Protein AF-A0A953TG50-F1 (afdb_monomer)

Radius of gyration: 25.0 Å; Cα contacts (8 Å, |Δi|>4): 725; chains: 1; bounding box: 52×76×69 Å

Nearest PDB structures (foldseek):
  3hjh-assembly1_A  TM=7.495E-01  e=1.869E-23  Escherichia coli K-12
  6ac6-assembly2_A  TM=8.043E-01  e=1.937E-22  Mycolicibacterium smegmatis MC2 155
  2b2n-assembly1_A  TM=8.318E-01  e=7.703E-21  Escherichia coli K-12
  6x50-assembly1_A  TM=7.441E-01  e=1.589E-21  Escherichia coli
  7egt-assembly2_C  TM=7.322E-01  e=2.664E-18  Thermus thermophilus HB8

Foldseek 3Di:
DFDVVLLVVLLCVCVDPLNVVQLVCCVPPQFEAEEEQDDPLRLLLSQLSSLQPNVFAEEEEDLAQVSLVVSLVSNLVNNCSNPVDHSPLEAEQEAFPDFLQPQAAGDLQNQQSNLVRLLCLLVVSHSYYYYYLNRQQWQAAASVLSVVLKDKDFAFDFAAQVRVVLSLVQLQADEDCAEQDASHWYDDPQWIWHHAPPDPFIWIFGDDHRGGNFIFGDHSVVRDTDGTDGMDMRTGSHNGTDDQPDDDVDPPDPRDDGGSVNVVVLLVDDRPDTSVSSTDQYEYEYEPVVSSVVSVVVSVVVNQVSQVPRPDPPDDDCCSTGPDPVRVVVNNRSGRYYYYYSHFDDDPPDGHSYDNDDDDDDCVPVLVVVLVVLVVCVVVVHDDDDDDPDPVVQVVVVVSCVVSVHDDDDTDDPNDPPPVVVVVVVVPDDDD

Structure (mmCIF, N/CA/C/O backbone):
data_AF-A0A953TG50-F1
#
_entry.id   AF-A0A953TG50-F1
#
loop_
_atom_site.group_PDB
_atom_site.id
_atom_site.type_symbol
_atom_site.label_atom_id
_atom_site.label_alt_id
_atom_site.label_comp_id
_atom_site.label_asym_id
_atom_site.label_entity_id
_atom_site.label_seq_id
_atom_site.pdbx_PDB_ins_code
_atom_site.Cartn_x
_atom_site.Cartn_y
_atom_site.Cartn_z
_atom_site.occupancy
_atom_site.B_iso_or_equiv
_atom_site.auth_seq_id
_atom_site.auth_comp_id
_atom_site.auth_asym_id
_atom_site.auth_atom_id
_atom_site.pdbx_PDB_model_num
ATOM 1 N N . MET A 1 1 ? -4.303 -20.772 9.562 1.00 53.53 1 MET A N 1
ATOM 2 C CA . MET A 1 1 ? -5.679 -20.225 9.466 1.00 53.53 1 MET A CA 1
ATOM 3 C C . MET A 1 1 ? -6.066 -19.476 10.751 1.00 53.53 1 MET A C 1
ATOM 5 O O . MET A 1 1 ? -6.081 -20.095 11.807 1.00 53.53 1 MET A O 1
ATOM 9 N N . ILE A 1 2 ? -6.406 -18.176 10.698 1.00 63.62 2 ILE A N 1
ATOM 10 C CA . ILE A 1 2 ? -6.874 -17.423 11.890 1.00 63.62 2 ILE A CA 1
ATOM 11 C C . ILE A 1 2 ? -8.080 -18.130 12.503 1.00 63.62 2 ILE A C 1
ATOM 13 O O . ILE A 1 2 ? -8.972 -18.560 11.771 1.00 63.62 2 ILE A O 1
ATOM 17 N N . LEU A 1 3 ? -8.115 -18.251 13.835 1.00 66.38 3 LEU A N 1
ATOM 18 C CA . LEU A 1 3 ? -9.255 -18.861 14.517 1.00 66.38 3 LEU A CA 1
ATOM 19 C C . LEU A 1 3 ? -10.549 -18.146 14.112 1.00 66.38 3 LEU A C 1
ATOM 21 O O . LEU A 1 3 ? -10.630 -16.929 14.302 1.00 66.38 3 LEU A O 1
ATOM 25 N N . PRO A 1 4 ? -11.593 -18.880 13.685 1.00 76.12 4 PRO A N 1
ATOM 26 C CA . PRO A 1 4 ? -12.888 -18.291 13.347 1.00 76.12 4 PRO A CA 1
ATOM 27 C C . PRO A 1 4 ? -13.447 -17.390 14.455 1.00 76.12 4 PRO A C 1
ATOM 29 O O . PRO A 1 4 ? -14.051 -16.362 14.175 1.00 76.12 4 PRO A O 1
ATOM 32 N N . LEU A 1 5 ? -13.170 -17.731 15.720 1.00 79.44 5 LEU A N 1
ATOM 33 C CA . LEU A 1 5 ? -13.549 -16.924 16.879 1.00 79.44 5 LEU A CA 1
ATOM 34 C C . LEU A 1 5 ? -12.890 -15.534 16.883 1.00 79.44 5 LEU A C 1
ATOM 36 O O . LEU A 1 5 ? -13.543 -14.560 17.237 1.00 79.44 5 LEU A O 1
ATOM 40 N N . VAL A 1 6 ? -11.614 -15.419 16.501 1.00 82.25 6 VAL A N 1
ATOM 41 C CA . VAL A 1 6 ? -10.913 -14.123 16.446 1.00 82.25 6 VAL A CA 1
ATOM 42 C C . VAL A 1 6 ? -11.518 -13.257 15.347 1.00 82.25 6 VAL A C 1
ATOM 44 O O . VAL A 1 6 ? -11.835 -12.095 15.594 1.00 82.25 6 VAL A O 1
ATOM 47 N N . SER A 1 7 ? -11.750 -13.837 14.168 1.00 84.31 7 SER A N 1
ATOM 48 C CA . SER A 1 7 ? -12.437 -13.161 13.065 1.00 84.31 7 SER A CA 1
ATOM 49 C C . SER A 1 7 ? -13.834 -12.690 13.469 1.00 84.31 7 SER A C 1
ATOM 51 O O . SER A 1 7 ? -14.191 -11.543 13.216 1.00 84.31 7 SER A O 1
ATOM 53 N N . GLU A 1 8 ? -14.602 -13.532 14.165 1.00 85.38 8 GLU A N 1
ATOM 54 C CA . GLU A 1 8 ? -15.930 -13.178 14.669 1.00 85.38 8 GLU A CA 1
ATOM 55 C C . GLU A 1 8 ? -15.865 -12.023 15.680 1.00 85.38 8 GLU A C 1
ATOM 57 O O . GLU A 1 8 ? -16.621 -11.058 15.570 1.00 85.38 8 GLU A O 1
ATOM 62 N N . LEU A 1 9 ? -14.947 -12.084 16.652 1.00 87.56 9 LEU A N 1
ATOM 63 C CA . LEU A 1 9 ? -14.789 -11.045 17.673 1.00 87.56 9 LEU A CA 1
ATOM 64 C C . LEU A 1 9 ? -14.396 -9.696 17.070 1.00 87.56 9 LEU A C 1
ATOM 66 O O . LEU A 1 9 ? -14.971 -8.674 17.449 1.00 87.56 9 LEU A O 1
ATOM 70 N N . LEU A 1 10 ? -13.457 -9.687 16.124 1.00 89.38 10 LEU A N 1
ATOM 71 C CA . LEU A 1 10 ? -13.060 -8.470 15.416 1.00 89.38 10 LEU A CA 1
ATOM 72 C C . LEU A 1 10 ? -14.192 -7.962 14.512 1.00 89.38 10 LEU A C 1
ATOM 74 O O . LEU A 1 10 ? -14.469 -6.765 14.494 1.00 89.38 10 LEU A O 1
ATOM 78 N N . GLY A 1 11 ? -14.923 -8.863 13.850 1.00 85.25 11 GLY A N 1
ATOM 79 C CA . GLY A 1 11 ? -16.095 -8.529 13.036 1.00 85.25 11 GLY A CA 1
ATOM 80 C C . GLY A 1 11 ? -17.234 -7.881 13.831 1.00 85.25 11 GLY A C 1
ATOM 81 O O . GLY A 1 11 ? -17.943 -7.022 13.310 1.00 85.25 11 GLY A O 1
ATOM 82 N N . ARG A 1 12 ? -17.380 -8.184 15.131 1.00 89.50 12 ARG A N 1
ATOM 83 C CA . ARG A 1 12 ? -18.365 -7.509 16.005 1.00 89.50 12 ARG A CA 1
ATOM 84 C C . ARG A 1 12 ? -18.127 -6.003 16.133 1.00 89.50 12 ARG A C 1
ATOM 86 O O . ARG A 1 12 ? -19.058 -5.292 16.511 1.00 89.50 12 ARG A O 1
ATOM 93 N N . VAL A 1 13 ? -16.933 -5.495 15.812 1.00 91.38 13 VAL A N 1
ATOM 94 C CA . VAL A 1 13 ? -16.673 -4.045 15.775 1.00 91.38 13 VAL A CA 1
ATOM 95 C C . VAL A 1 13 ? -17.571 -3.346 14.755 1.00 91.38 13 VAL A C 1
ATOM 97 O O . VAL A 1 13 ? -18.081 -2.270 15.061 1.00 91.38 13 VAL A O 1
ATOM 100 N N . ALA A 1 14 ? -17.873 -3.987 13.620 1.00 90.44 14 ALA A N 1
ATOM 101 C CA . ALA A 1 14 ? -18.810 -3.462 12.623 1.00 90.44 14 ALA A CA 1
ATOM 102 C C . ALA A 1 14 ? -20.235 -3.266 13.169 1.00 90.44 14 ALA A C 1
ATOM 104 O O . ALA A 1 14 ? -20.977 -2.425 12.677 1.00 90.44 14 ALA A O 1
ATOM 105 N N . ARG A 1 15 ? -20.614 -4.034 14.200 1.00 92.50 15 ARG A N 1
ATOM 106 C CA . ARG A 1 15 ? -21.942 -4.009 14.839 1.00 92.50 15 ARG A CA 1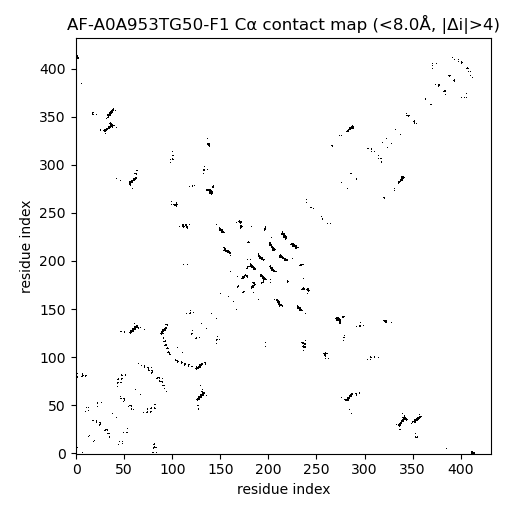
ATOM 107 C C . ARG A 1 15 ? -22.022 -3.046 16.022 1.00 92.50 15 ARG A C 1
ATOM 109 O O . ARG A 1 15 ? -23.007 -3.037 16.758 1.00 92.50 15 ARG A O 1
ATOM 116 N N . ARG A 1 16 ? -20.969 -2.265 16.284 1.00 95.00 16 ARG A N 1
ATOM 117 C CA . ARG A 1 16 ? -21.048 -1.190 17.277 1.00 95.00 16 ARG A CA 1
ATOM 118 C C . ARG A 1 16 ? -21.941 -0.082 16.712 1.00 95.00 16 ARG A C 1
ATOM 120 O O . ARG A 1 16 ? -21.689 0.316 15.581 1.00 95.00 16 ARG A O 1
ATOM 127 N N . PRO A 1 17 ? -22.893 0.476 17.488 1.00 94.81 17 PRO A N 1
ATOM 128 C CA . PRO A 1 17 ? -23.863 1.444 16.966 1.00 94.81 17 PRO A CA 1
ATOM 129 C C . PRO A 1 17 ? -23.235 2.603 16.181 1.00 94.81 17 PRO A C 1
ATOM 131 O O . PRO A 1 17 ? -23.679 2.905 15.084 1.00 94.81 17 PRO A O 1
ATOM 134 N N . ALA A 1 18 ? -22.141 3.183 16.691 1.00 94.19 18 ALA A N 1
ATOM 135 C CA . ALA A 1 18 ? -21.419 4.260 16.011 1.00 94.19 18 ALA A CA 1
ATOM 136 C C . ALA A 1 18 ? -20.814 3.829 14.659 1.00 94.19 18 ALA A C 1
ATOM 138 O O . ALA A 1 18 ? -20.818 4.603 13.709 1.00 94.19 18 ALA A O 1
ATOM 139 N N . VAL A 1 19 ? -20.296 2.601 14.559 1.00 95.50 19 VAL A N 1
ATOM 140 C CA . VAL A 1 19 ? -19.677 2.077 13.328 1.00 95.50 19 VAL A CA 1
ATOM 141 C C . VAL A 1 19 ? -20.750 1.698 12.310 1.00 95.50 19 VAL A C 1
ATOM 143 O O . VAL A 1 19 ? -20.623 2.021 11.133 1.00 95.50 19 VAL A O 1
ATOM 146 N N . GLU A 1 20 ? -21.827 1.064 12.769 1.00 94.88 20 GLU A N 1
ATOM 147 C CA . GLU A 1 20 ? -22.966 0.693 11.932 1.00 94.88 20 GLU A CA 1
ATOM 148 C C . GLU A 1 20 ? -23.635 1.937 11.335 1.00 94.88 20 GLU A C 1
ATOM 150 O O . GLU A 1 20 ? -23.788 2.024 10.115 1.00 94.88 20 GLU A O 1
ATOM 155 N N . GLU A 1 21 ? -23.909 2.952 12.162 1.00 94.06 21 GLU A N 1
ATOM 156 C CA . GLU A 1 21 ? -24.438 4.244 11.716 1.00 94.06 21 GLU A CA 1
ATOM 157 C C . GLU A 1 21 ? -23.493 4.932 10.718 1.00 94.06 21 GLU A C 1
ATOM 159 O O . GLU A 1 21 ? -23.939 5.451 9.687 1.00 94.06 21 GLU A O 1
ATOM 164 N N . ALA A 1 22 ? -22.180 4.886 10.973 1.00 94.12 22 ALA A N 1
ATOM 165 C CA . ALA A 1 22 ? -21.193 5.453 10.063 1.00 94.12 22 ALA A CA 1
ATOM 166 C C . ALA A 1 22 ? -21.224 4.774 8.688 1.00 94.12 22 ALA A C 1
ATOM 168 O O . ALA A 1 22 ? -21.290 5.448 7.656 1.00 94.12 22 ALA A O 1
ATOM 169 N N . PHE A 1 23 ? -21.224 3.442 8.658 1.00 94.44 23 PHE A N 1
ATOM 170 C CA . PHE A 1 23 ? -21.234 2.669 7.418 1.00 94.44 23 PHE A CA 1
ATOM 171 C C . PHE A 1 23 ? -22.556 2.811 6.661 1.00 94.44 23 PHE A C 1
ATOM 173 O O . PHE A 1 23 ? -22.554 2.920 5.435 1.00 94.44 23 PHE A O 1
ATOM 180 N N . GLU A 1 24 ? -23.690 2.869 7.356 1.00 92.81 24 GLU A N 1
ATOM 181 C CA . GLU A 1 24 ? -24.984 3.164 6.736 1.00 92.81 24 GLU A CA 1
ATOM 182 C C . GLU A 1 24 ? -25.048 4.562 6.123 1.00 92.81 24 GLU A C 1
ATOM 184 O O . GLU A 1 24 ? -25.660 4.739 5.067 1.00 92.81 24 GLU A O 1
ATOM 189 N N . SER A 1 25 ? -24.445 5.561 6.769 1.00 91.94 25 SER A N 1
ATOM 190 C CA . SER A 1 25 ? -24.351 6.912 6.215 1.00 91.94 25 SER A CA 1
ATOM 191 C C . SER A 1 25 ? -23.495 6.920 4.946 1.00 91.94 25 SER A C 1
ATOM 193 O O . SER A 1 25 ? -23.958 7.382 3.902 1.00 91.94 25 SER A O 1
ATOM 195 N N . LEU A 1 26 ? -22.313 6.290 4.980 1.00 92.69 26 LEU A N 1
ATOM 196 C CA . LEU A 1 26 ? -21.421 6.176 3.818 1.00 92.69 26 LEU A CA 1
ATOM 197 C C . LEU A 1 26 ? -22.084 5.471 2.624 1.00 92.69 26 LEU A C 1
ATOM 199 O O . LEU A 1 26 ? -21.891 5.897 1.486 1.00 92.69 26 LEU A O 1
ATOM 203 N N . ARG A 1 27 ? -22.912 4.443 2.865 1.00 90.06 27 ARG A N 1
ATOM 204 C CA . ARG A 1 27 ? -23.692 3.767 1.808 1.00 90.06 27 ARG A CA 1
ATOM 205 C C . ARG A 1 27 ? -24.765 4.662 1.178 1.00 90.06 27 ARG A C 1
ATOM 207 O O . ARG A 1 27 ? -25.106 4.455 0.019 1.00 90.06 27 ARG A O 1
ATOM 214 N N . ARG A 1 28 ? -25.332 5.612 1.933 1.00 85.62 28 ARG A N 1
ATOM 215 C CA . ARG A 1 28 ? -26.474 6.438 1.498 1.00 85.62 28 ARG A CA 1
ATOM 216 C C . ARG A 1 28 ? -26.072 7.747 0.833 1.00 85.62 28 ARG A C 1
ATOM 218 O O . ARG A 1 28 ? -26.691 8.125 -0.155 1.00 85.62 28 ARG A O 1
ATOM 225 N N . SER A 1 29 ? -25.127 8.475 1.423 1.00 70.88 29 SER A N 1
ATOM 226 C CA . SER A 1 29 ? -24.901 9.891 1.104 1.00 70.88 29 SER A CA 1
ATOM 227 C C . SER A 1 29 ? -23.567 10.175 0.422 1.00 70.88 29 SER A C 1
ATOM 229 O O . SER A 1 29 ? -23.390 11.285 -0.069 1.00 70.88 29 SER A O 1
ATOM 231 N N . GLY A 1 30 ? -22.631 9.215 0.388 1.00 69.25 30 GLY A N 1
ATOM 232 C CA . GLY A 1 30 ? -21.317 9.397 -0.245 1.00 69.25 30 GLY A CA 1
ATOM 233 C C . GLY A 1 30 ? -20.478 10.551 0.333 1.00 69.25 30 GLY A C 1
ATOM 234 O O . GLY A 1 30 ? -19.472 10.919 -0.258 1.00 69.25 30 GLY A O 1
ATOM 235 N N . GLY A 1 31 ? -20.904 11.150 1.451 1.00 86.06 31 GLY A N 1
ATOM 236 C CA . GLY A 1 31 ? -20.269 12.312 2.067 1.00 86.06 31 GLY A CA 1
ATOM 237 C C . GLY A 1 31 ? -19.169 11.935 3.056 1.00 86.06 31 GLY A C 1
ATOM 238 O O . GLY A 1 31 ? -18.575 10.858 2.984 1.00 86.06 31 GLY A O 1
ATOM 239 N N . GLN A 1 32 ? -18.915 12.832 4.010 1.00 91.25 32 GLN A N 1
ATOM 240 C CA . GLN A 1 32 ? -17.960 12.601 5.089 1.00 91.25 32 GLN A CA 1
ATOM 241 C C . GLN A 1 32 ? -18.659 12.201 6.388 1.00 91.25 32 GLN A C 1
ATOM 243 O O . GLN A 1 32 ? -19.621 12.842 6.812 1.00 91.25 32 GLN A O 1
ATOM 248 N N . VAL A 1 33 ? -18.127 11.173 7.042 1.00 93.56 33 VAL A N 1
ATOM 249 C CA . VAL A 1 33 ? -18.510 10.737 8.388 1.00 93.56 33 VAL A CA 1
ATOM 250 C C . VAL A 1 33 ? -17.269 10.736 9.270 1.00 93.56 33 VAL A C 1
ATOM 252 O O . VAL A 1 33 ? -16.199 10.348 8.812 1.00 93.56 33 VAL A O 1
ATOM 255 N N . CYS A 1 34 ? -17.402 11.153 10.528 1.00 94.06 34 CYS A N 1
ATOM 256 C CA . CYS A 1 34 ? -16.310 11.131 11.498 1.00 94.06 34 CYS A CA 1
ATOM 257 C C . CYS A 1 34 ? -16.596 10.134 12.626 1.00 94.06 34 CYS A C 1
ATOM 259 O O . CYS A 1 34 ? -17.673 10.175 13.226 1.00 94.06 34 CYS A O 1
ATOM 261 N N . LEU A 1 35 ? -15.626 9.262 12.912 1.00 95.00 35 LEU A N 1
ATOM 262 C CA . LEU A 1 35 ? -15.565 8.434 14.113 1.00 95.00 35 LEU A CA 1
ATOM 263 C C . LEU A 1 35 ? -14.473 8.970 15.039 1.00 95.00 35 LEU A C 1
ATOM 265 O O . LEU A 1 35 ? -13.311 9.050 14.646 1.00 95.00 35 LEU A O 1
ATOM 269 N N . ALA A 1 36 ? -14.839 9.267 16.283 1.00 94.38 36 ALA A N 1
ATOM 270 C CA . ALA A 1 36 ? -13.926 9.837 17.269 1.00 94.38 36 ALA A CA 1
ATOM 271 C C . ALA A 1 36 ? -13.839 9.003 18.553 1.00 94.38 36 ALA A C 1
ATOM 273 O O . ALA A 1 36 ? -14.749 8.232 18.871 1.00 94.38 36 ALA A O 1
ATOM 274 N N . GLY A 1 37 ? -12.771 9.200 19.329 1.00 93.69 37 GLY A N 1
ATOM 275 C CA . GLY A 1 37 ? -12.489 8.426 20.546 1.00 93.69 37 GLY A CA 1
ATOM 276 C C . GLY A 1 37 ? -11.613 7.196 20.293 1.00 93.69 37 GLY A C 1
ATOM 277 O O . GLY A 1 37 ? -11.631 6.253 21.092 1.00 93.69 37 GLY A O 1
ATOM 278 N N . LEU A 1 38 ? -10.885 7.181 19.171 1.00 94.38 38 LEU A N 1
ATOM 279 C CA . LEU A 1 38 ? -10.176 6.017 18.645 1.00 94.38 38 LEU A CA 1
ATOM 280 C C . LEU A 1 38 ? -8.700 5.989 19.058 1.00 94.38 38 LEU A C 1
ATOM 282 O O . LEU A 1 38 ? -7.954 6.940 18.856 1.00 94.38 38 LEU A O 1
ATOM 286 N N . THR A 1 39 ? -8.231 4.866 19.585 1.00 93.31 39 THR A N 1
ATOM 287 C CA . THR A 1 39 ? -6.804 4.570 19.717 1.00 93.31 39 THR A CA 1
ATOM 288 C C . THR A 1 39 ? -6.226 4.094 18.391 1.00 93.31 39 THR A C 1
ATOM 290 O O . THR A 1 39 ? -6.955 3.616 17.524 1.00 93.31 39 THR A O 1
ATOM 293 N N . ASP A 1 40 ? -4.903 4.143 18.249 1.00 89.31 40 ASP A N 1
ATOM 294 C CA . ASP A 1 40 ? -4.210 3.673 17.043 1.00 89.31 40 ASP A CA 1
ATOM 295 C C . ASP A 1 40 ? -4.598 2.252 16.624 1.00 89.31 40 ASP A C 1
ATOM 297 O O . ASP A 1 40 ? -4.892 2.006 15.456 1.00 89.31 40 ASP A O 1
ATOM 301 N N . SER A 1 41 ? -4.690 1.321 17.576 1.00 90.56 41 SER A N 1
ATOM 302 C CA . SER A 1 41 ? -5.119 -0.051 17.283 1.00 90.56 41 SER A CA 1
ATOM 303 C C . SER A 1 41 ? -6.559 -0.114 16.772 1.00 90.56 41 SER A C 1
ATOM 305 O O . SER A 1 41 ? -6.865 -0.926 15.903 1.00 90.56 41 SER A O 1
ATOM 307 N N . ALA A 1 42 ? -7.447 0.744 17.284 1.00 93.19 42 ALA A N 1
ATOM 308 C CA . ALA A 1 42 ? -8.824 0.807 16.810 1.00 93.19 42 ALA A CA 1
ATOM 309 C C . ALA A 1 42 ? -8.898 1.351 15.379 1.00 93.19 42 ALA A C 1
ATOM 311 O O . ALA A 1 42 ? -9.640 0.807 14.563 1.00 93.19 42 ALA A O 1
ATOM 312 N N . LYS A 1 43 ? -8.094 2.366 15.046 1.00 94.00 43 LYS A N 1
ATOM 313 C CA . LYS A 1 43 ? -8.011 2.899 13.679 1.00 94.00 43 LYS A CA 1
ATOM 314 C C . LYS A 1 43 ? -7.469 1.861 12.693 1.00 94.00 43 LYS A C 1
ATOM 316 O O . LYS A 1 43 ? -8.071 1.648 11.642 1.00 94.00 43 LYS A O 1
ATOM 321 N N . ALA A 1 44 ? -6.402 1.153 13.075 1.00 93.69 44 ALA A N 1
ATOM 322 C CA . ALA A 1 44 ? -5.819 0.067 12.285 1.00 93.69 44 ALA A CA 1
ATOM 323 C C . ALA A 1 44 ? -6.796 -1.102 12.056 1.00 93.69 44 ALA A C 1
ATOM 325 O O . ALA A 1 44 ? -6.722 -1.774 11.032 1.00 93.69 44 ALA A O 1
ATOM 326 N N . LEU A 1 45 ? -7.734 -1.343 12.977 1.00 95.06 45 LEU A N 1
ATOM 327 C CA . LEU A 1 45 ? -8.795 -2.337 12.802 1.00 95.06 45 LEU A CA 1
ATOM 328 C C . LEU A 1 45 ? -9.958 -1.818 11.940 1.00 95.06 45 LEU A C 1
ATOM 330 O O . LEU A 1 45 ? -10.510 -2.566 11.132 1.00 95.06 45 LEU A O 1
ATOM 334 N N . LEU A 1 46 ? -10.347 -0.551 12.096 1.00 96.19 46 LEU A N 1
ATOM 335 C CA . LEU A 1 46 ? -11.516 0.011 11.416 1.00 96.19 46 LEU A CA 1
ATOM 336 C C . LEU A 1 46 ? -11.349 0.082 9.897 1.00 96.19 46 LEU A C 1
ATOM 338 O O . LEU A 1 46 ? -12.325 -0.160 9.191 1.00 96.19 46 LEU A O 1
ATOM 342 N N . ALA A 1 47 ? -10.151 0.366 9.381 1.00 95.38 47 ALA A N 1
ATOM 343 C CA . ALA A 1 47 ? -9.945 0.453 7.934 1.00 95.38 47 ALA A CA 1
ATOM 344 C C . ALA A 1 47 ? -10.171 -0.902 7.212 1.00 95.38 47 ALA A C 1
ATOM 346 O O . ALA A 1 47 ? -10.962 -0.940 6.265 1.00 95.38 47 ALA A O 1
ATOM 347 N N . PRO A 1 48 ? -9.611 -2.041 7.671 1.00 94.81 48 PRO A N 1
ATOM 348 C CA . PRO A 1 48 ? -9.958 -3.354 7.126 1.00 94.81 48 PRO A CA 1
ATOM 349 C C . PRO A 1 48 ? -11.420 -3.763 7.332 1.00 94.81 48 PRO A C 1
ATOM 351 O O . PRO A 1 48 ? -12.011 -4.378 6.444 1.00 94.81 48 PRO A O 1
ATOM 354 N N . VAL A 1 49 ? -12.023 -3.415 8.476 1.00 95.56 49 VAL A N 1
ATOM 355 C CA . VAL A 1 49 ? -13.455 -3.658 8.727 1.00 95.56 49 VAL A CA 1
ATOM 356 C C . VAL A 1 49 ? -14.323 -2.882 7.734 1.00 95.56 49 VAL A C 1
ATOM 358 O O . VAL A 1 49 ? -15.269 -3.443 7.187 1.00 95.56 49 VAL A O 1
ATOM 361 N N . ALA A 1 50 ? -13.976 -1.628 7.436 1.00 94.50 50 ALA A N 1
ATOM 362 C CA . ALA A 1 50 ? -14.665 -0.829 6.430 1.00 94.50 50 ALA A CA 1
ATOM 363 C C . ALA A 1 50 ? -14.536 -1.446 5.028 1.00 94.50 50 ALA A C 1
ATOM 365 O O . ALA A 1 50 ? -15.543 -1.566 4.331 1.00 94.50 50 ALA A O 1
ATOM 366 N N . ALA A 1 51 ? -13.338 -1.905 4.641 1.00 92.50 51 ALA A N 1
ATOM 367 C CA . ALA A 1 51 ? -13.126 -2.600 3.367 1.00 92.50 51 ALA A CA 1
ATOM 368 C C . ALA A 1 51 ? -14.010 -3.857 3.246 1.00 92.50 51 ALA A C 1
ATOM 370 O O . ALA A 1 51 ? -14.623 -4.097 2.205 1.00 92.50 51 ALA A O 1
ATOM 371 N N . ALA A 1 52 ? -14.119 -4.635 4.328 1.00 91.94 52 ALA A N 1
ATOM 372 C CA . ALA A 1 52 ? -14.921 -5.855 4.374 1.00 91.94 52 ALA A CA 1
ATOM 373 C C . ALA A 1 52 ? -16.435 -5.586 4.297 1.00 91.94 52 ALA A C 1
ATOM 375 O O . ALA A 1 52 ? -17.136 -6.220 3.513 1.00 91.94 52 ALA A O 1
ATOM 376 N N . GLU A 1 53 ? -16.941 -4.640 5.092 1.00 93.56 53 GLU A N 1
ATOM 377 C CA . GLU A 1 53 ? -18.382 -4.384 5.252 1.00 93.56 53 GLU A CA 1
ATOM 378 C C . GLU A 1 53 ? -18.984 -3.523 4.135 1.00 93.56 53 GLU A C 1
ATOM 380 O O . GLU A 1 53 ? -20.188 -3.596 3.862 1.00 93.56 53 GLU A O 1
ATOM 385 N N . LEU A 1 54 ? -18.178 -2.668 3.503 1.00 92.31 54 LEU A N 1
ATOM 386 C CA . LEU A 1 54 ? -18.633 -1.789 2.421 1.00 92.31 54 LEU A CA 1
ATOM 387 C C . LEU A 1 54 ? -18.355 -2.364 1.031 1.00 92.31 54 LEU A C 1
ATOM 389 O O . LEU A 1 54 ? -18.892 -1.838 0.056 1.00 92.31 54 LEU A O 1
ATOM 393 N N . GLY A 1 55 ? -17.547 -3.426 0.935 1.00 90.88 55 GLY A N 1
ATOM 394 C CA . GLY A 1 55 ? -17.278 -4.134 -0.318 1.00 90.88 55 GLY A CA 1
ATOM 395 C C . GLY A 1 55 ? -16.587 -3.281 -1.383 1.00 90.88 55 GLY A C 1
ATOM 396 O O . GLY A 1 55 ? -16.765 -3.539 -2.570 1.00 90.88 55 GLY A O 1
ATOM 397 N N . ARG A 1 56 ? -15.830 -2.259 -0.970 1.00 92.56 56 ARG A N 1
ATOM 398 C CA . ARG A 1 56 ? -15.113 -1.328 -1.851 1.00 92.56 56 ARG A CA 1
ATOM 399 C C . ARG A 1 56 ? -13.654 -1.170 -1.416 1.00 92.56 56 ARG A C 1
ATOM 401 O O . ARG A 1 56 ? -13.383 -1.328 -0.221 1.00 92.56 56 ARG A O 1
ATOM 408 N N . PRO A 1 57 ? -12.732 -0.843 -2.339 1.00 96.31 57 PRO A N 1
ATOM 409 C CA . PRO A 1 57 ? -11.349 -0.547 -1.988 1.00 96.31 57 PRO A CA 1
ATOM 410 C C . PRO A 1 57 ? -11.263 0.604 -0.982 1.00 96.31 57 PRO A C 1
ATOM 412 O O . PRO A 1 57 ? -12.014 1.577 -1.067 1.00 96.31 57 PRO A O 1
ATOM 415 N N . VAL A 1 58 ? -10.341 0.499 -0.032 1.00 98.06 58 VAL A N 1
ATOM 416 C CA . VAL A 1 58 ? -10.070 1.542 0.962 1.00 98.06 58 VAL A CA 1
ATOM 417 C C . VAL A 1 58 ? -8.746 2.222 0.646 1.00 98.06 58 VAL A C 1
ATOM 419 O O . VAL A 1 58 ? -7.746 1.552 0.412 1.00 98.06 58 VAL A O 1
ATOM 422 N N . MET A 1 59 ? -8.723 3.549 0.693 1.00 98.38 59 MET A N 1
ATOM 423 C CA . MET A 1 59 ? -7.504 4.353 0.620 1.00 98.38 59 MET A CA 1
ATOM 424 C C . MET A 1 59 ? -7.331 5.106 1.934 1.00 98.38 59 MET A C 1
ATOM 426 O O . MET A 1 59 ? -7.999 6.107 2.184 1.00 98.38 59 MET A O 1
ATOM 430 N N . LEU A 1 60 ? -6.465 4.578 2.793 1.00 98.62 60 LEU A N 1
ATOM 431 C CA . LEU A 1 60 ? -6.112 5.148 4.082 1.00 98.62 60 LEU A CA 1
ATOM 432 C C . LEU A 1 60 ? -4.990 6.174 3.909 1.00 98.62 60 LEU A C 1
ATOM 434 O O . LEU A 1 60 ? -3.864 5.820 3.559 1.00 98.62 60 LEU A O 1
ATOM 438 N N . LEU A 1 61 ? -5.309 7.434 4.184 1.00 98.75 61 LEU A N 1
ATOM 439 C CA . LEU A 1 61 ? -4.371 8.545 4.169 1.00 98.75 61 LEU A CA 1
ATOM 440 C C . LEU A 1 61 ? -3.863 8.845 5.576 1.00 98.75 61 LEU A C 1
ATOM 442 O O . LEU A 1 61 ? -4.657 8.975 6.509 1.00 98.75 61 LEU A O 1
ATOM 446 N N . VAL A 1 62 ? -2.544 8.979 5.692 1.00 98.69 62 VAL A N 1
ATOM 447 C CA . VAL A 1 62 ? -1.829 9.312 6.934 1.00 98.69 62 VAL A CA 1
ATOM 448 C C . VAL A 1 62 ? -0.896 10.506 6.723 1.00 98.69 62 VAL A C 1
ATOM 450 O O . VAL A 1 62 ? -0.604 10.894 5.591 1.00 98.69 62 VAL A O 1
ATOM 453 N N . GLU A 1 63 ? -0.414 11.119 7.798 1.00 98.38 63 GLU A N 1
ATOM 454 C CA . GLU A 1 63 ? 0.330 12.381 7.731 1.00 98.38 63 GLU A CA 1
ATOM 455 C C . GLU A 1 63 ? 1.799 12.215 7.299 1.00 98.38 63 GLU A C 1
ATOM 457 O O . GLU A 1 63 ? 2.442 13.183 6.879 1.00 98.38 63 GLU A O 1
ATOM 462 N N . SER A 1 64 ? 2.357 11.000 7.390 1.00 98.19 64 SER A N 1
ATOM 463 C CA . SER A 1 64 ? 3.784 10.755 7.152 1.00 98.19 64 SER A CA 1
ATOM 464 C C . SER A 1 64 ? 4.117 9.335 6.669 1.00 98.19 64 SER A C 1
ATOM 466 O O . SER A 1 64 ? 3.390 8.385 6.959 1.00 98.19 64 SER A O 1
ATOM 468 N N . ASN A 1 65 ? 5.265 9.173 5.982 1.00 97.06 65 ASN A N 1
ATOM 469 C CA . ASN A 1 65 ? 5.836 7.854 5.641 1.00 97.06 65 ASN A CA 1
ATOM 470 C C . ASN A 1 65 ? 6.000 6.981 6.895 1.00 97.06 65 ASN A C 1
ATOM 472 O O . ASN A 1 65 ? 5.596 5.826 6.907 1.00 97.06 65 ASN A O 1
ATOM 476 N N . GLN A 1 66 ? 6.526 7.560 7.981 1.00 97.56 66 GLN A N 1
ATOM 477 C CA . GLN A 1 66 ? 6.761 6.838 9.231 1.00 97.56 66 GLN A CA 1
ATOM 478 C C . GLN A 1 66 ? 5.467 6.250 9.806 1.00 97.56 66 GLN A C 1
ATOM 480 O O . GLN A 1 66 ? 5.456 5.118 10.291 1.00 97.56 66 GLN A O 1
ATOM 485 N N . ARG A 1 67 ? 4.363 7.003 9.749 1.00 97.44 67 ARG A N 1
ATOM 486 C CA . ARG A 1 67 ? 3.053 6.508 10.176 1.00 97.44 67 ARG A CA 1
ATOM 487 C C . ARG A 1 67 ? 2.531 5.414 9.253 1.00 97.44 67 ARG A C 1
ATOM 489 O O . ARG A 1 67 ? 1.987 4.430 9.752 1.00 97.44 67 ARG A O 1
ATOM 496 N N . ALA A 1 68 ? 2.713 5.568 7.942 1.00 97.69 68 ALA A N 1
ATOM 497 C CA . ALA A 1 68 ? 2.307 4.572 6.956 1.00 97.69 68 ALA A CA 1
ATOM 498 C C . ALA A 1 68 ? 3.015 3.227 7.192 1.00 97.69 68 ALA A C 1
ATOM 500 O O . ALA A 1 68 ? 2.355 2.195 7.324 1.00 97.69 68 ALA A O 1
ATOM 501 N N . GLU A 1 69 ? 4.336 3.262 7.365 1.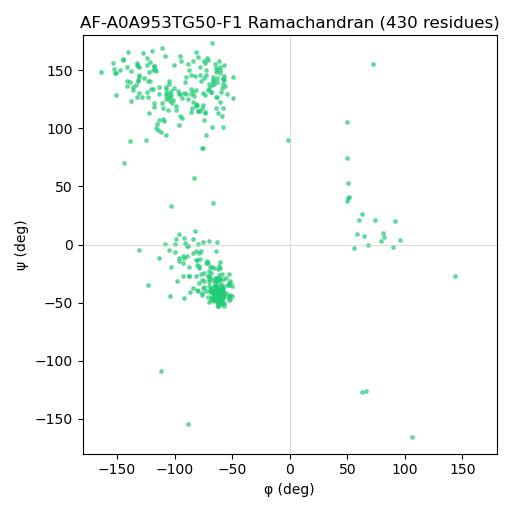00 96.12 69 GLU A N 1
ATOM 502 C CA . GLU A 1 69 ? 5.169 2.103 7.703 1.00 96.12 69 GLU A CA 1
ATOM 503 C C . GLU A 1 69 ? 4.751 1.469 9.037 1.00 96.12 69 GLU A C 1
ATOM 505 O O . GLU A 1 69 ? 4.553 0.255 9.118 1.00 96.12 69 GLU A O 1
ATOM 510 N N . ALA A 1 70 ? 4.542 2.283 10.080 1.00 96.12 70 ALA A N 1
ATOM 511 C CA . ALA A 1 70 ? 4.147 1.796 11.403 1.00 96.12 70 ALA A CA 1
ATOM 512 C C . ALA A 1 70 ? 2.779 1.090 11.411 1.00 96.12 70 ALA A C 1
ATOM 514 O O . ALA A 1 70 ? 2.544 0.207 12.240 1.00 96.12 70 ALA A O 1
ATOM 515 N N . LEU A 1 71 ? 1.869 1.472 10.510 1.00 96.25 71 LEU A N 1
ATOM 516 C CA . LEU A 1 71 ? 0.536 0.880 10.400 1.00 96.25 71 LEU A CA 1
ATOM 517 C C . LEU A 1 71 ? 0.451 -0.278 9.397 1.00 96.25 71 LEU A C 1
ATOM 519 O O . LEU A 1 71 ? -0.509 -1.046 9.474 1.00 96.25 71 LEU A O 1
ATOM 523 N N . ALA A 1 72 ? 1.422 -0.449 8.495 1.00 94.88 72 ALA A N 1
ATOM 524 C CA . ALA A 1 72 ? 1.358 -1.439 7.418 1.00 94.88 72 ALA A CA 1
ATOM 525 C C . ALA A 1 72 ? 1.163 -2.879 7.931 1.00 94.88 72 ALA A C 1
ATOM 527 O O . ALA A 1 72 ? 0.215 -3.556 7.527 1.00 94.88 72 ALA A O 1
ATOM 528 N N . GLU A 1 73 ? 2.006 -3.343 8.858 1.00 93.31 73 GLU A N 1
ATOM 529 C CA . GLU A 1 73 ? 1.885 -4.694 9.429 1.00 93.31 73 GLU A CA 1
ATOM 530 C C . GLU A 1 73 ? 0.626 -4.887 10.293 1.00 93.31 73 GLU A C 1
ATOM 532 O O . GLU A 1 73 ? -0.100 -5.863 10.069 1.00 93.31 73 GLU A O 1
ATOM 537 N N . PRO A 1 74 ? 0.273 -3.966 11.216 1.00 94.06 74 PRO A N 1
ATOM 538 C CA . PRO A 1 74 ? -1.010 -4.024 11.913 1.00 94.06 74 PRO A CA 1
ATOM 539 C C . PRO A 1 74 ? -2.213 -4.120 10.966 1.00 94.06 74 PRO A C 1
ATOM 541 O O . PRO A 1 74 ? -3.095 -4.955 11.176 1.00 94.06 74 PRO A O 1
ATOM 544 N N . LEU A 1 75 ? -2.242 -3.320 9.895 1.00 96.00 75 LEU A N 1
ATOM 545 C CA . LEU A 1 75 ? -3.311 -3.352 8.894 1.00 96.00 75 LEU A CA 1
ATOM 546 C C . LEU A 1 75 ? -3.360 -4.691 8.163 1.00 96.00 75 LEU A C 1
ATOM 548 O O . LEU A 1 75 ? -4.442 -5.257 8.023 1.00 96.00 75 LEU A O 1
ATOM 552 N N . ARG A 1 76 ? -2.210 -5.230 7.737 1.00 95.12 76 ARG A N 1
ATOM 553 C CA . ARG A 1 76 ? -2.111 -6.563 7.118 1.00 95.12 76 ARG A CA 1
ATOM 554 C C . ARG A 1 76 ? -2.654 -7.641 8.048 1.00 95.12 76 ARG A C 1
ATOM 556 O O . ARG A 1 76 ? -3.433 -8.488 7.609 1.00 95.12 76 ARG A O 1
ATOM 563 N N . TRP A 1 77 ? -2.286 -7.598 9.327 1.00 92.50 77 TRP A N 1
ATOM 564 C CA . TRP A 1 77 ? -2.763 -8.545 10.332 1.00 92.50 77 TRP A CA 1
ATOM 565 C C . TRP A 1 77 ? -4.280 -8.461 10.523 1.00 92.50 77 TRP A C 1
ATOM 567 O O . TRP A 1 77 ? -4.969 -9.474 10.373 1.00 92.50 77 TRP A O 1
ATOM 577 N N . PHE A 1 78 ? -4.818 -7.264 10.780 1.00 93.56 78 PHE A N 1
ATOM 578 C CA . PHE A 1 78 ? -6.258 -7.062 10.967 1.00 93.56 78 PHE A CA 1
ATOM 579 C C . PHE A 1 78 ? -7.049 -7.400 9.706 1.00 93.56 78 PHE A C 1
ATOM 581 O O . PHE A 1 78 ? -8.104 -8.021 9.793 1.00 93.56 78 PHE A O 1
ATOM 588 N N . TYR A 1 79 ? -6.529 -7.060 8.530 1.00 93.88 79 TYR A N 1
ATOM 589 C CA . TYR A 1 79 ? -7.149 -7.407 7.261 1.00 93.88 79 TYR A CA 1
ATOM 590 C C . TYR A 1 79 ? -7.245 -8.916 7.064 1.00 93.88 79 TYR A C 1
ATOM 592 O O . TYR A 1 79 ? -8.332 -9.411 6.752 1.00 93.88 79 TYR A O 1
ATOM 600 N N . ARG A 1 80 ? -6.167 -9.670 7.322 1.00 92.12 80 ARG A N 1
ATOM 601 C CA . ARG A 1 80 ? -6.234 -11.140 7.318 1.00 92.12 80 ARG A CA 1
ATOM 602 C C . ARG A 1 80 ? -7.276 -11.633 8.320 1.00 92.12 80 ARG A C 1
ATOM 604 O O . ARG A 1 80 ? -8.089 -12.488 7.980 1.00 92.12 80 ARG A O 1
ATOM 611 N N . ALA A 1 81 ? -7.277 -11.075 9.531 1.00 89.94 81 ALA A N 1
ATOM 612 C CA . ALA A 1 81 ? -8.157 -11.491 10.622 1.00 89.94 81 ALA A CA 1
ATOM 613 C C . ALA A 1 81 ? -9.636 -11.261 10.331 1.00 89.94 81 ALA A C 1
ATOM 615 O O . ALA A 1 81 ? -10.450 -12.132 10.622 1.00 89.94 81 ALA A O 1
ATOM 616 N N . VAL A 1 82 ? -9.982 -10.133 9.725 1.00 91.62 82 VAL A N 1
ATOM 617 C CA . VAL A 1 82 ? -11.372 -9.766 9.441 1.00 91.62 82 VAL A CA 1
ATOM 618 C C . VAL A 1 82 ? -11.873 -10.403 8.146 1.00 91.62 82 VAL A C 1
ATOM 620 O O . VAL A 1 82 ? -13.025 -10.820 8.081 1.00 91.62 82 VAL A O 1
ATOM 623 N N . THR A 1 83 ? -11.029 -10.502 7.114 1.00 89.31 83 THR A N 1
ATOM 624 C CA . THR A 1 83 ? -11.474 -10.905 5.766 1.00 89.31 83 THR A CA 1
ATOM 625 C C . THR A 1 83 ? -11.140 -12.347 5.392 1.00 89.31 83 THR A C 1
ATOM 627 O O . THR A 1 83 ? -11.700 -12.871 4.432 1.00 89.31 83 THR A O 1
ATOM 630 N N . GLY A 1 84 ? -10.182 -12.976 6.080 1.00 88.75 84 GLY A N 1
ATOM 631 C CA . GLY A 1 84 ? -9.604 -14.264 5.687 1.00 88.75 84 GLY A CA 1
ATOM 632 C C . GLY A 1 84 ? -8.767 -14.220 4.400 1.00 88.75 84 GLY A C 1
ATOM 633 O O . GLY A 1 84 ? -8.230 -15.248 3.986 1.00 88.75 84 GLY A O 1
ATOM 634 N N . LYS A 1 85 ? -8.634 -13.054 3.752 1.00 91.25 85 LYS A N 1
ATOM 635 C CA . LYS A 1 85 ? -7.846 -12.881 2.528 1.00 91.25 85 LYS A CA 1
ATOM 636 C C . LYS A 1 85 ? -6.362 -12.650 2.853 1.00 91.25 85 LYS A C 1
ATOM 638 O O . LYS A 1 85 ? -6.036 -12.184 3.945 1.00 91.25 85 LYS A O 1
ATOM 643 N N . PRO A 1 86 ? -5.442 -12.923 1.908 1.00 92.00 86 PRO A N 1
ATOM 644 C CA . PRO A 1 86 ? -4.010 -12.712 2.110 1.00 92.00 86 PRO A CA 1
ATOM 645 C C . PRO A 1 86 ? -3.659 -11.259 2.446 1.00 92.00 86 PRO A C 1
ATOM 647 O O . PRO A 1 86 ? -4.082 -10.341 1.745 1.00 92.00 86 PRO A O 1
ATOM 650 N N . GLY A 1 87 ? -2.798 -11.065 3.450 1.00 92.50 87 GLY A N 1
ATOM 651 C CA . GLY A 1 87 ? -2.381 -9.736 3.918 1.00 92.50 87 GLY A CA 1
ATOM 652 C C . GLY A 1 87 ? -1.721 -8.887 2.836 1.00 92.50 87 GLY A C 1
ATOM 653 O O . GLY A 1 87 ? -1.841 -7.672 2.878 1.00 92.50 87 GLY A O 1
ATOM 654 N N . ARG A 1 88 ? -1.128 -9.514 1.807 1.00 93.88 88 ARG A N 1
ATOM 655 C CA . ARG A 1 88 ? -0.585 -8.798 0.648 1.00 93.88 88 ARG A CA 1
ATOM 656 C C . ARG A 1 88 ? -1.599 -7.843 0.016 1.00 93.88 88 ARG A C 1
ATOM 658 O O . ARG A 1 88 ? -1.170 -6.799 -0.440 1.00 93.88 88 ARG A O 1
ATOM 665 N N . ARG A 1 89 ? -2.915 -8.110 0.039 1.00 95.94 89 ARG A N 1
ATOM 666 C CA . ARG A 1 89 ? -3.940 -7.182 -0.501 1.00 95.94 89 ARG A CA 1
ATOM 667 C C . ARG A 1 89 ? -4.026 -5.834 0.242 1.00 95.94 89 ARG A C 1
ATOM 669 O O . ARG A 1 89 ? -4.773 -4.964 -0.201 1.00 95.94 89 ARG A O 1
ATOM 676 N N . VAL A 1 90 ? -3.275 -5.666 1.333 1.00 97.81 90 VAL A N 1
ATOM 677 C CA . VAL A 1 90 ? -2.952 -4.378 1.952 1.00 97.81 90 VAL A CA 1
ATOM 678 C C . VAL A 1 90 ? -1.617 -3.874 1.398 1.00 97.81 90 VAL A C 1
ATOM 680 O O . VAL A 1 90 ? -0.550 -4.415 1.709 1.00 97.81 90 VAL A O 1
ATOM 683 N N . VAL A 1 91 ? -1.692 -2.835 0.573 1.00 98.06 91 VAL A N 1
ATOM 684 C CA . VAL A 1 91 ? -0.569 -2.256 -0.168 1.00 98.06 91 VAL A CA 1
ATOM 685 C C . VAL A 1 91 ? -0.144 -0.940 0.477 1.00 98.06 91 VAL A C 1
ATOM 687 O O . VAL A 1 91 ? -0.987 -0.141 0.876 1.00 98.06 91 VAL A O 1
ATOM 690 N N . HIS A 1 92 ? 1.163 -0.718 0.576 1.00 98.12 92 HIS A N 1
ATOM 691 C CA . HIS A 1 92 ? 1.747 0.542 1.021 1.00 98.12 92 HIS A CA 1
ATOM 692 C C . HIS A 1 92 ? 2.271 1.303 -0.197 1.00 98.12 92 HIS A C 1
ATOM 694 O O . HIS A 1 92 ? 2.932 0.713 -1.046 1.00 98.12 92 HIS A O 1
ATOM 700 N N . LEU A 1 93 ? 1.945 2.591 -0.295 1.00 98.56 93 LEU A N 1
ATOM 701 C CA . LEU A 1 93 ? 2.498 3.496 -1.299 1.00 98.56 93 LEU A CA 1
ATOM 702 C C . LEU A 1 93 ? 3.317 4.572 -0.576 1.00 98.56 93 LEU A C 1
ATOM 704 O O . LEU A 1 93 ? 2.705 5.488 -0.024 1.00 98.56 93 LEU A O 1
ATOM 708 N N . PRO A 1 94 ? 4.660 4.518 -0.575 1.00 98.12 94 PRO A N 1
ATOM 709 C CA . PRO A 1 94 ? 5.472 5.534 0.090 1.00 98.12 94 PRO A CA 1
ATOM 710 C C . PRO A 1 94 ? 5.486 6.839 -0.713 1.00 98.12 94 PRO A C 1
ATOM 712 O O . PRO A 1 94 ? 5.269 6.847 -1.927 1.00 98.12 94 PRO A O 1
ATOM 715 N N . ALA A 1 95 ? 5.777 7.965 -0.066 1.00 97.50 95 ALA A N 1
ATOM 716 C CA . ALA A 1 95 ? 6.100 9.206 -0.771 1.00 97.50 95 ALA A CA 1
ATOM 717 C C . ALA A 1 95 ? 7.506 9.147 -1.388 1.00 97.50 95 ALA A C 1
ATOM 719 O O . ALA A 1 95 ? 8.376 8.438 -0.886 1.00 97.50 95 ALA A O 1
ATOM 720 N N . HIS A 1 96 ? 7.752 9.947 -2.430 1.00 95.69 96 HIS A N 1
ATOM 721 C CA . HIS A 1 96 ? 9.112 10.156 -2.931 1.00 95.69 96 HIS A CA 1
ATOM 722 C C . HIS A 1 96 ? 10.027 10.716 -1.827 1.00 95.69 96 HIS A C 1
ATOM 724 O O . HIS A 1 96 ? 9.640 11.615 -1.072 1.00 95.69 96 HIS A O 1
ATOM 730 N N . ASP A 1 97 ? 11.254 10.200 -1.761 1.00 93.94 97 ASP A N 1
ATOM 731 C CA . ASP A 1 97 ? 12.318 10.616 -0.839 1.00 93.94 97 ASP A CA 1
ATOM 732 C C . ASP A 1 97 ? 13.064 11.877 -1.285 1.00 93.94 97 ASP A C 1
ATOM 734 O O . ASP A 1 97 ? 13.777 12.486 -0.488 1.00 93.94 97 ASP A O 1
ATOM 738 N N . VAL A 1 98 ? 12.869 12.282 -2.537 1.00 94.81 98 VAL A N 1
ATOM 739 C CA . VAL A 1 98 ? 13.449 13.483 -3.140 1.00 94.81 98 VAL A CA 1
ATOM 740 C C . VAL A 1 98 ? 12.375 14.285 -3.875 1.00 94.81 98 VAL A C 1
ATOM 742 O O . VAL A 1 98 ? 11.356 13.749 -4.319 1.00 94.81 98 VAL A O 1
ATOM 745 N N . LEU A 1 99 ? 12.590 15.590 -3.987 1.00 94.69 99 LEU A N 1
ATOM 746 C CA . LEU A 1 99 ? 11.748 16.518 -4.733 1.00 94.69 99 LEU A CA 1
ATOM 747 C C . LEU A 1 99 ? 12.277 16.722 -6.165 1.00 94.69 99 LEU A C 1
ATOM 749 O O . LEU A 1 99 ? 13.480 16.579 -6.401 1.00 94.69 99 LEU A O 1
ATOM 753 N N . PRO A 1 100 ? 11.418 17.158 -7.112 1.00 91.44 100 PRO A N 1
ATOM 754 C CA . PRO A 1 100 ? 11.809 17.422 -8.502 1.00 91.44 100 PRO A CA 1
ATOM 755 C C . PRO A 1 100 ? 13.012 18.352 -8.698 1.00 91.44 100 PRO A C 1
ATOM 757 O O . PRO A 1 100 ? 13.684 18.288 -9.724 1.00 91.44 100 PRO A O 1
ATOM 760 N N . TYR A 1 101 ? 13.280 19.223 -7.726 1.00 93.25 101 TYR A N 1
ATOM 761 C CA . TYR A 1 101 ? 14.244 20.318 -7.837 1.00 93.25 101 TYR A CA 1
ATOM 762 C C . TYR A 1 101 ? 15.602 20.022 -7.189 1.00 93.25 101 TYR A C 1
ATOM 764 O O . TYR A 1 101 ? 16.488 20.871 -7.213 1.00 93.25 101 TYR A O 1
ATOM 772 N N . GLU A 1 102 ? 15.786 18.830 -6.615 1.00 89.56 102 GLU A N 1
ATOM 773 C CA . GLU A 1 102 ? 16.997 18.474 -5.859 1.00 89.56 102 GLU A CA 1
ATOM 774 C C . GLU A 1 102 ? 18.094 17.822 -6.720 1.00 89.56 102 GLU A C 1
ATOM 776 O O . GLU A 1 102 ? 19.145 17.463 -6.195 1.00 89.56 102 GLU A O 1
ATOM 781 N N . ASN A 1 103 ? 17.872 17.665 -8.035 1.00 85.50 103 ASN A N 1
ATOM 782 C CA . ASN A 1 103 ? 18.798 17.013 -8.978 1.00 85.50 103 ASN A CA 1
ATOM 783 C C . ASN A 1 103 ? 19.273 15.629 -8.487 1.00 85.50 103 ASN A C 1
ATOM 785 O O . ASN A 1 103 ? 20.448 15.265 -8.572 1.00 85.50 103 ASN A O 1
ATOM 789 N N . ARG A 1 104 ? 18.344 14.868 -7.903 1.00 89.00 104 ARG A N 1
ATOM 790 C CA . ARG A 1 104 ? 18.557 13.518 -7.386 1.00 89.00 104 ARG A CA 1
ATOM 791 C C . ARG A 1 104 ? 17.452 12.612 -7.898 1.00 89.00 104 ARG A C 1
ATOM 793 O O . ARG A 1 104 ? 16.298 13.020 -7.966 1.00 89.00 104 ARG A O 1
ATOM 800 N N . SER A 1 105 ? 17.821 11.386 -8.245 1.00 88.69 105 SER A N 1
ATOM 801 C CA . SER A 1 105 ? 16.845 10.330 -8.500 1.00 88.69 105 SER A CA 1
ATOM 802 C C . SER A 1 105 ? 16.332 9.778 -7.169 1.00 88.69 105 SER A C 1
ATOM 804 O O . SER A 1 105 ? 17.118 9.719 -6.213 1.00 88.69 105 SER A O 1
ATOM 806 N N . PRO A 1 106 ? 15.053 9.372 -7.095 1.00 91.44 106 PRO A N 1
ATOM 807 C CA . PRO A 1 106 ? 14.540 8.639 -5.947 1.00 91.44 106 PRO A CA 1
ATOM 808 C C . PRO A 1 106 ? 15.337 7.359 -5.692 1.00 91.44 106 PRO A C 1
ATOM 810 O O . PRO A 1 106 ? 15.922 6.786 -6.619 1.00 91.44 106 PRO A O 1
ATOM 813 N N . HIS A 1 107 ? 15.347 6.886 -4.447 1.00 92.81 107 HIS A N 1
ATOM 814 C CA . HIS A 1 107 ? 15.951 5.591 -4.142 1.00 92.81 107 HIS A CA 1
ATOM 815 C C . HIS A 1 107 ? 15.285 4.468 -4.958 1.00 92.81 107 HIS A C 1
ATOM 817 O O . HIS A 1 107 ? 14.071 4.484 -5.188 1.00 92.81 107 HIS A O 1
ATOM 823 N N . ALA A 1 108 ? 16.073 3.478 -5.390 1.00 90.19 108 ALA A N 1
ATOM 824 C CA . ALA A 1 108 ? 15.583 2.390 -6.238 1.00 90.19 108 ALA A CA 1
ATOM 825 C C . ALA A 1 108 ? 14.477 1.581 -5.542 1.00 90.19 108 ALA A C 1
ATOM 827 O O . ALA A 1 108 ? 13.438 1.345 -6.143 1.00 90.19 108 ALA A O 1
ATOM 828 N N . GLU A 1 109 ? 14.654 1.261 -4.256 1.00 92.12 109 GLU A N 1
ATOM 829 C CA . GLU A 1 109 ? 13.648 0.539 -3.458 1.00 92.12 109 GLU A CA 1
ATOM 830 C C . GLU A 1 109 ? 12.327 1.316 -3.349 1.00 92.12 109 GLU A C 1
ATOM 832 O O . GLU A 1 109 ? 11.257 0.734 -3.476 1.00 92.12 109 GLU A O 1
ATOM 837 N N . ILE A 1 110 ? 12.386 2.645 -3.192 1.00 94.88 110 ILE A N 1
ATOM 838 C CA . ILE A 1 110 ? 11.184 3.494 -3.137 1.00 94.88 110 ILE A CA 1
ATOM 839 C C . ILE A 1 110 ? 10.508 3.542 -4.509 1.00 94.88 110 ILE A C 1
ATOM 841 O O . ILE A 1 110 ? 9.284 3.500 -4.596 1.00 94.88 110 ILE A O 1
ATOM 845 N N . SER A 1 111 ? 11.288 3.611 -5.588 1.00 94.25 111 SER A N 1
ATOM 846 C CA . SER A 1 111 ? 10.756 3.586 -6.956 1.00 94.25 111 SER A CA 1
ATOM 847 C C . SER A 1 111 ? 10.064 2.258 -7.268 1.00 94.25 111 SER A C 1
ATOM 849 O O . SER A 1 111 ? 8.963 2.265 -7.818 1.00 94.25 111 SER A O 1
ATOM 851 N N . GLU A 1 112 ? 10.676 1.141 -6.866 1.00 95.38 112 GLU A N 1
ATOM 852 C CA . GLU A 1 112 ? 10.123 -0.205 -7.008 1.00 95.38 112 GLU A CA 1
ATOM 853 C C . GLU A 1 112 ? 8.828 -0.352 -6.210 1.00 95.38 112 GLU A C 1
ATOM 855 O O . GLU A 1 112 ? 7.804 -0.744 -6.774 1.00 95.38 112 GLU A O 1
ATOM 860 N N . GLU A 1 113 ? 8.852 -0.004 -4.919 1.00 96.44 113 GLU A N 1
ATOM 861 C CA . GLU A 1 113 ? 7.691 -0.135 -4.039 1.00 96.44 113 GLU A CA 1
ATOM 862 C C . GLU A 1 113 ? 6.516 0.695 -4.565 1.00 96.44 113 GLU A C 1
ATOM 864 O O . GLU A 1 113 ? 5.387 0.206 -4.627 1.00 96.44 113 GLU A O 1
ATOM 869 N N . ARG A 1 114 ? 6.775 1.923 -5.035 1.00 97.50 114 ARG A N 1
ATOM 870 C CA . ARG A 1 114 ? 5.744 2.776 -5.643 1.00 97.50 114 ARG A CA 1
ATOM 871 C C . ARG A 1 114 ? 5.211 2.202 -6.949 1.00 97.50 114 ARG A C 1
ATOM 873 O O . ARG A 1 114 ? 3.994 2.150 -7.127 1.00 97.50 114 ARG A O 1
ATOM 880 N N . ALA A 1 115 ? 6.085 1.754 -7.849 1.00 96.69 115 ALA A N 1
ATOM 881 C CA . ALA A 1 115 ? 5.682 1.181 -9.130 1.00 96.69 115 ALA A CA 1
ATOM 882 C C . ALA A 1 115 ? 4.819 -0.076 -8.940 1.00 96.69 115 ALA A C 1
ATOM 884 O O . ALA A 1 115 ? 3.748 -0.190 -9.546 1.00 96.69 115 ALA A O 1
ATOM 885 N N . CYS A 1 116 ? 5.239 -0.972 -8.042 1.00 97.19 116 CYS A N 1
ATOM 886 C CA . CYS A 1 116 ? 4.472 -2.153 -7.664 1.00 97.19 116 CYS A CA 1
ATOM 887 C C . CYS A 1 116 ? 3.141 -1.751 -7.024 1.00 97.19 116 CYS A C 1
ATOM 889 O O . CYS A 1 116 ? 2.092 -2.216 -7.463 1.00 97.19 116 CYS A O 1
ATOM 891 N N . ALA A 1 117 ? 3.140 -0.838 -6.050 1.00 98.06 117 ALA A N 1
ATOM 892 C CA . ALA A 1 117 ? 1.919 -0.403 -5.381 1.00 98.06 117 ALA A CA 1
ATOM 893 C C . ALA A 1 117 ? 0.878 0.151 -6.365 1.00 98.06 117 ALA A C 1
ATOM 895 O O . ALA A 1 117 ? -0.268 -0.304 -6.367 1.00 98.06 117 ALA A O 1
ATOM 896 N N . LEU A 1 118 ? 1.275 1.076 -7.243 1.00 97.81 118 LEU A N 1
ATOM 897 C CA . LEU A 1 118 ? 0.382 1.693 -8.229 1.00 97.81 118 LEU A CA 1
ATOM 898 C C . LEU A 1 118 ? -0.129 0.677 -9.258 1.00 97.81 118 LEU A C 1
ATOM 900 O O . LEU A 1 118 ? -1.320 0.688 -9.580 1.00 97.81 118 LEU A O 1
ATOM 904 N N . TRP A 1 119 ? 0.727 -0.243 -9.723 1.00 97.38 119 TRP A N 1
ATOM 905 C CA . TRP A 1 119 ? 0.302 -1.351 -10.585 1.00 97.38 119 TRP A CA 1
ATOM 906 C C . TRP A 1 119 ? -0.758 -2.217 -9.892 1.00 97.38 119 TRP A C 1
ATOM 908 O O . TRP A 1 119 ? -1.813 -2.484 -10.469 1.00 97.38 119 TRP A O 1
ATOM 918 N N . ARG A 1 120 ? -0.536 -2.589 -8.626 1.00 97.12 120 ARG A N 1
ATOM 919 C CA . ARG A 1 120 ? -1.454 -3.439 -7.850 1.00 97.12 120 ARG A CA 1
ATOM 920 C C . ARG A 1 120 ? -2.796 -2.768 -7.596 1.00 97.12 120 ARG A C 1
ATOM 922 O O . ARG A 1 120 ? -3.828 -3.427 -7.725 1.00 97.12 120 ARG A O 1
ATOM 929 N N . VAL A 1 121 ? -2.808 -1.471 -7.280 1.00 97.56 121 VAL A N 1
ATOM 930 C CA . VAL A 1 121 ? -4.063 -0.711 -7.161 1.00 97.56 121 VAL A CA 1
ATOM 931 C C . VAL A 1 121 ? -4.800 -0.696 -8.500 1.00 97.56 121 VAL A C 1
ATOM 933 O O . VAL A 1 121 ? -5.965 -1.090 -8.552 1.00 97.56 121 VAL A O 1
ATOM 936 N N . ALA A 1 122 ? -4.117 -0.350 -9.595 1.00 97.00 122 ALA A N 1
ATOM 937 C CA . ALA A 1 122 ? -4.731 -0.273 -10.920 1.00 97.00 122 ALA A CA 1
ATOM 938 C C . ALA A 1 122 ? -5.266 -1.629 -11.424 1.00 97.00 122 ALA A C 1
ATOM 940 O O . ALA A 1 122 ? -6.274 -1.671 -12.141 1.00 97.00 122 ALA A O 1
ATOM 941 N N . MET A 1 123 ? -4.622 -2.737 -11.046 1.00 96.25 123 MET A N 1
ATOM 942 C CA . MET A 1 123 ? -5.053 -4.109 -11.345 1.00 96.25 123 MET A CA 1
ATOM 943 C C . MET A 1 123 ? -6.176 -4.628 -10.431 1.00 96.25 123 MET A C 1
ATOM 945 O O . MET A 1 123 ? -6.711 -5.706 -10.684 1.00 96.25 123 MET A O 1
ATOM 949 N N . GLY A 1 124 ? -6.560 -3.887 -9.384 1.00 95.38 124 GLY A N 1
ATOM 950 C CA . GLY A 1 124 ? -7.552 -4.341 -8.402 1.00 95.38 124 GLY A CA 1
ATOM 951 C C . GLY A 1 124 ? -7.025 -5.416 -7.440 1.00 95.38 124 GLY A C 1
ATOM 952 O O . GLY A 1 124 ? -7.805 -6.164 -6.845 1.00 95.38 124 GLY A O 1
ATOM 953 N N . GLU A 1 125 ? -5.702 -5.506 -7.279 1.00 95.25 125 GLU A N 1
ATOM 954 C CA . GLU A 1 125 ? -5.025 -6.419 -6.347 1.00 95.25 125 GLU A CA 1
ATOM 955 C C . GLU A 1 125 ? -4.817 -5.816 -4.946 1.00 95.25 125 GLU A C 1
ATOM 957 O O . GLU A 1 125 ? -4.303 -6.487 -4.043 1.00 95.25 125 GLU A O 1
ATOM 962 N N . ALA A 1 126 ? -5.243 -4.567 -4.749 1.00 96.50 126 ALA A N 1
ATOM 963 C CA . ALA A 1 126 ? -5.268 -3.882 -3.464 1.00 96.50 126 ALA A CA 1
ATOM 964 C C . ALA A 1 126 ? -6.717 -3.696 -2.984 1.00 96.50 126 ALA A C 1
ATOM 966 O O . ALA A 1 126 ? -7.504 -3.001 -3.624 1.00 96.50 126 ALA A O 1
ATOM 967 N N . ASP A 1 127 ? -7.060 -4.297 -1.842 1.00 97.12 127 ASP A N 1
ATOM 968 C CA . ASP A 1 127 ? -8.327 -4.009 -1.144 1.00 97.12 127 ASP A CA 1
ATOM 969 C C . ASP A 1 127 ? -8.172 -2.817 -0.197 1.00 97.12 127 ASP A C 1
ATOM 971 O O . ASP A 1 127 ? -9.142 -2.118 0.092 1.00 97.12 127 ASP A O 1
ATOM 975 N N . LEU A 1 128 ? -6.950 -2.593 0.292 1.00 98.38 128 LEU A N 1
ATOM 976 C CA . LEU A 1 128 ? -6.596 -1.467 1.139 1.00 98.38 128 LEU A CA 1
ATOM 977 C C . LEU A 1 128 ? -5.248 -0.915 0.679 1.00 98.38 128 LEU A C 1
ATOM 979 O O . LEU A 1 128 ? -4.262 -1.646 0.644 1.00 98.38 128 LEU A O 1
ATOM 983 N N . LEU A 1 129 ? -5.205 0.369 0.349 1.00 98.62 129 LEU A N 1
ATOM 984 C CA . LEU A 1 129 ? -3.980 1.132 0.155 1.00 98.62 129 LEU A CA 1
ATOM 985 C C . LEU A 1 129 ? -3.759 2.006 1.389 1.00 98.62 129 LEU A C 1
ATOM 987 O O . LEU A 1 129 ? -4.664 2.744 1.768 1.00 98.62 129 LEU A O 1
ATOM 991 N N . ILE A 1 130 ? -2.574 1.956 1.989 1.00 98.69 130 ILE A N 1
ATOM 992 C CA . ILE A 1 130 ? -2.115 2.981 2.927 1.00 98.69 130 ILE A CA 1
ATOM 993 C C . ILE A 1 130 ? -1.086 3.867 2.232 1.00 98.69 130 ILE A C 1
ATOM 995 O O . ILE A 1 130 ? -0.118 3.371 1.654 1.00 98.69 130 ILE A O 1
ATOM 999 N N . ALA A 1 131 ? -1.314 5.175 2.274 1.00 98.75 131 ALA A N 1
ATOM 1000 C CA . ALA A 1 131 ? -0.435 6.155 1.663 1.00 98.75 131 ALA A CA 1
ATOM 1001 C C . ALA A 1 131 ? -0.315 7.397 2.556 1.00 98.75 131 ALA A C 1
ATOM 1003 O O . ALA A 1 131 ? -1.308 7.863 3.118 1.00 98.75 131 ALA A O 1
ATOM 1004 N N . PRO A 1 132 ? 0.876 7.985 2.673 1.00 98.75 132 PRO A N 1
ATOM 1005 C CA . PRO A 1 132 ? 1.041 9.288 3.278 1.00 98.75 132 PRO A CA 1
ATOM 1006 C C . PRO A 1 132 ? 0.498 10.366 2.324 1.00 98.75 132 PRO A C 1
ATOM 1008 O O . PRO A 1 132 ? 0.547 10.219 1.096 1.00 98.75 132 PRO A O 1
ATOM 1011 N N . VAL A 1 133 ? -0.001 11.480 2.857 1.00 98.50 133 VAL A N 1
ATOM 1012 C CA . VAL A 1 133 ? -0.590 12.558 2.035 1.00 98.50 133 VAL A CA 1
ATOM 1013 C C . VAL A 1 133 ? 0.377 13.116 0.994 1.00 98.50 133 VAL A C 1
ATOM 1015 O O . VAL A 1 133 ? -0.040 13.489 -0.098 1.00 98.50 133 VAL A O 1
ATOM 1018 N N . GLN A 1 134 ? 1.679 13.096 1.273 1.00 98.25 134 GLN A N 1
ATOM 1019 C CA . GLN A 1 134 ? 2.718 13.529 0.340 1.00 98.25 134 GLN A CA 1
ATOM 1020 C C . GLN A 1 134 ? 2.760 12.668 -0.926 1.00 98.25 134 GLN A C 1
ATOM 1022 O O . GLN A 1 134 ? 3.142 13.187 -1.965 1.00 98.25 134 GLN A O 1
ATOM 1027 N N . ALA A 1 135 ? 2.367 11.390 -0.865 1.00 98.19 135 ALA A N 1
ATOM 1028 C CA . ALA A 1 135 ? 2.222 10.536 -2.044 1.00 98.19 135 ALA A CA 1
ATOM 1029 C C . ALA A 1 135 ? 0.899 10.808 -2.778 1.00 98.19 135 ALA A C 1
ATOM 1031 O O . ALA A 1 135 ? 0.873 10.860 -4.006 1.00 98.19 135 ALA A O 1
ATOM 1032 N N . ALA A 1 136 ? -0.190 11.017 -2.030 1.00 98.06 136 ALA A N 1
ATOM 1033 C CA . ALA A 1 136 ? -1.528 11.245 -2.580 1.00 98.06 136 ALA A CA 1
ATOM 1034 C C . ALA A 1 136 ? -1.692 12.606 -3.283 1.00 98.06 136 ALA A C 1
ATOM 1036 O O . ALA A 1 136 ? -2.559 12.747 -4.141 1.00 98.06 136 ALA A O 1
ATOM 1037 N N . LEU A 1 137 ? -0.857 13.594 -2.942 1.00 97.69 137 LEU A N 1
ATOM 1038 C CA . LEU A 1 137 ? -0.858 14.925 -3.560 1.00 97.69 137 LEU A CA 1
ATOM 1039 C C . LEU A 1 137 ? -0.334 14.951 -5.001 1.00 97.69 137 LEU A C 1
ATOM 1041 O O . LEU A 1 137 ? -0.519 15.958 -5.685 1.00 97.69 137 LEU A O 1
ATOM 1045 N N . TRP A 1 138 ? 0.358 13.908 -5.458 1.00 96.75 138 TRP A N 1
ATOM 1046 C CA . TRP A 1 138 ? 0.934 13.886 -6.801 1.00 96.75 138 TRP A CA 1
ATOM 1047 C C . TRP A 1 138 ? -0.137 13.683 -7.868 1.00 96.75 138 TRP A C 1
ATOM 1049 O O . TRP A 1 138 ? -1.078 12.909 -7.694 1.00 96.75 138 TRP A O 1
ATOM 1059 N N . ARG A 1 139 ? 0.044 14.354 -9.007 1.00 96.12 139 ARG A N 1
ATOM 1060 C CA . ARG A 1 139 ? -0.733 14.077 -10.217 1.00 96.12 139 ARG A CA 1
ATOM 1061 C C . ARG A 1 139 ? -0.360 12.706 -10.763 1.00 96.12 139 ARG A C 1
ATOM 1063 O O . ARG A 1 139 ? 0.829 12.430 -10.964 1.00 96.12 139 ARG A O 1
ATOM 1070 N N . MET A 1 140 ? -1.372 11.901 -11.060 1.00 95.50 140 MET A N 1
ATOM 1071 C CA . MET A 1 140 ? -1.236 10.521 -11.512 1.00 95.50 140 MET A CA 1
ATOM 1072 C C . MET A 1 140 ? -1.593 10.379 -12.994 1.00 95.50 140 MET A C 1
ATOM 1074 O O . MET A 1 140 ? -2.248 11.237 -13.594 1.00 95.50 140 MET A O 1
ATOM 1078 N N . HIS A 1 141 ? -1.152 9.274 -13.589 1.00 94.75 141 HIS A N 1
ATOM 1079 C CA . HIS A 1 141 ? -1.665 8.834 -14.885 1.00 94.75 141 HIS A CA 1
ATOM 1080 C C . HIS A 1 141 ? -2.992 8.087 -14.702 1.00 94.75 141 HIS A C 1
ATOM 1082 O O . HIS A 1 141 ? -3.332 7.648 -13.605 1.00 94.75 141 HIS A O 1
ATOM 1088 N N . GLU A 1 142 ? -3.721 7.890 -15.796 1.00 94.56 142 GLU A N 1
ATOM 1089 C CA . GLU A 1 142 ? -4.912 7.042 -15.798 1.00 94.56 142 GLU A CA 1
ATOM 1090 C C . GLU A 1 142 ? -4.577 5.590 -15.407 1.00 94.56 142 GLU A C 1
ATOM 1092 O O . GLU A 1 142 ? -3.481 5.105 -15.712 1.00 94.56 142 GLU A O 1
ATOM 1097 N N . PRO A 1 143 ? -5.524 4.822 -14.834 1.00 95.06 143 PRO A N 1
ATOM 1098 C CA . PRO A 1 143 ? -5.269 3.450 -14.384 1.00 95.06 143 PRO A CA 1
ATOM 1099 C C . PRO A 1 143 ? -4.664 2.553 -15.473 1.00 95.06 143 PRO A C 1
ATOM 1101 O O . PRO A 1 143 ? -3.828 1.694 -15.197 1.00 95.06 143 PRO A O 1
ATOM 1104 N N . GLN A 1 144 ? -5.059 2.766 -16.733 1.00 94.44 144 GLN A N 1
ATOM 1105 C CA . GLN A 1 144 ? -4.580 1.979 -17.867 1.00 94.44 144 GLN A CA 1
ATOM 1106 C C . GLN A 1 144 ? -3.074 2.127 -18.119 1.00 94.44 144 GLN A C 1
ATOM 1108 O O . GLN A 1 144 ? -2.448 1.171 -18.577 1.00 94.44 144 GLN A O 1
ATOM 1113 N N . PHE A 1 145 ? -2.497 3.288 -17.803 1.00 94.31 145 PHE A N 1
ATOM 1114 C CA . PHE A 1 145 ? -1.057 3.504 -17.894 1.00 94.31 145 PHE A CA 1
ATOM 1115 C C . PHE A 1 145 ? -0.321 2.558 -16.944 1.00 94.31 145 PHE A C 1
ATOM 1117 O O . PHE A 1 145 ? 0.509 1.770 -17.391 1.00 94.31 145 PHE A O 1
ATOM 1124 N N . TYR A 1 146 ? -0.703 2.554 -15.662 1.00 95.50 146 TYR A N 1
ATOM 1125 C CA . TYR A 1 146 ? -0.068 1.708 -14.652 1.00 95.50 146 TYR A CA 1
ATOM 1126 C C . TYR A 1 146 ? -0.237 0.222 -14.966 1.00 95.50 146 TYR A C 1
ATOM 1128 O O . TYR A 1 146 ? 0.740 -0.517 -14.888 1.00 95.50 146 TYR A O 1
ATOM 1136 N N . ARG A 1 147 ? -1.419 -0.220 -15.427 1.00 95.00 147 ARG A N 1
ATOM 1137 C CA . ARG A 1 147 ? -1.627 -1.615 -15.879 1.00 95.00 147 ARG A CA 1
ATOM 1138 C C . ARG A 1 147 ? -0.659 -2.025 -16.991 1.00 95.00 147 ARG A C 1
ATOM 1140 O O . ARG A 1 147 ? -0.225 -3.173 -17.024 1.00 95.00 147 ARG A O 1
ATOM 1147 N N . GLY A 1 148 ? -0.325 -1.094 -17.885 1.00 93.75 148 GLY A N 1
ATOM 1148 C CA . GLY A 1 148 ? 0.586 -1.309 -19.008 1.00 93.75 148 GLY A CA 1
ATOM 1149 C C . GLY A 1 148 ? 2.075 -1.332 -18.647 1.00 93.75 148 GLY A C 1
ATOM 1150 O O . GLY A 1 148 ? 2.889 -1.612 -19.528 1.00 93.75 148 GLY A O 1
ATOM 1151 N N . LEU A 1 149 ? 2.447 -1.043 -17.393 1.00 93.19 149 LEU A N 1
ATOM 1152 C CA . LEU A 1 149 ? 3.848 -1.033 -16.958 1.00 93.19 149 LEU A CA 1
ATOM 1153 C C . LEU A 1 149 ? 4.422 -2.436 -16.724 1.00 93.19 149 LEU A C 1
ATOM 1155 O O . LEU A 1 149 ? 5.631 -2.617 -16.846 1.00 93.19 149 LEU A O 1
ATOM 1159 N N . ALA A 1 150 ? 3.584 -3.427 -16.414 1.00 94.94 150 ALA A N 1
ATOM 1160 C CA . ALA A 1 150 ? 4.021 -4.815 -16.287 1.00 94.94 150 ALA A CA 1
ATOM 1161 C C . ALA A 1 150 ? 3.959 -5.553 -17.630 1.00 94.94 150 ALA A C 1
ATOM 1163 O O . ALA A 1 150 ? 3.157 -5.231 -18.512 1.00 94.94 150 ALA A O 1
ATOM 1164 N N . ARG A 1 151 ? 4.770 -6.604 -17.765 1.00 95.12 151 ARG A N 1
ATOM 1165 C CA . ARG A 1 151 ? 4.737 -7.514 -18.915 1.00 95.12 151 ARG A CA 1
ATOM 1166 C C . ARG A 1 151 ? 4.392 -8.917 -18.455 1.00 95.12 151 ARG A C 1
ATOM 1168 O O . ARG A 1 151 ? 5.120 -9.503 -17.665 1.00 95.12 151 ARG A O 1
ATOM 1175 N N . VAL A 1 152 ? 3.315 -9.478 -18.990 1.00 95.62 152 VAL A N 1
ATOM 1176 C CA . VAL A 1 152 ? 3.052 -10.914 -18.872 1.00 95.62 152 VAL A CA 1
ATOM 1177 C C . VAL A 1 152 ? 3.792 -11.626 -19.999 1.00 95.62 152 VAL A C 1
ATOM 1179 O O . VAL A 1 152 ? 3.756 -11.168 -21.141 1.00 95.62 152 VAL A O 1
ATOM 1182 N N . VAL A 1 153 ? 4.480 -12.709 -19.659 1.00 96.25 153 VAL A N 1
ATOM 1183 C CA . VAL A 1 153 ? 5.100 -13.647 -20.597 1.00 96.25 153 VAL A CA 1
ATOM 1184 C C . VAL A 1 153 ? 4.504 -15.026 -20.350 1.00 96.25 153 VAL A C 1
ATOM 1186 O O . VAL A 1 153 ? 4.384 -15.447 -19.196 1.00 96.25 153 VAL A O 1
ATOM 1189 N N . ALA A 1 154 ? 4.113 -15.729 -21.405 1.00 97.38 154 ALA A N 1
ATOM 1190 C CA . ALA A 1 154 ? 3.590 -17.084 -21.300 1.00 97.38 154 ALA A CA 1
ATOM 1191 C C . ALA A 1 154 ? 4.243 -18.010 -22.322 1.00 97.38 154 ALA A C 1
ATOM 1193 O O . ALA A 1 154 ? 4.746 -17.576 -23.358 1.00 97.38 154 ALA A O 1
ATOM 1194 N N . ARG A 1 155 ? 4.260 -19.299 -21.998 1.00 96.62 155 ARG A N 1
ATOM 1195 C CA . ARG A 1 155 ? 4.743 -20.332 -22.909 1.00 96.62 155 ARG A CA 1
ATOM 1196 C C . ARG A 1 155 ? 3.957 -20.300 -24.225 1.00 96.62 155 ARG A C 1
ATOM 1198 O O . ARG A 1 155 ? 2.760 -20.027 -24.225 1.00 96.62 155 ARG A O 1
ATOM 1205 N N . ASP A 1 156 ? 4.646 -20.585 -25.327 1.00 95.88 156 ASP A N 1
ATOM 1206 C CA . ASP A 1 156 ? 4.117 -20.620 -26.694 1.00 95.88 156 ASP A CA 1
ATOM 1207 C C . ASP A 1 156 ? 3.614 -19.257 -27.225 1.00 95.88 156 ASP A C 1
ATOM 1209 O O . ASP A 1 156 ? 3.071 -19.183 -28.330 1.00 95.88 156 ASP A O 1
ATOM 1213 N N . GLU A 1 157 ? 3.825 -18.156 -26.490 1.00 96.38 157 GLU A N 1
ATOM 1214 C CA . GLU A 1 157 ? 3.528 -16.805 -26.973 1.00 96.38 157 GLU A CA 1
ATOM 1215 C C . GLU A 1 157 ? 4.696 -16.206 -27.775 1.00 96.38 157 GLU A C 1
ATOM 1217 O O . GLU A 1 157 ? 5.872 -16.444 -27.460 1.00 96.38 157 GLU A O 1
ATOM 1222 N N . PRO A 1 158 ? 4.395 -15.396 -28.810 1.00 96.06 158 PRO A N 1
ATOM 1223 C CA . PRO A 1 158 ? 5.417 -14.703 -29.569 1.00 96.06 158 PRO A CA 1
ATOM 1224 C C . PRO A 1 158 ? 5.977 -13.517 -28.777 1.00 96.06 158 PRO A C 1
ATOM 1226 O O . PRO A 1 158 ? 5.233 -12.655 -28.303 1.00 96.06 158 PRO A O 1
ATOM 1229 N N . ILE A 1 159 ? 7.300 -13.433 -28.687 1.00 94.88 159 ILE A N 1
ATOM 1230 C CA . ILE A 1 159 ? 7.999 -12.260 -28.169 1.00 94.88 159 ILE A CA 1
ATOM 1231 C C . ILE A 1 159 ? 9.375 -12.153 -28.822 1.00 94.88 159 ILE A C 1
ATOM 1233 O O . ILE A 1 159 ? 10.159 -13.101 -28.827 1.00 94.88 159 ILE A O 1
ATOM 1237 N N . GLU A 1 160 ? 9.681 -10.979 -29.366 1.00 94.44 160 GLU A N 1
ATOM 1238 C CA . GLU A 1 160 ? 11.013 -10.708 -29.900 1.00 94.44 160 GLU A CA 1
ATOM 1239 C C . GLU A 1 160 ? 12.013 -10.577 -28.743 1.00 94.44 160 GLU A C 1
ATOM 1241 O O . GLU A 1 160 ? 11.780 -9.843 -27.774 1.00 94.44 160 GLU A O 1
ATOM 1246 N N . HIS A 1 161 ? 13.158 -11.249 -28.865 1.00 94.00 161 HIS A N 1
ATOM 1247 C CA . HIS A 1 161 ? 14.217 -11.247 -27.848 1.00 94.00 161 HIS A CA 1
ATOM 1248 C C . HIS A 1 161 ? 14.642 -9.823 -27.439 1.00 94.00 161 HIS A C 1
ATOM 1250 O O . HIS A 1 161 ? 14.680 -9.477 -26.255 1.00 94.00 161 HIS A O 1
ATOM 1256 N N . GLU A 1 162 ? 14.894 -8.957 -28.425 1.00 93.25 162 GLU A N 1
ATOM 1257 C CA . GLU A 1 162 ? 15.296 -7.567 -28.184 1.00 93.25 162 GLU A CA 1
ATOM 1258 C C . GLU A 1 162 ? 14.163 -6.712 -27.603 1.00 93.25 162 GLU A C 1
ATOM 1260 O O . GLU A 1 162 ? 14.427 -5.784 -26.835 1.00 93.25 162 GLU A O 1
ATOM 1265 N N . ALA A 1 163 ? 12.901 -7.033 -27.904 1.00 92.50 163 ALA A N 1
ATOM 1266 C CA . ALA A 1 163 ? 11.758 -6.343 -27.317 1.00 92.50 163 ALA A CA 1
ATOM 1267 C C . ALA A 1 163 ? 11.626 -6.657 -25.820 1.00 92.50 163 ALA A C 1
ATOM 1269 O O . ALA A 1 163 ? 11.384 -5.742 -25.028 1.00 92.50 163 ALA A O 1
ATOM 1270 N N . LEU A 1 164 ? 11.847 -7.913 -25.410 1.00 95.06 164 LEU A N 1
ATOM 1271 C CA . LEU A 1 164 ? 11.841 -8.297 -23.995 1.00 95.06 164 LEU A CA 1
ATOM 1272 C C . LEU A 1 164 ? 12.997 -7.639 -23.226 1.00 95.06 164 LEU A C 1
ATOM 1274 O O . LEU A 1 164 ? 12.776 -7.060 -22.163 1.00 95.06 164 LEU A O 1
ATOM 1278 N N . ILE A 1 165 ? 14.211 -7.628 -23.783 1.00 94.50 165 ILE A N 1
ATOM 1279 C CA . ILE A 1 165 ? 15.354 -6.911 -23.185 1.00 94.50 165 ILE A CA 1
ATOM 1280 C C . ILE A 1 165 ? 15.083 -5.405 -23.109 1.00 94.50 165 ILE A C 1
ATOM 1282 O O . ILE A 1 165 ? 15.374 -4.758 -22.097 1.00 94.50 165 ILE A O 1
ATOM 1286 N N . GLY A 1 166 ? 14.513 -4.837 -24.174 1.00 92.12 166 GLY A N 1
ATOM 1287 C CA . GLY A 1 166 ? 14.102 -3.441 -24.231 1.00 92.12 166 GLY A CA 1
ATOM 1288 C C . GLY A 1 166 ? 13.106 -3.092 -23.130 1.00 92.12 166 GLY A C 1
ATOM 1289 O O . GLY A 1 166 ? 13.297 -2.081 -22.455 1.00 92.12 166 GLY A O 1
ATOM 1290 N N . PHE A 1 167 ? 12.109 -3.953 -22.909 1.00 93.56 167 PHE A N 1
ATOM 1291 C CA . PHE A 1 167 ? 11.157 -3.832 -21.809 1.00 93.56 167 PHE A CA 1
ATOM 1292 C C . PHE A 1 167 ? 11.847 -3.896 -20.445 1.00 93.56 167 PHE A C 1
ATOM 1294 O O . PHE A 1 167 ? 11.640 -2.988 -19.652 1.00 93.56 167 PHE A O 1
ATOM 1301 N N . LEU A 1 168 ? 12.689 -4.902 -20.179 1.00 94.75 168 LEU A N 1
ATOM 1302 C CA . LEU A 1 168 ? 13.359 -5.072 -18.881 1.00 94.75 168 LEU A CA 1
ATOM 1303 C C . LEU A 1 168 ? 14.207 -3.848 -18.522 1.00 94.75 168 LEU A C 1
ATOM 1305 O O . LEU A 1 168 ? 14.024 -3.240 -17.470 1.00 94.75 168 LEU A O 1
ATOM 1309 N N . ARG A 1 169 ? 15.066 -3.408 -19.446 1.00 91.50 169 ARG A N 1
ATOM 1310 C CA . ARG A 1 169 ? 15.839 -2.165 -19.289 1.00 91.50 169 ARG A CA 1
ATOM 1311 C C . ARG A 1 169 ? 14.926 -0.947 -19.110 1.00 91.50 169 ARG A C 1
ATOM 1313 O O . ARG A 1 169 ? 15.241 -0.044 -18.338 1.00 91.50 169 ARG A O 1
ATOM 1320 N N . GLY A 1 170 ? 13.815 -0.925 -19.845 1.00 88.62 170 GLY A N 1
ATOM 1321 C CA . GLY A 1 170 ? 12.765 0.083 -19.768 1.00 88.62 170 GLY A CA 1
ATOM 1322 C C . GLY A 1 170 ? 12.156 0.194 -18.372 1.00 88.62 170 GLY A C 1
ATOM 1323 O O . GLY A 1 170 ? 12.075 1.271 -17.795 1.00 88.62 170 GLY A O 1
ATOM 1324 N N . ALA A 1 171 ? 11.774 -0.941 -17.810 1.00 91.50 171 ALA A N 1
ATOM 1325 C CA . ALA A 1 171 ? 11.133 -1.070 -16.512 1.00 91.50 171 ALA A CA 1
ATOM 1326 C C . ALA A 1 171 ? 12.094 -0.897 -15.325 1.00 91.50 171 ALA A C 1
ATOM 1328 O O . ALA A 1 171 ? 11.659 -1.031 -14.188 1.00 91.50 171 ALA A O 1
ATOM 1329 N N . GLY A 1 172 ? 13.377 -0.608 -15.581 1.00 90.50 172 GLY A N 1
ATOM 1330 C CA . GLY A 1 172 ? 14.387 -0.343 -14.559 1.00 90.50 172 GLY A CA 1
ATOM 1331 C C . GLY A 1 172 ? 15.233 -1.551 -14.159 1.00 90.50 172 GLY A C 1
ATOM 1332 O O . GLY A 1 172 ? 16.063 -1.408 -13.267 1.00 90.50 172 GLY A O 1
ATOM 1333 N N . TYR A 1 173 ? 15.057 -2.716 -14.798 1.00 94.44 173 TYR A N 1
ATOM 1334 C CA . TYR A 1 173 ? 15.819 -3.909 -14.432 1.00 94.44 173 TYR A CA 1
ATOM 1335 C C . TYR A 1 173 ? 17.301 -3.733 -14.746 1.00 94.44 173 TYR A C 1
ATOM 1337 O O . TYR A 1 173 ? 17.682 -3.212 -15.804 1.00 94.44 173 TYR A O 1
ATOM 1345 N N . ASP A 1 174 ? 18.134 -4.239 -13.846 1.00 92.50 174 ASP A N 1
ATOM 1346 C CA . ASP A 1 174 ? 19.578 -4.164 -13.969 1.00 92.50 174 ASP A CA 1
ATOM 1347 C C . ASP A 1 174 ? 20.150 -5.401 -14.668 1.00 92.50 174 ASP A C 1
ATOM 1349 O O . ASP A 1 174 ? 19.831 -6.548 -14.333 1.00 92.50 174 ASP A O 1
ATOM 1353 N N . LYS A 1 175 ? 21.000 -5.167 -15.671 1.00 95.25 175 LYS A N 1
ATOM 1354 C CA . LYS A 1 175 ? 21.589 -6.245 -16.468 1.00 95.25 175 LYS A CA 1
ATOM 1355 C C . LYS A 1 175 ? 22.819 -6.786 -15.760 1.00 95.25 175 LYS A C 1
ATOM 1357 O O . LYS A 1 175 ? 23.831 -6.100 -15.652 1.00 95.25 175 LYS A O 1
ATOM 1362 N N . GLN A 1 176 ? 22.767 -8.057 -15.396 1.00 96.88 176 GLN A N 1
ATOM 1363 C CA . GLN A 1 176 ? 23.838 -8.761 -14.710 1.00 96.88 176 GLN A CA 1
ATOM 1364 C C . GLN A 1 176 ? 24.349 -9.955 -15.521 1.00 96.88 176 GLN A C 1
ATOM 1366 O O . GLN A 1 176 ? 23.760 -10.388 -16.515 1.00 96.88 176 GLN A O 1
ATOM 1371 N N . THR A 1 177 ? 25.500 -10.485 -15.110 1.00 94.88 177 THR A N 1
ATOM 1372 C CA . THR A 1 177 ? 26.055 -11.726 -15.683 1.00 94.88 177 THR A CA 1
ATOM 1373 C C . THR A 1 177 ? 25.301 -12.968 -15.195 1.00 94.88 177 THR A C 1
ATOM 1375 O O . THR A 1 177 ? 25.152 -13.955 -15.929 1.00 94.88 177 THR A O 1
ATOM 1378 N N . THR A 1 178 ? 24.786 -12.887 -13.970 1.00 95.75 178 THR A N 1
ATOM 1379 C CA . THR A 1 178 ? 23.977 -13.892 -13.286 1.00 95.75 178 THR A CA 1
ATOM 1380 C C . THR A 1 178 ? 22.849 -13.172 -12.555 1.00 95.75 178 THR A C 1
ATOM 1382 O O . THR A 1 178 ? 23.059 -12.088 -12.022 1.00 95.75 178 THR A O 1
ATOM 1385 N N . CYS A 1 179 ? 21.651 -13.750 -12.578 1.00 96.56 179 CYS A N 1
ATOM 1386 C CA . CYS A 1 179 ? 20.469 -13.182 -11.944 1.00 96.56 179 CYS A CA 1
ATOM 1387 C C . CYS A 1 179 ? 20.306 -13.801 -10.548 1.00 96.56 179 CYS A C 1
ATOM 1389 O O . CYS A 1 179 ? 20.044 -15.002 -10.434 1.00 96.56 179 CYS A O 1
ATOM 1391 N N . GLU A 1 180 ? 20.524 -12.999 -9.505 1.00 95.12 180 GLU A N 1
ATOM 1392 C CA . GLU A 1 180 ? 20.571 -13.460 -8.107 1.00 95.12 180 GLU A CA 1
ATOM 1393 C C . GLU A 1 180 ? 19.554 -12.731 -7.221 1.00 95.12 180 GLU A C 1
ATOM 1395 O O . GLU A 1 180 ? 18.972 -13.337 -6.322 1.00 95.12 180 GLU A O 1
ATOM 1400 N N . MET A 1 181 ? 19.309 -11.446 -7.487 1.00 95.75 181 MET A N 1
ATOM 1401 C CA . MET A 1 181 ? 18.429 -10.593 -6.684 1.00 95.75 181 MET A CA 1
ATOM 1402 C C . MET A 1 181 ? 17.236 -10.075 -7.496 1.00 95.75 181 MET A C 1
ATOM 1404 O O . MET A 1 181 ? 17.360 -9.927 -8.717 1.00 95.75 181 MET A O 1
ATOM 1408 N N . PRO A 1 182 ? 16.098 -9.765 -6.841 1.00 96.25 182 PRO A N 1
ATOM 1409 C CA . PRO A 1 182 ? 14.989 -9.059 -7.472 1.00 96.25 182 PRO A CA 1
ATOM 1410 C C . PRO A 1 182 ? 15.451 -7.800 -8.212 1.00 96.25 182 PRO A C 1
ATOM 1412 O O . PRO A 1 182 ? 16.401 -7.128 -7.811 1.00 96.25 182 PRO A O 1
ATOM 1415 N N . GLY A 1 183 ? 14.801 -7.523 -9.337 1.00 95.31 183 GLY A N 1
ATOM 1416 C CA . GLY A 1 183 ? 15.129 -6.412 -10.222 1.00 95.31 183 GLY A CA 1
ATOM 1417 C C . GLY A 1 183 ? 16.318 -6.658 -11.155 1.00 95.31 183 GLY A C 1
ATOM 1418 O O . GLY A 1 183 ? 16.668 -5.780 -11.941 1.00 95.31 183 GLY A O 1
ATOM 1419 N N . GLN A 1 184 ? 16.919 -7.850 -11.140 1.00 96.69 184 GLN A N 1
ATOM 1420 C CA . GLN A 1 184 ? 18.004 -8.214 -12.054 1.00 96.69 184 GLN A CA 1
ATOM 1421 C C . GLN A 1 184 ? 17.524 -9.069 -13.226 1.00 96.69 184 GLN A C 1
ATOM 1423 O O . GLN A 1 184 ? 16.569 -9.844 -13.115 1.00 96.69 184 GLN A O 1
ATOM 1428 N N . TYR A 1 185 ? 18.258 -8.998 -14.335 1.00 98.31 185 TYR A N 1
ATOM 1429 C CA . TYR A 1 185 ? 18.145 -9.954 -15.432 1.00 98.31 185 TYR A CA 1
ATOM 1430 C C . TYR A 1 185 ? 19.506 -10.293 -16.049 1.00 98.31 185 TYR A C 1
ATOM 1432 O O . TYR A 1 185 ? 20.431 -9.482 -16.033 1.00 98.31 185 TYR A O 1
ATOM 1440 N N . ALA A 1 186 ? 19.629 -11.485 -16.628 1.00 97.75 186 ALA A N 1
ATOM 1441 C CA . ALA A 1 186 ? 20.813 -11.942 -17.350 1.00 97.75 186 ALA A CA 1
ATOM 1442 C C . ALA A 1 186 ? 20.418 -12.529 -18.710 1.00 97.75 186 ALA A C 1
ATOM 1444 O O . ALA A 1 186 ? 19.366 -13.144 -18.852 1.00 97.75 186 ALA A O 1
ATOM 1445 N N . VAL A 1 187 ? 21.276 -12.349 -19.718 1.00 97.06 187 VAL A N 1
ATOM 1446 C CA . VAL A 1 187 ? 21.014 -12.779 -21.103 1.00 97.06 187 VAL A CA 1
ATOM 1447 C C . VAL A 1 187 ? 22.124 -13.715 -21.570 1.00 97.06 187 VAL A C 1
ATOM 1449 O O . VAL A 1 187 ? 23.304 -13.361 -21.493 1.00 97.06 187 VAL A O 1
ATOM 1452 N N . ARG A 1 188 ? 21.755 -14.902 -22.061 1.00 94.19 188 ARG A N 1
ATOM 1453 C CA . ARG A 1 188 ? 22.674 -15.955 -22.523 1.00 94.19 188 ARG A CA 1
ATOM 1454 C C . ARG A 1 188 ? 22.141 -16.603 -23.803 1.00 94.19 188 ARG A C 1
ATOM 1456 O O . ARG A 1 188 ? 21.421 -17.596 -23.755 1.00 94.19 188 ARG A O 1
ATOM 1463 N N . GLY A 1 189 ? 22.509 -16.054 -24.960 1.00 92.19 189 GLY A N 1
ATOM 1464 C CA . GLY A 1 189 ? 21.942 -16.502 -26.237 1.00 92.19 189 GLY A CA 1
ATOM 1465 C C . GLY A 1 189 ? 20.436 -16.236 -26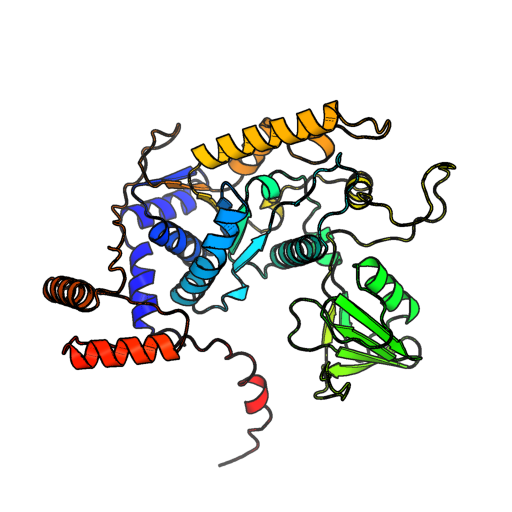.264 1.00 92.19 189 GLY A C 1
ATOM 1466 O O . GLY A 1 189 ? 20.037 -15.119 -25.976 1.00 92.19 189 GLY A O 1
ATOM 1467 N N . GLY A 1 190 ? 19.621 -17.254 -26.552 1.00 93.19 190 GLY A N 1
ATOM 1468 C CA . GLY A 1 190 ? 18.152 -17.167 -26.501 1.00 93.19 190 GLY A CA 1
ATOM 1469 C C . GLY A 1 190 ? 17.542 -17.339 -25.104 1.00 93.19 190 GLY A C 1
ATOM 1470 O O . GLY A 1 190 ? 16.341 -17.550 -24.996 1.00 93.19 190 GLY A O 1
ATOM 1471 N N . ILE A 1 191 ? 18.347 -17.311 -24.038 1.00 96.19 191 ILE A N 1
ATOM 1472 C CA . ILE A 1 191 ? 17.879 -17.488 -22.659 1.00 96.19 191 ILE A CA 1
ATOM 1473 C C . ILE A 1 191 ? 17.933 -16.155 -21.921 1.00 96.19 191 ILE A C 1
ATOM 1475 O O . ILE A 1 191 ? 18.974 -15.490 -21.910 1.00 96.19 191 ILE A O 1
ATOM 1479 N N . ILE A 1 192 ? 16.834 -15.806 -21.258 1.00 98.19 192 ILE A N 1
ATOM 1480 C CA . ILE A 1 192 ? 16.728 -14.634 -20.392 1.00 98.19 192 ILE A CA 1
ATOM 1481 C C . ILE A 1 192 ? 16.329 -15.101 -18.992 1.00 98.19 192 ILE A C 1
ATOM 1483 O O . ILE A 1 192 ? 15.219 -15.583 -18.781 1.00 98.19 192 ILE A O 1
ATOM 1487 N N . ASP A 1 193 ? 17.237 -14.942 -18.035 1.00 98.31 193 ASP A N 1
ATOM 1488 C CA . ASP A 1 193 ? 16.950 -15.127 -16.612 1.00 98.31 193 ASP A CA 1
ATOM 1489 C C . ASP A 1 193 ? 16.491 -13.787 -16.041 1.00 98.31 193 ASP A C 1
ATOM 1491 O O . ASP A 1 193 ? 17.165 -12.779 -16.246 1.00 98.31 193 ASP A O 1
ATOM 1495 N N . VAL A 1 194 ? 15.367 -13.752 -15.332 1.00 98.25 194 VAL A N 1
ATOM 1496 C CA . VAL A 1 194 ? 14.815 -12.524 -14.748 1.00 98.25 194 VAL A CA 1
ATOM 1497 C C . VAL A 1 194 ? 14.231 -12.788 -13.368 1.00 98.25 194 VAL A C 1
ATOM 1499 O O . VAL A 1 194 ? 13.502 -13.760 -13.157 1.00 98.25 194 VAL A O 1
ATOM 1502 N N . PHE A 1 195 ? 14.511 -11.886 -12.430 1.00 97.81 195 PHE A N 1
ATOM 1503 C CA . PHE A 1 195 ? 13.924 -11.902 -11.097 1.00 97.81 195 PHE A CA 1
ATOM 1504 C C . PHE A 1 195 ? 12.996 -10.699 -10.936 1.00 97.81 195 PHE A C 1
ATOM 1506 O O . PHE A 1 195 ? 13.431 -9.587 -10.654 1.00 97.81 195 PHE A O 1
ATOM 1513 N N . SER A 1 196 ? 11.698 -10.912 -11.154 1.00 97.31 196 SER A N 1
ATOM 1514 C CA . SER A 1 196 ? 10.686 -9.875 -10.927 1.00 97.31 196 SER A CA 1
ATOM 1515 C C . SER A 1 196 ? 10.565 -9.534 -9.437 1.00 97.31 196 SER A C 1
ATOM 1517 O O . SER A 1 196 ? 10.652 -10.453 -8.618 1.00 97.31 196 SER A O 1
ATOM 1519 N N . PRO A 1 197 ? 10.317 -8.263 -9.065 1.00 94.19 197 PRO A N 1
ATOM 1520 C CA . PRO A 1 197 ? 9.965 -7.934 -7.687 1.00 94.19 197 PRO A CA 1
ATOM 1521 C C . PRO A 1 197 ? 8.653 -8.632 -7.299 1.00 94.19 197 PRO A C 1
ATOM 1523 O O . PRO A 1 197 ? 7.887 -9.061 -8.168 1.00 94.19 197 PRO A O 1
ATOM 1526 N N . GLU A 1 198 ? 8.440 -8.812 -5.995 1.00 89.12 198 GLU A N 1
ATOM 1527 C CA . GLU A 1 198 ? 7.340 -9.581 -5.380 1.00 89.12 198 GLU A CA 1
ATOM 1528 C C . GLU A 1 198 ? 7.192 -11.058 -5.833 1.00 89.12 198 GLU A C 1
ATOM 1530 O O . GLU A 1 198 ? 6.353 -11.788 -5.294 1.00 89.12 198 GLU A O 1
ATOM 1535 N N . ALA A 1 199 ? 7.998 -11.543 -6.785 1.00 91.62 199 ALA A N 1
ATOM 1536 C CA . ALA A 1 199 ? 7.977 -12.936 -7.212 1.00 91.62 199 ALA A CA 1
ATOM 1537 C C . ALA A 1 199 ? 8.691 -13.832 -6.183 1.00 91.62 199 ALA A C 1
ATOM 1539 O O . ALA A 1 199 ? 9.742 -13.460 -5.663 1.00 91.62 199 ALA A O 1
ATOM 1540 N N . PRO A 1 200 ? 8.175 -15.043 -5.905 1.00 89.25 200 PRO A N 1
ATOM 1541 C CA . PRO A 1 200 ? 8.800 -15.941 -4.934 1.00 89.25 200 PRO A CA 1
ATOM 1542 C C . PRO A 1 200 ? 10.129 -16.528 -5.432 1.00 89.25 200 PRO A C 1
ATOM 1544 O O . PRO A 1 200 ? 10.969 -16.912 -4.622 1.00 89.25 200 PRO A O 1
ATOM 1547 N N . GLN A 1 201 ? 10.304 -16.645 -6.752 1.00 94.00 201 GLN A N 1
ATOM 1548 C CA . GLN A 1 201 ? 11.494 -17.198 -7.402 1.00 94.00 201 GLN A CA 1
ATOM 1549 C C . GLN A 1 201 ? 11.734 -16.503 -8.750 1.00 94.00 201 GLN A C 1
ATOM 1551 O O . GLN A 1 201 ? 10.762 -16.093 -9.397 1.00 94.00 201 GLN A O 1
ATOM 1556 N N . PRO A 1 202 ? 12.996 -16.392 -9.202 1.00 97.38 202 PRO A N 1
ATOM 1557 C CA . PRO A 1 202 ? 13.302 -15.925 -10.543 1.00 97.38 202 PRO A CA 1
ATOM 1558 C C . PRO A 1 202 ? 12.905 -16.968 -11.591 1.00 97.38 202 PRO A C 1
ATOM 1560 O O . PRO A 1 202 ? 12.793 -18.165 -11.304 1.00 97.38 202 PRO A O 1
ATOM 1563 N N . VAL A 1 203 ? 12.716 -16.507 -12.825 1.00 98.06 203 VAL A N 1
ATOM 1564 C CA . VAL A 1 203 ? 12.334 -17.353 -13.956 1.00 98.06 203 VAL A CA 1
ATOM 1565 C C . VAL A 1 203 ? 13.358 -17.275 -15.079 1.00 98.06 203 VAL A C 1
ATOM 1567 O O . VAL A 1 203 ? 13.898 -16.216 -1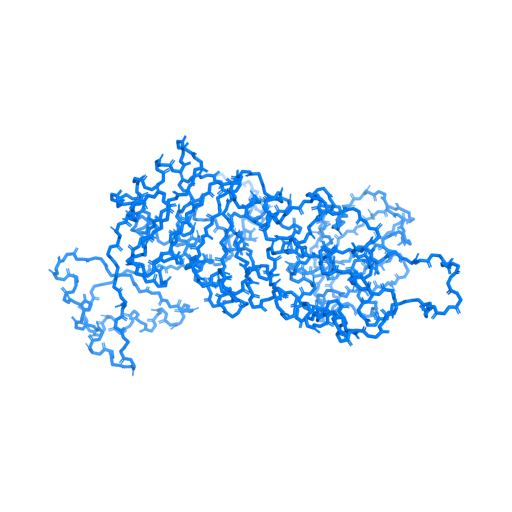5.388 1.00 98.06 203 VAL A O 1
ATOM 1570 N N . ARG A 1 204 ? 13.611 -18.426 -15.695 1.00 98.00 204 ARG A N 1
ATOM 1571 C CA . ARG A 1 204 ? 14.388 -18.609 -16.914 1.00 98.00 204 ARG A CA 1
ATOM 1572 C C . ARG A 1 204 ? 13.422 -18.728 -18.080 1.00 98.00 204 ARG A C 1
ATOM 1574 O O . ARG A 1 204 ? 12.601 -19.643 -18.090 1.00 98.00 204 ARG A O 1
ATOM 1581 N N . ILE A 1 205 ? 13.527 -17.812 -19.031 1.00 98.00 205 ILE A N 1
ATOM 1582 C CA . ILE A 1 205 ? 12.723 -17.756 -20.252 1.00 98.00 205 ILE A CA 1
ATOM 1583 C C . ILE A 1 205 ? 13.617 -18.217 -21.403 1.00 98.00 205 ILE A C 1
ATOM 1585 O O . ILE A 1 205 ? 14.626 -17.578 -21.699 1.00 98.00 205 ILE A O 1
ATOM 1589 N N . GLU A 1 206 ? 13.269 -19.336 -22.028 1.00 97.38 206 GLU A N 1
ATOM 1590 C CA . GLU A 1 206 ? 13.979 -19.899 -23.179 1.00 97.38 206 GLU A CA 1
ATOM 1591 C C . GLU A 1 206 ? 13.205 -19.567 -24.458 1.00 97.38 206 GLU A C 1
ATOM 1593 O O . GLU A 1 206 ? 12.016 -19.872 -24.569 1.00 97.38 206 GLU A O 1
ATOM 1598 N N . LEU A 1 207 ? 13.873 -18.919 -25.413 1.00 96.81 207 LEU A N 1
ATOM 1599 C CA . LEU A 1 207 ? 13.300 -18.480 -26.683 1.00 96.81 207 LEU A CA 1
ATOM 1600 C C . LEU A 1 207 ? 13.821 -19.339 -27.837 1.00 96.81 207 LEU A C 1
ATOM 1602 O O . LEU A 1 207 ? 15.030 -19.559 -27.965 1.00 96.81 207 LEU A O 1
ATOM 1606 N N . LEU A 1 208 ? 12.913 -19.742 -28.725 1.00 95.25 208 LEU A N 1
ATOM 1607 C CA . LEU A 1 208 ? 13.223 -20.366 -30.008 1.00 95.25 208 LEU A CA 1
ATOM 1608 C C . LEU A 1 208 ? 12.770 -19.432 -31.136 1.00 95.25 208 LEU A C 1
ATOM 1610 O O . LEU A 1 208 ? 11.595 -19.384 -31.494 1.00 95.25 208 LEU A O 1
ATOM 1614 N N . GLY A 1 209 ? 13.712 -18.664 -31.688 1.00 92.69 209 GLY A N 1
ATOM 1615 C CA . GLY A 1 209 ? 13.368 -17.531 -32.551 1.00 92.69 209 GLY A CA 1
ATOM 1616 C C . GLY A 1 209 ? 12.645 -16.455 -31.738 1.00 92.69 209 GLY A C 1
ATOM 1617 O O . GLY A 1 209 ? 13.148 -16.050 -30.694 1.00 92.69 209 GLY A O 1
ATOM 1618 N N . ASP A 1 210 ? 11.458 -16.049 -32.189 1.00 94.19 210 ASP A N 1
ATOM 1619 C CA . ASP A 1 210 ? 10.617 -15.041 -31.525 1.00 94.19 210 ASP A CA 1
ATOM 1620 C C . ASP A 1 210 ? 9.444 -15.679 -30.765 1.00 94.19 210 ASP A C 1
ATOM 1622 O O . ASP A 1 210 ? 8.336 -15.149 -30.736 1.00 94.19 210 ASP A O 1
ATOM 1626 N N . THR A 1 211 ? 9.631 -16.878 -30.215 1.00 95.81 211 THR A N 1
ATOM 1627 C CA . THR A 1 211 ? 8.595 -17.609 -29.468 1.00 95.81 211 THR A CA 1
ATOM 1628 C C . THR A 1 211 ? 9.169 -18.152 -28.171 1.00 95.81 211 THR A C 1
ATOM 1630 O O . THR A 1 211 ? 10.282 -18.680 -28.155 1.00 95.81 211 THR A O 1
ATOM 1633 N N . ILE A 1 212 ? 8.410 -18.024 -27.082 1.00 97.50 212 ILE A N 1
ATOM 1634 C CA . ILE A 1 212 ? 8.784 -18.571 -25.776 1.00 97.50 212 ILE A CA 1
ATOM 1635 C C . ILE A 1 212 ? 8.593 -20.090 -25.808 1.00 97.50 212 ILE A C 1
ATOM 1637 O O . ILE A 1 212 ? 7.468 -20.581 -25.767 1.00 97.50 212 ILE A O 1
ATOM 1641 N N . GLU A 1 213 ? 9.692 -20.838 -25.855 1.00 97.00 213 GLU A N 1
ATOM 1642 C CA . GLU A 1 213 ? 9.675 -22.303 -25.855 1.00 97.00 213 GLU A CA 1
ATOM 1643 C C . GLU A 1 213 ? 9.388 -22.856 -24.454 1.00 97.00 213 GLU A C 1
ATOM 1645 O O . GLU A 1 213 ? 8.597 -2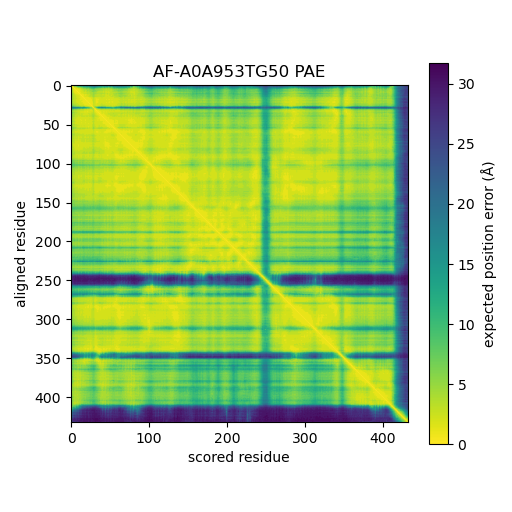3.789 -24.287 1.00 97.00 213 GLU A O 1
ATOM 1650 N N . SER A 1 214 ? 10.023 -22.286 -23.425 1.00 96.94 214 SER A N 1
ATOM 1651 C CA . SER A 1 214 ? 9.775 -22.692 -22.043 1.00 96.94 214 SER A CA 1
ATOM 1652 C C . SER A 1 214 ? 10.030 -21.571 -21.038 1.00 96.94 214 SER A C 1
ATOM 1654 O O . SER A 1 214 ? 10.867 -20.694 -21.252 1.00 96.94 214 SER A O 1
ATOM 1656 N N . ILE A 1 215 ? 9.302 -21.613 -19.920 1.00 97.94 215 ILE A N 1
ATOM 1657 C CA . ILE A 1 215 ? 9.562 -20.785 -18.742 1.00 97.94 215 ILE A CA 1
ATOM 1658 C C . ILE A 1 215 ? 9.742 -21.728 -17.554 1.00 97.94 215 ILE A C 1
ATOM 1660 O O . ILE A 1 215 ? 8.947 -22.650 -17.351 1.00 97.94 215 ILE A O 1
ATOM 1664 N N . ARG A 1 216 ? 10.803 -21.533 -16.770 1.00 97.25 216 ARG A N 1
ATOM 1665 C CA . ARG A 1 216 ? 11.101 -22.362 -15.592 1.00 97.25 216 ARG A CA 1
ATOM 1666 C C . ARG A 1 216 ? 11.514 -21.492 -14.426 1.00 97.25 216 ARG A C 1
ATOM 1668 O O . ARG A 1 216 ? 12.356 -20.617 -14.598 1.00 97.25 216 ARG A O 1
ATOM 1675 N N . ALA A 1 217 ? 10.992 -21.761 -13.239 1.00 97.19 217 ALA A N 1
ATOM 1676 C CA . ALA A 1 217 ? 11.568 -21.190 -12.030 1.00 97.19 217 ALA A CA 1
ATOM 1677 C C . ALA A 1 217 ? 12.992 -21.739 -11.823 1.00 97.19 217 ALA A C 1
ATOM 1679 O O . ALA A 1 217 ? 13.331 -22.820 -12.324 1.00 97.19 217 ALA A O 1
ATOM 1680 N N . PHE A 1 218 ? 13.850 -21.005 -11.118 1.00 96.62 218 PHE A N 1
ATOM 1681 C CA . PHE A 1 218 ? 15.176 -21.495 -10.743 1.00 96.62 218 PHE A CA 1
ATOM 1682 C C . PHE A 1 218 ? 15.610 -20.986 -9.368 1.00 96.62 218 PHE A C 1
ATOM 1684 O O . PHE A 1 218 ? 15.097 -19.994 -8.859 1.00 96.62 218 PHE A O 1
ATOM 1691 N N . ASP A 1 219 ? 16.556 -21.689 -8.750 1.00 95.94 219 ASP A N 1
ATOM 1692 C CA . ASP A 1 219 ? 17.155 -21.263 -7.485 1.00 95.94 219 ASP A CA 1
ATOM 1693 C C . ASP A 1 219 ? 18.245 -20.201 -7.753 1.00 95.94 219 ASP A C 1
ATOM 1695 O O . ASP A 1 219 ? 19.212 -20.511 -8.460 1.00 95.94 219 ASP A O 1
ATOM 1699 N N . PRO A 1 220 ? 18.135 -18.972 -7.205 1.00 94.06 220 PRO A N 1
ATOM 1700 C CA . PRO A 1 220 ? 19.073 -17.882 -7.490 1.00 94.06 220 PRO A CA 1
ATOM 1701 C C . PRO A 1 220 ? 20.498 -18.133 -6.974 1.00 94.06 220 PRO A C 1
ATOM 1703 O O . PRO A 1 220 ? 21.443 -17.549 -7.494 1.00 94.06 220 PRO A O 1
ATOM 1706 N N . ASN A 1 221 ? 20.699 -19.027 -6.004 1.00 93.44 221 ASN A N 1
ATOM 1707 C CA . ASN A 1 221 ? 22.029 -19.331 -5.470 1.00 93.44 221 ASN A CA 1
ATOM 1708 C C . ASN A 1 221 ? 22.735 -20.411 -6.300 1.00 93.44 221 ASN A C 1
ATOM 1710 O O . ASN A 1 221 ? 23.936 -20.336 -6.555 1.00 93.44 221 ASN A O 1
ATOM 1714 N N . THR A 1 222 ? 21.999 -21.446 -6.715 1.00 94.69 222 THR A N 1
ATOM 1715 C CA . THR A 1 222 ? 22.570 -22.591 -7.449 1.00 94.69 222 THR A CA 1
ATOM 1716 C C . THR A 1 222 ? 22.440 -22.474 -8.965 1.00 94.69 222 THR A C 1
ATOM 1718 O O . THR A 1 222 ? 23.092 -23.229 -9.690 1.00 94.69 222 THR A O 1
ATOM 1721 N N . GLN A 1 223 ? 21.599 -21.554 -9.450 1.00 93.38 223 GLN A N 1
ATOM 1722 C CA . GLN A 1 223 ? 21.295 -21.314 -10.866 1.00 93.38 223 GLN A CA 1
ATOM 1723 C C . GLN A 1 223 ? 20.687 -22.534 -11.587 1.00 93.38 223 GLN A C 1
ATOM 1725 O O . GLN A 1 223 ? 20.729 -22.645 -12.821 1.00 93.38 223 GLN A O 1
ATOM 1730 N N . ARG A 1 224 ? 20.115 -23.467 -10.814 1.00 93.88 224 ARG A N 1
ATOM 1731 C CA . ARG A 1 224 ? 19.466 -24.687 -11.304 1.00 93.88 224 ARG A CA 1
ATOM 1732 C C . ARG A 1 224 ? 17.968 -24.473 -11.446 1.00 93.88 224 ARG A C 1
ATOM 1734 O O . ARG A 1 224 ? 17.311 -24.035 -10.505 1.00 93.88 224 ARG A O 1
ATOM 1741 N N . SER A 1 225 ? 17.439 -24.819 -12.616 1.00 92.69 225 SER A N 1
ATOM 1742 C CA . SER A 1 225 ? 16.000 -24.805 -12.872 1.00 92.69 225 SER A CA 1
ATOM 1743 C C . SER A 1 225 ? 15.271 -25.797 -11.970 1.00 92.69 225 SER A C 1
ATOM 1745 O O . SER A 1 225 ? 15.775 -26.889 -11.699 1.00 92.69 225 SER A O 1
ATOM 1747 N N . THR A 1 226 ? 14.084 -25.402 -11.533 1.00 92.06 226 THR A N 1
ATOM 1748 C CA . THR A 1 226 ? 13.181 -26.179 -10.690 1.00 92.06 226 THR A CA 1
ATOM 1749 C C . THR A 1 226 ? 11.947 -26.560 -11.510 1.00 92.06 226 THR A C 1
ATOM 1751 O O . THR A 1 226 ? 12.048 -27.382 -12.422 1.00 92.06 226 THR A O 1
ATOM 1754 N N . ASN A 1 227 ? 10.796 -25.960 -11.223 1.00 90.62 227 ASN A N 1
ATOM 1755 C CA . ASN A 1 227 ? 9.520 -26.321 -11.822 1.00 90.62 227 ASN A CA 1
ATOM 1756 C C . ASN A 1 227 ? 9.262 -25.520 -13.109 1.00 90.62 227 ASN A C 1
ATOM 1758 O O . ASN A 1 227 ? 9.625 -24.339 -13.179 1.00 90.62 227 ASN A O 1
ATOM 1762 N N . PRO A 1 228 ? 8.625 -26.126 -14.127 1.00 94.75 228 PRO A N 1
ATOM 1763 C CA . PRO A 1 228 ? 8.095 -25.375 -15.257 1.00 94.75 228 PRO A CA 1
ATOM 1764 C C . PRO A 1 228 ? 6.999 -24.414 -14.786 1.00 94.75 228 PRO A C 1
ATOM 1766 O O . PRO A 1 228 ? 6.294 -24.676 -13.810 1.00 94.75 228 PRO A O 1
ATOM 1769 N N . VAL A 1 229 ? 6.865 -23.297 -15.491 1.00 95.00 229 VAL A N 1
ATOM 1770 C CA . VAL A 1 229 ? 5.867 -22.264 -15.223 1.00 95.00 229 VAL A CA 1
ATOM 1771 C C . VAL A 1 229 ? 5.173 -21.935 -16.541 1.00 95.00 229 VAL A C 1
ATOM 1773 O O . VAL A 1 229 ? 5.833 -21.695 -17.543 1.00 95.00 229 VAL A O 1
ATOM 1776 N N . GLU A 1 230 ? 3.844 -21.912 -16.564 1.00 94.94 230 GLU A N 1
ATOM 1777 C CA . GLU A 1 230 ? 3.098 -21.608 -17.798 1.00 94.94 230 GLU A CA 1
ATOM 1778 C C . GLU A 1 230 ? 3.110 -20.110 -18.140 1.00 94.94 230 GLU A C 1
ATOM 1780 O O . GLU A 1 230 ? 3.063 -19.726 -19.307 1.00 94.94 230 GLU A O 1
ATOM 1785 N N . ARG A 1 231 ? 3.177 -19.246 -17.120 1.00 96.06 231 ARG A N 1
ATOM 1786 C CA . ARG A 1 231 ? 3.210 -17.786 -17.268 1.00 96.06 231 ARG A CA 1
ATOM 1787 C C . ARG A 1 231 ? 3.949 -17.099 -16.127 1.00 96.06 231 ARG A C 1
ATOM 1789 O O . ARG A 1 231 ? 3.840 -17.524 -14.980 1.00 96.06 231 ARG A O 1
ATOM 1796 N N . ALA A 1 232 ? 4.606 -15.986 -16.421 1.00 95.81 232 ALA A N 1
ATOM 1797 C CA . ALA A 1 232 ? 5.194 -15.101 -15.424 1.00 95.81 232 ALA A CA 1
ATOM 1798 C C . ALA A 1 232 ? 4.785 -13.647 -15.686 1.00 95.81 232 ALA A C 1
ATOM 1800 O O . ALA A 1 232 ? 4.674 -13.217 -16.834 1.00 95.81 232 ALA A O 1
ATOM 1801 N N . THR A 1 233 ? 4.576 -12.886 -14.614 1.00 96.06 233 THR A N 1
ATOM 1802 C CA . THR A 1 233 ? 4.371 -11.436 -14.684 1.00 96.06 233 THR A CA 1
ATOM 1803 C C . THR A 1 233 ? 5.663 -10.752 -14.265 1.00 96.06 233 THR A C 1
ATOM 1805 O O . THR A 1 233 ? 6.157 -10.981 -13.165 1.00 96.06 233 THR A O 1
ATOM 1808 N N . LEU A 1 234 ? 6.204 -9.925 -15.152 1.00 97.25 234 LEU A N 1
ATOM 1809 C CA . LEU A 1 234 ? 7.381 -9.097 -14.931 1.00 97.25 234 LEU A CA 1
ATOM 1810 C C . LEU A 1 234 ? 6.895 -7.704 -14.526 1.00 97.25 234 LEU A C 1
ATOM 1812 O O . LEU A 1 234 ? 6.371 -6.956 -15.359 1.00 97.25 234 LEU A O 1
ATOM 1816 N N . LEU A 1 235 ? 6.985 -7.410 -13.232 1.00 96.56 235 LEU A N 1
ATOM 1817 C CA . LEU A 1 235 ? 6.507 -6.166 -12.636 1.00 96.56 235 LEU A CA 1
ATOM 1818 C C . LEU A 1 235 ? 7.472 -4.995 -12.894 1.00 96.56 235 LEU A C 1
ATOM 1820 O O . LEU A 1 235 ? 8.672 -5.204 -13.062 1.00 96.56 235 LEU A O 1
ATOM 1824 N N . PRO A 1 236 ? 6.973 -3.751 -12.932 1.00 93.31 236 PRO A N 1
ATOM 1825 C CA . PRO A 1 236 ? 7.829 -2.582 -13.095 1.00 93.31 236 PRO A CA 1
ATOM 1826 C C . PRO A 1 236 ? 8.633 -2.270 -11.824 1.00 93.31 236 PRO A C 1
ATOM 1828 O O . PRO A 1 236 ? 8.118 -2.406 -10.719 1.00 93.31 236 PRO A O 1
ATOM 1831 N N . LEU A 1 237 ? 9.862 -1.766 -11.985 1.00 93.88 237 LEU A N 1
ATOM 1832 C CA . LEU A 1 237 ? 10.674 -1.200 -10.891 1.00 93.88 237 LEU A CA 1
ATOM 1833 C C . LEU A 1 237 ? 10.614 0.336 -10.859 1.00 93.88 237 LEU A C 1
ATOM 1835 O O . LEU A 1 237 ? 11.159 0.972 -9.963 1.00 93.88 237 LEU A O 1
ATOM 1839 N N . THR A 1 238 ? 9.980 0.948 -11.860 1.00 91.19 238 THR A N 1
ATOM 1840 C CA . THR A 1 238 ? 9.819 2.398 -11.987 1.00 91.19 238 THR A CA 1
ATOM 1841 C C . THR A 1 238 ? 8.409 2.742 -12.449 1.00 91.19 238 THR A C 1
ATOM 1843 O O . THR A 1 238 ? 7.789 2.004 -13.213 1.00 91.19 238 THR A O 1
ATOM 1846 N N . GLU A 1 239 ? 7.900 3.903 -12.035 1.00 89.69 239 GLU A N 1
ATOM 1847 C CA . GLU A 1 239 ? 6.547 4.378 -12.380 1.00 89.69 239 GLU A CA 1
ATOM 1848 C C . GLU A 1 239 ? 6.383 4.788 -13.854 1.00 89.69 239 GLU A C 1
ATOM 1850 O O . GLU A 1 239 ? 5.330 5.265 -14.259 1.00 89.69 239 GLU A O 1
ATOM 1855 N N . PHE A 1 240 ? 7.420 4.625 -14.668 1.00 84.25 240 PHE A N 1
ATOM 1856 C CA . PHE A 1 240 ? 7.448 4.930 -16.094 1.00 84.25 240 PHE A CA 1
ATOM 1857 C C . PHE A 1 240 ? 8.450 4.002 -16.775 1.00 84.25 240 PHE A C 1
ATOM 1859 O O . PHE A 1 240 ? 9.477 3.639 -16.197 1.00 84.25 240 PHE A O 1
ATOM 1866 N N . LEU A 1 241 ? 8.177 3.640 -18.028 1.00 79.75 241 LEU A N 1
ATOM 1867 C CA . LEU A 1 241 ? 9.128 2.880 -18.831 1.00 79.75 241 LEU A CA 1
ATOM 1868 C C . LEU A 1 241 ? 10.175 3.824 -19.421 1.00 79.75 241 LEU A C 1
ATOM 1870 O O . LEU A 1 241 ? 9.859 4.719 -20.207 1.00 79.75 241 LEU A O 1
ATOM 1874 N N . ARG A 1 242 ? 11.442 3.571 -19.101 1.00 76.00 242 ARG A N 1
ATOM 1875 C CA . ARG A 1 242 ? 12.607 4.174 -19.745 1.00 76.00 242 ARG A CA 1
ATOM 1876 C C . ARG A 1 242 ? 12.586 3.879 -21.240 1.00 76.00 242 ARG A C 1
ATOM 1878 O O . ARG A 1 242 ? 12.983 2.806 -21.692 1.00 76.00 242 ARG A O 1
ATOM 1885 N N . ARG A 1 243 ? 12.164 4.854 -22.036 1.00 66.62 243 ARG A N 1
ATOM 1886 C CA . ARG A 1 243 ? 12.410 4.836 -23.477 1.00 66.62 243 ARG A CA 1
ATOM 1887 C C . ARG A 1 243 ? 13.803 5.409 -23.701 1.00 66.62 243 ARG A C 1
ATOM 1889 O O . ARG A 1 243 ? 14.136 6.443 -23.131 1.00 66.62 243 ARG A O 1
ATOM 1896 N N . ALA A 1 244 ? 14.629 4.729 -24.495 1.00 50.00 244 ALA A N 1
ATOM 1897 C CA . ALA A 1 244 ? 15.818 5.375 -25.035 1.00 50.00 244 ALA A CA 1
ATOM 1898 C C . ALA A 1 244 ? 15.310 6.575 -25.839 1.00 50.00 244 ALA A C 1
ATOM 1900 O O . ALA A 1 244 ? 14.607 6.374 -26.828 1.00 50.00 244 ALA A O 1
ATOM 1901 N N . GLU A 1 245 ? 15.561 7.799 -25.377 1.00 46.22 245 GLU A N 1
ATOM 1902 C CA . GLU A 1 245 ? 15.253 8.963 -26.198 1.00 46.22 245 GLU A CA 1
ATOM 1903 C C . GLU A 1 245 ? 16.157 8.876 -27.437 1.00 46.22 245 GLU A C 1
ATOM 1905 O O . GLU A 1 245 ? 17.382 8.862 -27.284 1.00 46.22 245 GLU A O 1
ATOM 1910 N N . PRO A 1 246 ? 15.608 8.757 -28.662 1.00 37.25 246 PRO A N 1
ATOM 1911 C CA . PRO A 1 246 ? 16.403 9.068 -29.836 1.00 37.25 246 PRO A CA 1
ATOM 1912 C C . PRO A 1 246 ? 16.746 10.551 -29.722 1.00 37.25 246 PRO A C 1
ATOM 1914 O O . PRO A 1 246 ? 15.823 11.332 -29.494 1.00 37.25 246 PRO A O 1
ATOM 1917 N N . ASP A 1 247 ? 18.038 10.892 -29.811 1.00 39.56 247 ASP A N 1
ATOM 1918 C CA . ASP A 1 247 ? 18.592 12.254 -29.885 1.00 39.56 247 ASP A CA 1
ATOM 1919 C C . ASP A 1 247 ? 17.505 13.338 -29.895 1.00 39.56 247 ASP A C 1
ATOM 1921 O O . ASP A 1 247 ? 16.993 13.732 -30.950 1.00 39.56 247 ASP A O 1
ATOM 1925 N N . ARG A 1 248 ? 17.105 13.818 -28.711 1.00 41.72 248 ARG A N 1
ATOM 1926 C CA . ARG A 1 248 ? 16.395 15.094 -28.674 1.00 41.72 248 ARG A CA 1
ATOM 1927 C C . ARG A 1 248 ? 17.373 16.136 -29.199 1.00 41.72 248 ARG A C 1
ATOM 1929 O O . ARG A 1 248 ? 18.556 16.095 -28.878 1.00 41.72 248 ARG A O 1
ATOM 1936 N N . ALA A 1 249 ? 16.877 17.073 -30.003 1.00 39.91 249 ALA A N 1
ATOM 1937 C CA . ALA A 1 249 ? 17.630 18.182 -30.595 1.00 39.91 249 ALA A CA 1
ATOM 1938 C C . ALA A 1 249 ? 18.140 19.211 -29.551 1.00 39.91 249 ALA A C 1
ATOM 1940 O O . ALA A 1 249 ? 18.170 20.411 -29.805 1.00 39.91 249 ALA A O 1
ATOM 1941 N N . ASP A 1 250 ? 18.520 18.747 -28.364 1.00 47.28 250 ASP A N 1
ATOM 1942 C CA . ASP A 1 250 ? 19.035 19.500 -27.235 1.00 47.28 250 ASP A CA 1
ATOM 1943 C C . ASP A 1 250 ? 20.535 19.220 -27.118 1.00 47.28 250 ASP A C 1
ATOM 1945 O O . ASP A 1 250 ? 20.966 18.278 -26.463 1.00 47.28 250 ASP A O 1
ATOM 1949 N N . ALA A 1 251 ? 21.360 20.073 -27.722 1.00 44.38 251 ALA A N 1
ATOM 1950 C CA . ALA A 1 251 ? 22.817 19.919 -27.745 1.00 44.38 251 ALA A CA 1
ATOM 1951 C C . ALA A 1 251 ? 23.506 19.977 -26.357 1.00 44.38 251 ALA A C 1
ATOM 1953 O O . ALA A 1 251 ? 24.732 20.006 -26.303 1.00 44.38 251 ALA A O 1
ATOM 1954 N N . HIS A 1 252 ? 22.762 20.121 -25.252 1.00 46.78 252 HIS A N 1
ATOM 1955 C CA . HIS A 1 252 ? 23.286 20.372 -23.899 1.00 46.78 252 HIS A CA 1
ATOM 1956 C C . HIS A 1 252 ? 22.711 19.436 -22.816 1.00 46.78 252 HIS A C 1
ATOM 1958 O O . HIS A 1 252 ? 23.160 19.505 -21.674 1.00 46.78 252 HIS A O 1
ATOM 1964 N N . ALA A 1 253 ? 21.752 18.557 -23.136 1.00 45.34 253 ALA A N 1
ATOM 1965 C CA . ALA A 1 253 ? 21.337 17.503 -22.209 1.00 45.34 253 ALA A CA 1
ATOM 1966 C C . ALA A 1 253 ? 22.277 16.294 -22.383 1.00 45.34 253 ALA A C 1
ATOM 1968 O O . ALA A 1 253 ? 22.498 15.876 -23.522 1.00 45.34 253 ALA A O 1
ATOM 1969 N N . PRO A 1 254 ? 22.866 15.730 -21.310 1.00 44.53 254 PRO A N 1
ATOM 1970 C CA . PRO A 1 254 ? 23.669 14.524 -21.447 1.00 44.53 254 PRO A CA 1
ATOM 1971 C C . PRO A 1 254 ? 22.808 13.399 -22.028 1.00 44.53 254 PRO A C 1
ATOM 1973 O O . PRO A 1 254 ? 21.702 13.150 -21.553 1.00 44.53 254 PRO A O 1
ATOM 1976 N N . ALA A 1 255 ? 23.317 12.720 -23.057 1.00 42.72 255 ALA A N 1
ATOM 1977 C CA . ALA A 1 255 ? 22.668 11.537 -23.603 1.00 42.72 255 ALA A CA 1
ATOM 1978 C C . ALA A 1 255 ? 22.573 10.458 -22.508 1.00 42.72 255 ALA A C 1
ATOM 1980 O O . ALA A 1 255 ? 23.590 10.045 -21.949 1.00 42.72 255 ALA A O 1
ATOM 1981 N N . GLY A 1 256 ? 21.356 9.996 -22.209 1.00 50.41 256 GLY A N 1
ATOM 1982 C CA . GLY A 1 256 ? 21.101 8.947 -21.221 1.00 50.41 256 GLY A CA 1
ATOM 1983 C C . GLY A 1 256 ? 20.500 9.445 -19.905 1.00 50.41 256 GLY A C 1
ATOM 1984 O O . GLY A 1 256 ? 19.954 10.539 -19.805 1.00 50.41 256 GLY A O 1
ATOM 1985 N N . PHE A 1 257 ? 20.542 8.582 -18.893 1.00 59.75 257 PHE A N 1
ATOM 1986 C CA . PHE A 1 257 ? 19.918 8.822 -17.595 1.00 59.75 257 PHE A CA 1
ATOM 1987 C C . PHE A 1 257 ? 20.835 9.660 -16.695 1.00 59.75 257 PHE A C 1
ATOM 1989 O O . PHE A 1 257 ? 21.992 9.299 -16.484 1.00 59.75 257 PHE A O 1
ATOM 1996 N N . TYR A 1 258 ? 20.315 10.755 -16.144 1.00 66.81 258 TYR A N 1
ATOM 1997 C CA . TYR A 1 258 ? 20.999 11.643 -15.196 1.00 66.81 258 TYR A CA 1
ATOM 1998 C C . TYR A 1 258 ? 20.167 11.771 -13.913 1.00 66.81 258 TYR A C 1
ATOM 2000 O O . TYR A 1 258 ? 18.955 11.588 -13.982 1.00 66.81 258 TYR A O 1
ATOM 2008 N N . PRO A 1 259 ? 20.760 12.076 -12.747 1.00 75.94 259 PRO A N 1
ATOM 2009 C CA . PRO A 1 259 ? 20.007 12.213 -11.499 1.00 75.94 259 PRO A CA 1
ATOM 2010 C C . PRO A 1 259 ? 18.772 13.122 -11.637 1.00 75.94 259 PRO A C 1
ATOM 2012 O O . PRO A 1 259 ? 18.878 14.248 -12.110 1.00 75.94 259 PRO A O 1
ATOM 2015 N N . GLY A 1 260 ? 17.595 12.624 -11.251 1.00 79.00 260 GLY A N 1
ATOM 2016 C CA . GLY A 1 260 ? 16.325 13.359 -11.321 1.00 79.00 260 GLY A CA 1
ATOM 2017 C C . GLY A 1 260 ? 15.632 13.363 -12.692 1.00 79.00 260 GLY A C 1
ATOM 2018 O O . GLY A 1 260 ? 14.613 14.039 -12.854 1.00 79.00 260 GLY A O 1
ATOM 2019 N N . TRP A 1 261 ? 16.134 12.613 -13.682 1.00 79.06 261 TRP A N 1
ATOM 2020 C CA . TRP A 1 261 ? 15.483 12.457 -14.994 1.00 79.06 261 TRP A CA 1
ATOM 2021 C C . TRP A 1 261 ? 14.032 11.952 -14.885 1.00 79.06 261 TRP A C 1
ATOM 2023 O O . TRP A 1 261 ? 13.200 12.296 -15.727 1.00 79.06 261 TRP A O 1
ATOM 2033 N N . GLU A 1 262 ? 13.724 11.182 -13.837 1.00 84.94 262 GLU A N 1
ATOM 2034 C CA . GLU A 1 262 ? 12.400 10.643 -13.512 1.00 84.94 262 GLU A CA 1
ATOM 2035 C C . GLU A 1 262 ? 11.333 11.742 -13.496 1.00 84.94 262 GLU A C 1
ATOM 2037 O O . GLU A 1 262 ? 10.280 11.626 -14.123 1.00 84.94 262 GLU A O 1
ATOM 2042 N N . PHE A 1 263 ? 11.636 12.863 -12.841 1.00 85.38 263 PHE A N 1
ATOM 2043 C CA . PHE A 1 263 ? 10.709 13.983 -12.728 1.00 85.38 263 PHE A CA 1
ATOM 2044 C C . PHE A 1 263 ? 10.506 14.702 -14.060 1.00 85.38 263 PHE A C 1
ATOM 2046 O O . PHE A 1 263 ? 9.418 15.201 -14.332 1.00 85.38 263 PHE A O 1
ATOM 2053 N N . ARG A 1 264 ? 11.506 14.701 -14.946 1.00 79.81 264 ARG A N 1
ATOM 2054 C CA . ARG A 1 264 ? 11.333 15.248 -16.300 1.00 79.81 264 ARG A CA 1
ATOM 2055 C C . ARG A 1 264 ? 10.505 14.330 -17.189 1.00 79.81 264 ARG A C 1
ATOM 2057 O O . ARG A 1 264 ? 9.700 14.827 -17.973 1.00 79.81 264 ARG A O 1
ATOM 2064 N N . ALA A 1 265 ? 10.657 13.013 -17.048 1.00 78.12 265 ALA A N 1
ATOM 2065 C CA . ALA A 1 265 ? 9.822 12.048 -17.759 1.00 78.12 265 ALA A CA 1
ATOM 2066 C C . ALA A 1 265 ? 8.332 12.251 -17.426 1.00 78.12 265 ALA A C 1
ATOM 2068 O O . ALA A 1 265 ? 7.503 12.256 -18.333 1.00 78.12 265 ALA A O 1
ATOM 2069 N N . LEU A 1 266 ? 8.011 12.558 -16.160 1.00 79.50 266 LEU A N 1
ATOM 2070 C CA . LEU A 1 266 ? 6.649 12.884 -15.711 1.00 79.50 266 LEU A CA 1
ATOM 2071 C C . LEU A 1 266 ? 6.026 14.117 -16.393 1.00 79.50 266 LEU A C 1
ATOM 2073 O O . LEU A 1 266 ? 4.808 14.292 -16.352 1.00 79.50 266 LEU A O 1
ATOM 2077 N N . LEU A 1 267 ? 6.825 15.010 -16.979 1.00 78.44 267 LEU A N 1
ATOM 2078 C CA . LEU A 1 267 ? 6.320 16.203 -17.666 1.00 78.44 267 LEU A CA 1
ATOM 2079 C C . LEU A 1 267 ? 5.979 15.949 -19.138 1.00 78.44 267 LEU A C 1
ATOM 2081 O O . LEU A 1 267 ? 5.251 16.747 -19.728 1.00 78.44 267 LEU A O 1
ATOM 2085 N N . GLY A 1 268 ? 6.516 14.876 -19.727 1.00 74.19 268 GLY A N 1
ATOM 2086 C CA . GLY A 1 268 ? 6.323 14.537 -21.138 1.00 74.19 268 GLY A CA 1
ATOM 2087 C C . GLY A 1 268 ? 4.974 13.890 -21.458 1.00 74.19 268 GLY A C 1
ATOM 2088 O O . GLY A 1 268 ? 4.625 13.794 -22.632 1.00 74.19 268 GLY A O 1
ATOM 2089 N N . GLU A 1 269 ? 4.225 13.461 -20.441 1.00 75.44 269 GLU A N 1
ATOM 2090 C CA . GLU A 1 269 ? 2.925 12.800 -20.571 1.00 75.44 269 GLU A CA 1
ATOM 2091 C C . GLU A 1 269 ? 1.838 13.580 -19.809 1.00 75.44 269 GLU A C 1
ATOM 2093 O O . GLU A 1 269 ? 2.106 14.237 -18.798 1.00 75.44 269 GLU A O 1
ATOM 2098 N N . GLU A 1 270 ? 0.598 13.548 -20.308 1.00 80.69 270 GLU A N 1
ATOM 2099 C CA . GLU A 1 270 ? -0.534 14.182 -19.625 1.00 80.69 270 GLU A CA 1
ATOM 2100 C C . GLU A 1 270 ? -0.950 13.373 -18.389 1.00 80.69 270 GLU A C 1
ATOM 2102 O O . GLU A 1 270 ? -1.194 12.169 -18.464 1.00 80.69 270 GLU A O 1
ATOM 2107 N N . ARG A 1 271 ? -1.064 14.059 -17.246 1.00 90.44 271 ARG A N 1
ATOM 2108 C CA . ARG A 1 271 ? -1.426 13.482 -15.944 1.00 90.44 271 ARG A CA 1
ATOM 2109 C C . ARG A 1 271 ? -2.628 14.214 -15.368 1.00 90.44 271 ARG A C 1
ATOM 2111 O O . ARG A 1 271 ? -2.482 15.221 -14.672 1.00 90.44 271 ARG A O 1
ATOM 2118 N N . ASN A 1 272 ? -3.807 13.708 -15.715 1.00 89.12 272 ASN A N 1
ATOM 2119 C CA . ASN A 1 272 ? -5.091 14.316 -15.370 1.00 89.12 272 ASN A CA 1
ATOM 2120 C C . ASN A 1 272 ? -5.825 13.572 -14.240 1.00 89.12 272 ASN A C 1
ATOM 2122 O O . ASN A 1 272 ? -6.855 14.057 -13.785 1.00 89.12 272 ASN A O 1
ATOM 2126 N N . ALA A 1 273 ? -5.286 12.440 -13.779 1.00 95.25 273 ALA A N 1
ATOM 2127 C CA . ALA A 1 273 ? -5.866 11.630 -12.715 1.00 95.25 273 ALA A CA 1
ATOM 2128 C C . ALA A 1 273 ? -5.269 11.973 -11.341 1.00 95.25 273 ALA A C 1
ATOM 2130 O O . ALA A 1 273 ? -4.173 12.541 -11.221 1.00 95.25 273 ALA A O 1
ATOM 2131 N N . VAL A 1 274 ? -5.971 11.563 -10.290 1.00 97.19 274 VAL A N 1
ATOM 2132 C CA . VAL A 1 274 ? -5.476 11.542 -8.909 1.00 97.19 274 VAL A CA 1
ATOM 2133 C C . VAL A 1 274 ? -5.280 10.105 -8.429 1.00 97.19 274 VAL A C 1
ATOM 2135 O O . VAL A 1 274 ? -5.735 9.154 -9.061 1.00 97.19 274 VAL A O 1
ATOM 2138 N N . LEU A 1 275 ? -4.630 9.920 -7.274 1.00 97.81 275 LEU A N 1
ATOM 2139 C CA . LEU A 1 275 ? -4.443 8.587 -6.680 1.00 97.81 275 LEU A CA 1
ATOM 2140 C C . LEU A 1 275 ? -5.767 7.816 -6.537 1.00 97.81 275 LEU A C 1
ATOM 2142 O O . LEU A 1 275 ? -5.802 6.598 -6.700 1.00 97.81 275 LEU A O 1
ATOM 2146 N N . PHE A 1 276 ? -6.850 8.533 -6.244 1.00 97.19 276 PHE A N 1
ATOM 2147 C CA . PHE A 1 276 ? -8.162 7.955 -5.977 1.00 97.19 276 PHE A CA 1
ATOM 2148 C C . PHE A 1 276 ? -8.822 7.348 -7.219 1.00 97.19 276 PHE A C 1
ATOM 2150 O O . PHE A 1 276 ? -9.542 6.361 -7.095 1.00 97.19 276 PHE A O 1
ATOM 2157 N N . ASP A 1 277 ? -8.497 7.843 -8.415 1.00 96.94 277 ASP A N 1
ATOM 2158 C CA . ASP A 1 277 ? -9.047 7.329 -9.676 1.00 96.94 277 ASP A CA 1
ATOM 2159 C C . ASP A 1 277 ? -8.490 5.943 -10.041 1.00 96.94 277 ASP A C 1
ATOM 2161 O O . ASP A 1 277 ? -9.039 5.243 -10.893 1.00 96.94 277 ASP A O 1
ATOM 2165 N N . LEU A 1 278 ? -7.405 5.508 -9.384 1.00 96.75 278 LEU A N 1
ATOM 2166 C CA . LEU A 1 278 ? -6.785 4.202 -9.625 1.00 96.75 278 LEU A CA 1
ATOM 2167 C C . LEU A 1 278 ? -7.639 3.023 -9.155 1.00 96.75 278 LEU A C 1
ATOM 2169 O O . LEU A 1 278 ? -7.435 1.903 -9.627 1.00 96.75 278 LEU A O 1
ATOM 2173 N N . ALA A 1 279 ? -8.598 3.265 -8.261 1.00 95.06 279 ALA A N 1
ATOM 2174 C CA . ALA A 1 279 ? -9.542 2.265 -7.787 1.00 95.06 279 ALA A CA 1
ATOM 2175 C C . ALA A 1 279 ? -10.976 2.628 -8.192 1.00 95.06 279 ALA A C 1
ATOM 2177 O O . ALA A 1 279 ? -11.348 3.794 -8.267 1.00 95.06 279 ALA A O 1
ATOM 2178 N N . ALA A 1 280 ? -11.812 1.615 -8.416 1.00 91.81 280 ALA A N 1
ATOM 2179 C CA . ALA A 1 280 ? -13.232 1.830 -8.667 1.00 91.81 280 ALA A CA 1
ATOM 2180 C C . ALA A 1 280 ? -13.961 2.152 -7.351 1.00 91.81 280 ALA A C 1
ATOM 2182 O O . ALA A 1 280 ? -13.998 1.315 -6.449 1.00 91.81 280 ALA A O 1
ATOM 2183 N N . GLU A 1 281 ? -14.544 3.350 -7.263 1.00 92.31 281 GLU A N 1
ATOM 2184 C CA . GLU A 1 281 ? -15.373 3.819 -6.137 1.00 92.31 281 GLU A CA 1
ATOM 2185 C C . GLU A 1 281 ? -14.739 3.636 -4.735 1.00 92.31 281 GLU A C 1
ATOM 2187 O O . GLU A 1 281 ? -15.370 3.055 -3.839 1.00 92.31 281 GLU A O 1
ATOM 2192 N N . PRO A 1 282 ? -13.502 4.116 -4.497 1.00 96.44 282 PRO A N 1
ATOM 2193 C CA . PRO A 1 282 ? -12.835 3.922 -3.218 1.00 96.44 282 PRO A CA 1
ATOM 2194 C C . PRO A 1 282 ? -13.560 4.630 -2.067 1.00 96.44 282 PRO A C 1
ATOM 2196 O O . PRO A 1 282 ? -14.201 5.671 -2.232 1.00 96.44 282 PRO A O 1
ATOM 2199 N N . LEU A 1 283 ? -13.413 4.078 -0.863 1.00 97.31 283 LEU A N 1
ATOM 2200 C CA . LEU A 1 283 ? -13.608 4.817 0.382 1.00 97.31 283 LEU A CA 1
ATOM 2201 C C . LEU A 1 283 ? -12.283 5.469 0.778 1.00 97.31 283 LEU A C 1
ATOM 2203 O O . LEU A 1 283 ? -11.291 4.768 0.984 1.00 97.31 283 LEU A O 1
ATOM 2207 N N . LEU A 1 284 ? -12.288 6.783 0.977 1.00 97.81 284 LEU A N 1
ATOM 2208 C CA . LEU A 1 284 ? -11.154 7.479 1.573 1.00 97.81 284 LEU A CA 1
ATOM 2209 C C . LEU A 1 284 ? -11.262 7.394 3.096 1.00 97.81 284 LEU A C 1
ATOM 2211 O O . LEU A 1 284 ? -12.258 7.824 3.677 1.00 97.81 284 LEU A O 1
ATOM 2215 N N . VAL A 1 285 ? -10.246 6.849 3.754 1.00 98.06 285 VAL A N 1
ATOM 2216 C CA . VAL A 1 285 ? -10.133 6.867 5.215 1.00 98.06 285 VAL A CA 1
ATOM 2217 C C . VAL A 1 285 ? -9.060 7.881 5.585 1.00 98.06 285 VAL A C 1
ATOM 2219 O O . VAL A 1 285 ? -7.950 7.815 5.072 1.00 98.06 285 VAL A O 1
ATOM 2222 N N . LEU A 1 286 ? -9.394 8.834 6.448 1.00 97.69 286 LEU A N 1
ATOM 2223 C CA . LEU A 1 286 ? -8.512 9.934 6.836 1.00 97.69 286 LEU A CA 1
ATOM 2224 C C . LEU A 1 286 ? -8.087 9.730 8.298 1.00 97.69 286 LEU A C 1
ATOM 2226 O O . LEU A 1 286 ? -8.929 9.873 9.187 1.00 97.69 286 LEU A O 1
ATOM 2230 N N . ASP A 1 287 ? -6.826 9.359 8.549 1.00 97.44 287 ASP A N 1
ATOM 2231 C CA . ASP A 1 287 ? -6.264 9.290 9.910 1.00 97.44 287 ASP A CA 1
ATOM 2232 C C . ASP A 1 287 ? -5.918 10.704 10.377 1.00 97.44 287 ASP A C 1
ATOM 2234 O O . ASP A 1 287 ? -5.047 11.336 9.790 1.00 97.44 287 ASP A O 1
ATOM 2238 N N . GLU A 1 288 ? -6.609 11.196 11.409 1.00 95.94 288 GLU A N 1
ATOM 2239 C CA . GLU A 1 288 ? -6.427 12.543 11.971 1.00 95.94 288 GLU A CA 1
ATOM 2240 C C . GLU A 1 288 ? -6.449 13.652 10.896 1.00 95.94 288 GLU A C 1
ATOM 2242 O O . GLU A 1 288 ? -5.402 14.210 10.558 1.00 95.94 288 GLU A O 1
ATOM 2247 N N . PRO A 1 289 ? -7.630 14.010 10.347 1.00 94.75 289 PRO A N 1
ATOM 2248 C CA . PRO A 1 289 ? -7.740 14.950 9.229 1.00 94.75 289 PRO A CA 1
ATOM 2249 C C . PRO A 1 289 ? -6.979 16.268 9.414 1.00 94.75 289 PRO A C 1
ATOM 2251 O O . PRO A 1 289 ? -6.415 16.775 8.451 1.00 94.75 289 PRO A O 1
ATOM 2254 N N . GLU A 1 290 ? -6.912 16.808 10.633 1.00 93.50 290 GLU A N 1
ATOM 2255 C CA . GLU A 1 290 ? -6.148 18.030 10.909 1.00 93.50 290 GLU A CA 1
ATOM 2256 C C . GLU A 1 290 ? -4.638 17.843 10.703 1.00 93.50 290 GLU A C 1
ATOM 2258 O O . GLU A 1 290 ? -3.999 18.686 10.074 1.00 93.50 290 GLU A O 1
ATOM 2263 N N . LEU A 1 291 ? -4.075 16.708 11.134 1.00 96.50 291 LEU A N 1
ATOM 2264 C CA . LEU A 1 291 ? -2.667 16.382 10.887 1.00 96.50 291 LEU A CA 1
ATOM 2265 C C . LEU A 1 291 ? -2.393 16.187 9.392 1.00 96.50 291 LEU A C 1
ATOM 2267 O O . LEU A 1 291 ? -1.309 16.529 8.915 1.00 96.50 291 LEU A O 1
ATOM 2271 N N . LEU A 1 292 ? -3.374 15.677 8.639 1.00 97.44 292 LEU A N 1
ATOM 2272 C CA . LEU A 1 292 ? -3.276 15.580 7.183 1.00 97.44 292 LEU A CA 1
ATOM 2273 C C . LEU A 1 292 ? -3.173 16.968 6.543 1.00 97.44 292 LEU A C 1
ATOM 2275 O O . LEU A 1 292 ? -2.292 17.178 5.711 1.00 97.44 292 LEU A O 1
ATOM 2279 N N . GLU A 1 293 ? -4.027 17.918 6.935 1.00 96.38 293 GLU A N 1
ATOM 2280 C CA . GLU A 1 293 ? -3.987 19.290 6.406 1.00 96.38 293 GLU A CA 1
ATOM 2281 C C . GLU A 1 293 ? -2.671 20.000 6.765 1.00 96.38 293 GLU A C 1
ATOM 2283 O O . GLU A 1 293 ? -2.044 20.625 5.903 1.00 96.38 293 GLU A O 1
ATOM 2288 N N . GLU A 1 294 ? -2.185 19.845 8.002 1.00 97.75 294 GLU A N 1
ATOM 2289 C CA . GLU A 1 294 ? -0.877 20.369 8.418 1.00 97.75 294 GLU A CA 1
ATOM 2290 C C . GLU A 1 294 ? 0.272 19.777 7.585 1.00 97.75 294 GLU A C 1
ATOM 2292 O O . GLU A 1 294 ? 1.164 20.501 7.121 1.00 97.75 294 GLU A O 1
ATOM 2297 N N . ALA A 1 295 ? 0.251 18.462 7.350 1.00 98.50 295 ALA A N 1
ATOM 2298 C CA . ALA A 1 295 ? 1.253 17.776 6.544 1.00 98.50 295 ALA A CA 1
ATOM 2299 C C . ALA A 1 295 ? 1.209 18.201 5.067 1.00 98.50 295 ALA A C 1
ATOM 2301 O O . ALA A 1 295 ? 2.270 18.385 4.457 1.00 98.50 295 ALA A O 1
ATOM 2302 N N . VAL A 1 296 ? 0.014 18.415 4.505 1.00 98.38 296 VAL A N 1
ATOM 2303 C CA . VAL A 1 296 ? -0.180 18.952 3.148 1.00 98.38 296 VAL A CA 1
ATOM 2304 C C . VAL A 1 296 ? 0.409 20.359 3.046 1.00 98.38 296 VAL A C 1
ATOM 2306 O O . VAL A 1 296 ? 1.221 20.612 2.152 1.00 98.38 296 VAL A O 1
ATOM 2309 N N . ALA A 1 297 ? 0.067 21.257 3.974 1.00 98.00 297 ALA A N 1
ATOM 2310 C CA . ALA A 1 297 ? 0.576 22.629 3.987 1.00 98.00 297 ALA A CA 1
ATOM 2311 C C . ALA A 1 297 ? 2.111 22.664 4.088 1.00 98.00 297 ALA A C 1
ATOM 2313 O O . ALA A 1 297 ? 2.780 23.356 3.315 1.00 98.00 297 ALA A O 1
ATOM 2314 N N . LYS A 1 298 ? 2.687 21.849 4.981 1.00 98.12 298 LYS A N 1
ATOM 2315 C CA . LYS A 1 298 ? 4.142 21.725 5.140 1.00 98.12 298 LYS A CA 1
ATOM 2316 C C . LYS A 1 298 ? 4.822 21.197 3.877 1.00 98.12 298 LYS A C 1
ATOM 2318 O O . LYS A 1 298 ? 5.883 21.694 3.501 1.00 98.12 298 LYS A O 1
ATOM 2323 N N . TYR A 1 299 ? 4.239 20.192 3.223 1.00 98.25 299 TYR A N 1
ATOM 2324 C CA . TYR A 1 299 ? 4.802 19.626 1.998 1.00 98.25 299 TYR A CA 1
ATOM 2325 C C . TYR A 1 299 ? 4.766 20.627 0.837 1.00 98.25 299 TYR A C 1
ATOM 2327 O O . TYR A 1 299 ? 5.771 20.771 0.143 1.00 98.25 299 TYR A O 1
ATOM 2335 N N . ARG A 1 300 ? 3.661 21.373 0.685 1.00 97.62 300 ARG A N 1
ATOM 2336 C CA . ARG A 1 300 ? 3.521 22.463 -0.299 1.00 97.62 300 ARG A CA 1
ATOM 2337 C C . ARG A 1 300 ? 4.553 23.569 -0.092 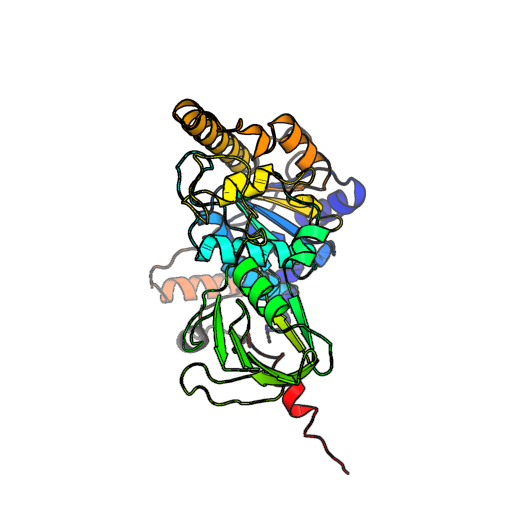1.00 97.62 300 ARG A C 1
ATOM 2339 O O . ARG A 1 300 ? 5.225 23.958 -1.039 1.00 97.62 300 ARG A O 1
ATOM 2346 N N . ALA A 1 301 ? 4.731 24.027 1.145 1.00 97.69 301 ALA A N 1
ATOM 2347 C CA . ALA A 1 301 ? 5.741 25.036 1.452 1.00 97.69 301 ALA A CA 1
ATOM 2348 C C . ALA A 1 301 ? 7.156 24.544 1.103 1.00 97.69 301 ALA A C 1
ATOM 2350 O O . ALA A 1 301 ? 7.939 25.278 0.508 1.00 97.69 301 ALA A O 1
ATOM 2351 N N . ARG A 1 302 ? 7.468 23.277 1.413 1.00 97.62 302 ARG A N 1
ATOM 2352 C CA . ARG A 1 302 ? 8.777 22.681 1.118 1.00 97.62 302 ARG A CA 1
ATOM 2353 C C . ARG A 1 302 ? 9.053 22.571 -0.383 1.00 97.62 302 ARG A C 1
ATOM 2355 O O . ARG A 1 302 ? 10.175 22.828 -0.808 1.00 97.62 302 ARG A O 1
ATOM 2362 N N . ILE A 1 303 ? 8.067 22.149 -1.179 1.00 97.00 303 ILE A N 1
ATOM 2363 C CA . ILE A 1 303 ? 8.240 22.028 -2.634 1.00 97.00 303 ILE A CA 1
ATOM 2364 C C . ILE A 1 303 ? 8.347 23.402 -3.306 1.00 97.00 303 ILE A C 1
ATOM 2366 O O . ILE A 1 303 ? 9.164 23.545 -4.210 1.00 97.00 303 ILE A O 1
ATOM 2370 N N . GLU A 1 304 ? 7.613 24.408 -2.822 1.00 96.81 304 GLU A N 1
ATOM 2371 C CA . GLU A 1 304 ? 7.717 25.790 -3.306 1.00 96.81 304 GLU A CA 1
ATOM 2372 C C . GLU A 1 304 ? 9.090 26.390 -2.977 1.00 96.81 304 GLU A C 1
ATOM 2374 O O . GLU A 1 304 ? 9.791 26.854 -3.870 1.00 96.81 304 GLU A O 1
ATOM 2379 N N . GLU A 1 305 ? 9.550 26.269 -1.727 1.00 97.31 305 GLU A N 1
ATOM 2380 C CA . GLU A 1 305 ? 10.888 26.720 -1.320 1.00 97.31 305 GLU A CA 1
ATOM 2381 C C . GLU A 1 305 ? 11.992 26.033 -2.143 1.00 97.31 305 GLU A C 1
ATOM 2383 O O . GLU A 1 305 ? 13.000 26.645 -2.503 1.00 97.31 305 GLU A O 1
ATOM 2388 N N . SER A 1 306 ? 11.813 24.747 -2.455 1.00 95.88 306 SER A N 1
ATOM 2389 C CA . SER A 1 306 ? 12.752 24.001 -3.291 1.00 95.88 306 SER A CA 1
ATOM 2390 C C . SER A 1 306 ? 12.728 24.456 -4.755 1.00 95.88 306 SER A C 1
ATOM 2392 O O . SER A 1 306 ? 13.773 24.401 -5.400 1.00 95.88 306 SER A O 1
ATOM 2394 N N . PHE A 1 307 ? 11.577 24.896 -5.273 1.00 95.94 307 PHE A N 1
ATOM 2395 C CA . PHE A 1 307 ? 11.443 25.469 -6.614 1.00 95.94 307 PHE A CA 1
ATOM 2396 C C . PHE A 1 307 ? 12.089 26.855 -6.697 1.00 95.94 307 PHE A C 1
ATOM 2398 O O . PHE A 1 307 ? 12.873 27.103 -7.607 1.00 95.94 307 PHE A O 1
ATOM 2405 N N . GLU A 1 308 ? 11.847 27.727 -5.715 1.00 95.31 308 GLU A N 1
ATOM 2406 C CA . GLU A 1 308 ? 12.431 29.077 -5.656 1.00 95.31 308 GLU A CA 1
ATOM 2407 C C . GLU A 1 308 ? 13.966 29.060 -5.614 1.00 95.31 308 GLU A C 1
ATOM 2409 O O . GLU A 1 308 ? 14.623 29.946 -6.160 1.00 95.31 308 GLU A O 1
ATOM 2414 N N . LYS A 1 309 ? 14.549 28.043 -4.969 1.00 94.56 309 LYS A N 1
ATOM 2415 C CA . LYS A 1 309 ? 16.004 27.830 -4.906 1.00 94.56 309 LYS A CA 1
ATOM 2416 C C . LYS A 1 309 ? 16.567 27.094 -6.125 1.00 94.56 309 LYS A C 1
ATOM 2418 O O . LYS A 1 309 ? 17.783 26.931 -6.215 1.00 94.56 309 LYS A O 1
ATOM 2423 N N . CYS A 1 310 ? 15.716 26.598 -7.021 1.00 91.50 310 CYS A N 1
ATOM 2424 C CA . CYS A 1 310 ? 16.146 25.827 -8.176 1.00 91.50 310 CYS A CA 1
ATOM 2425 C C . CYS A 1 310 ? 16.750 26.754 -9.237 1.00 91.50 310 CYS A C 1
ATOM 2427 O O . CYS A 1 310 ? 16.079 27.633 -9.769 1.00 91.50 310 CYS A O 1
ATOM 2429 N N . GLU A 1 311 ? 18.019 26.536 -9.579 1.00 87.06 311 GLU A N 1
ATOM 2430 C CA . GLU A 1 311 ? 18.713 27.320 -10.610 1.00 87.06 311 GLU A CA 1
ATOM 2431 C C . GLU A 1 311 ? 18.548 26.735 -12.025 1.00 87.06 311 GLU A C 1
ATOM 2433 O O . GLU A 1 311 ? 19.068 27.295 -12.988 1.00 87.06 311 GLU A O 1
ATOM 2438 N N . GLU A 1 312 ? 17.840 25.609 -12.173 1.00 82.69 312 GLU A N 1
ATOM 2439 C CA . GLU A 1 312 ? 17.612 24.952 -13.464 1.00 82.69 312 GLU A CA 1
ATOM 2440 C C . GLU A 1 312 ? 16.595 25.751 -14.303 1.00 82.69 312 GLU A C 1
ATOM 2442 O O . GLU A 1 312 ? 15.412 25.785 -13.956 1.00 82.69 312 GLU A O 1
ATOM 2447 N N . PRO A 1 313 ? 16.994 26.343 -15.448 1.00 78.31 313 PRO A N 1
ATOM 2448 C CA . PRO A 1 313 ? 16.105 27.191 -16.246 1.00 78.31 313 PRO A CA 1
ATOM 2449 C C . PRO A 1 313 ? 14.876 26.470 -16.810 1.00 78.31 313 PRO A C 1
ATOM 2451 O O . PRO A 1 313 ? 13.908 27.123 -17.195 1.00 78.31 313 PRO A O 1
ATOM 2454 N N . ARG A 1 314 ? 14.925 25.135 -16.913 1.00 79.44 314 ARG A N 1
ATOM 2455 C CA . ARG A 1 314 ? 13.815 24.295 -17.391 1.00 79.44 314 ARG A CA 1
ATOM 2456 C C . ARG A 1 314 ? 12.964 23.705 -16.260 1.00 79.44 314 ARG A C 1
ATOM 2458 O O . ARG A 1 314 ? 12.158 22.814 -16.522 1.00 79.44 314 ARG A O 1
ATOM 2465 N N . ALA A 1 315 ? 13.164 24.129 -15.012 1.00 85.94 315 ALA A N 1
ATOM 2466 C CA . ALA A 1 315 ? 12.339 23.676 -13.902 1.00 85.94 315 ALA A CA 1
ATOM 2467 C C . ALA A 1 315 ? 10.886 24.137 -14.097 1.00 85.94 315 ALA A C 1
ATOM 2469 O O . ALA A 1 315 ? 10.606 25.315 -14.301 1.00 85.94 315 ALA A O 1
ATOM 2470 N N . GLU A 1 316 ? 9.955 23.192 -14.020 1.00 90.81 316 GLU A N 1
ATOM 2471 C CA . GLU A 1 316 ? 8.520 23.465 -14.082 1.00 90.81 316 GLU A CA 1
ATOM 2472 C C . GLU A 1 316 ? 7.949 23.774 -12.695 1.00 90.81 316 GLU A C 1
ATOM 2474 O O . GLU A 1 316 ? 8.410 23.234 -11.685 1.00 90.81 316 GLU A O 1
ATOM 2479 N N . ALA A 1 317 ? 6.897 24.593 -12.649 1.00 93.62 317 ALA A N 1
ATOM 2480 C CA . ALA A 1 317 ? 6.243 24.976 -11.399 1.00 93.62 317 ALA A CA 1
ATOM 2481 C C . ALA A 1 317 ? 5.673 23.756 -10.633 1.00 93.62 317 ALA A C 1
ATOM 2483 O O . ALA A 1 317 ? 5.219 22.796 -11.272 1.00 93.62 317 ALA A O 1
ATOM 2484 N N . PRO A 1 318 ? 5.594 23.794 -9.285 1.00 95.00 318 PRO A N 1
ATOM 2485 C CA . PRO A 1 318 ? 5.117 22.667 -8.471 1.00 95.00 318 PRO A CA 1
ATOM 2486 C C . PRO A 1 318 ? 3.751 22.111 -8.887 1.00 95.00 318 PRO A C 1
ATOM 2488 O O . PRO A 1 318 ? 3.538 20.899 -8.841 1.00 95.00 318 PRO A O 1
ATOM 2491 N N . GLY A 1 319 ? 2.853 22.967 -9.389 1.00 93.81 319 GLY A N 1
ATOM 2492 C CA . GLY A 1 319 ? 1.532 22.576 -9.897 1.00 93.81 319 GLY A CA 1
ATOM 2493 C C . GLY A 1 319 ? 1.550 21.600 -11.084 1.00 93.81 319 GLY A C 1
ATOM 2494 O O . GLY A 1 319 ? 0.524 20.990 -11.384 1.00 93.81 319 GLY A O 1
ATOM 2495 N N . ARG A 1 320 ? 2.696 21.409 -11.759 1.00 92.69 320 ARG A N 1
ATOM 2496 C CA . ARG A 1 320 ? 2.885 20.356 -12.775 1.00 92.69 320 ARG A CA 1
ATOM 2497 C C . ARG A 1 320 ? 3.137 18.976 -12.162 1.00 92.69 320 ARG A C 1
ATOM 2499 O O . ARG A 1 320 ? 2.935 17.971 -12.839 1.00 92.69 320 ARG A O 1
ATOM 2506 N N . TYR A 1 321 ? 3.562 18.900 -10.904 1.00 94.12 321 TYR A N 1
ATOM 2507 C CA . TYR A 1 321 ? 3.857 17.646 -10.205 1.00 94.12 321 TYR A CA 1
ATOM 2508 C C . TYR A 1 321 ? 2.764 17.266 -9.216 1.00 94.12 321 TYR A C 1
ATOM 2510 O O . TYR A 1 321 ? 2.343 16.109 -9.190 1.00 94.12 321 TYR A O 1
ATOM 2518 N N . ILE A 1 322 ? 2.293 18.243 -8.444 1.00 96.19 322 ILE A N 1
ATOM 2519 C CA . ILE A 1 322 ? 1.312 18.059 -7.378 1.00 96.19 322 ILE A CA 1
ATOM 2520 C C . ILE A 1 322 ? 0.030 18.843 -7.665 1.00 96.19 322 ILE A C 1
ATOM 2522 O O . ILE A 1 322 ? 0.044 19.851 -8.371 1.00 96.19 322 ILE A O 1
ATOM 2526 N N . LEU A 1 323 ? -1.080 18.371 -7.110 1.00 97.19 323 LEU A N 1
ATOM 2527 C CA . LEU A 1 323 ? -2.392 19.016 -7.188 1.00 97.19 323 LEU A CA 1
ATOM 2528 C C . LEU A 1 323 ? -2.370 20.369 -6.475 1.00 97.19 323 LEU A C 1
ATOM 2530 O O . LEU A 1 323 ? -1.679 20.498 -5.468 1.00 97.19 323 LEU A O 1
ATOM 2534 N N . SER A 1 324 ? -3.143 21.357 -6.924 1.00 95.94 324 SER A N 1
ATOM 2535 C CA . SER A 1 324 ? -3.411 22.603 -6.188 1.00 95.94 324 SER A CA 1
ATOM 2536 C C . SER A 1 324 ? -4.251 22.346 -4.930 1.00 95.94 324 SER A C 1
ATOM 2538 O O . SER A 1 324 ? -4.678 21.217 -4.672 1.00 95.94 324 SER A O 1
ATOM 2540 N N . GLU A 1 325 ? -4.458 23.372 -4.105 1.00 95.44 325 GLU A N 1
ATOM 2541 C CA . GLU A 1 325 ? -5.336 23.270 -2.933 1.00 95.44 325 GLU A CA 1
ATOM 2542 C C . GLU A 1 325 ? -6.784 22.974 -3.346 1.00 95.44 325 GLU A C 1
ATOM 2544 O O . GLU A 1 325 ? -7.414 22.068 -2.797 1.00 95.44 325 GLU A O 1
ATOM 2549 N N . GLU A 1 326 ? -7.278 23.664 -4.375 1.00 95.81 326 GLU A N 1
ATOM 2550 C CA . GLU A 1 326 ? -8.623 23.466 -4.913 1.00 95.81 326 GLU A CA 1
ATOM 2551 C C . GLU A 1 326 ? -8.785 22.077 -5.534 1.00 95.81 326 GLU A C 1
ATOM 2553 O O . GLU A 1 326 ? -9.770 21.391 -5.260 1.00 95.81 326 GLU A O 1
ATOM 2558 N N . GLU A 1 327 ? -7.805 21.631 -6.329 1.00 96.75 327 GLU A N 1
ATOM 2559 C CA . GLU A 1 327 ? -7.809 20.292 -6.926 1.00 96.75 327 GLU A CA 1
ATOM 2560 C C . GLU A 1 327 ? -7.777 19.201 -5.851 1.00 96.75 327 GLU A C 1
ATOM 2562 O O . GLU A 1 327 ? -8.509 18.220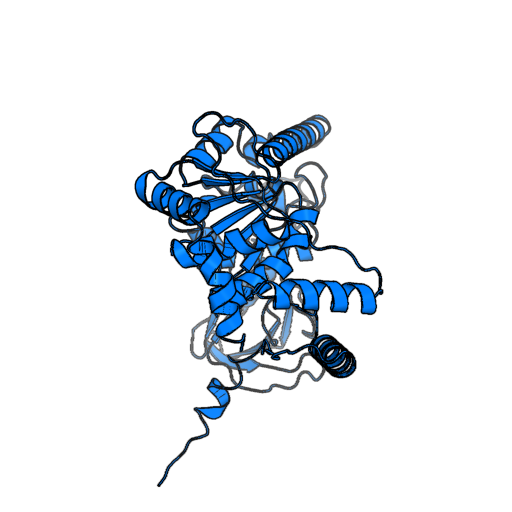 -5.953 1.00 96.75 327 GLU A O 1
ATOM 2567 N N . TRP A 1 328 ? -6.975 19.375 -4.796 1.00 96.44 328 TRP A N 1
ATOM 2568 C CA . TRP A 1 328 ? -6.911 18.436 -3.674 1.00 96.44 328 TRP A CA 1
ATOM 2569 C C . TRP A 1 328 ? -8.222 18.372 -2.881 1.00 96.44 328 TRP A C 1
ATOM 2571 O O . TRP A 1 328 ? -8.670 17.282 -2.509 1.00 96.44 328 TRP A O 1
ATOM 2581 N N . SER A 1 329 ? -8.855 19.521 -2.619 1.00 94.62 329 SER A N 1
ATOM 2582 C CA . SER A 1 329 ? -10.164 19.560 -1.956 1.00 94.62 329 SER A CA 1
ATOM 2583 C C . SER A 1 329 ? -11.214 18.843 -2.798 1.00 94.62 329 SER A C 1
ATOM 2585 O O . SER A 1 329 ? -11.879 17.931 -2.305 1.00 94.62 329 SER A O 1
ATOM 2587 N N . LEU A 1 330 ? -11.295 19.187 -4.087 1.00 94.69 330 LEU A N 1
ATOM 2588 C CA . LEU A 1 330 ? -12.248 18.588 -5.015 1.00 94.69 330 LEU A CA 1
ATOM 2589 C C . LEU A 1 330 ? -12.031 17.076 -5.141 1.00 94.69 330 LEU A C 1
ATOM 2591 O O . LEU A 1 330 ? -12.985 16.313 -5.018 1.00 94.69 330 LEU A O 1
ATOM 2595 N N . ALA A 1 331 ? -10.782 16.637 -5.316 1.00 94.38 331 ALA A N 1
ATOM 2596 C CA . ALA A 1 331 ? -10.433 15.226 -5.444 1.00 94.38 331 ALA A CA 1
ATOM 2597 C C . ALA A 1 331 ? -10.934 14.400 -4.257 1.00 94.38 331 ALA A C 1
ATOM 2599 O O . ALA A 1 331 ? -11.467 13.315 -4.451 1.00 94.38 331 ALA A O 1
ATOM 2600 N N . ARG A 1 332 ? -10.818 14.912 -3.026 1.00 94.06 332 ARG A N 1
ATOM 2601 C CA . ARG A 1 332 ? -11.358 14.231 -1.840 1.00 94.06 332 ARG A CA 1
ATOM 2602 C C . ARG A 1 332 ? -12.879 14.297 -1.777 1.00 94.06 332 ARG A C 1
ATOM 2604 O O . ARG A 1 332 ? -13.504 13.316 -1.379 1.00 94.06 332 ARG A O 1
ATOM 2611 N N . GLU A 1 333 ? -13.469 15.438 -2.132 1.00 92.75 333 GLU A N 1
ATOM 2612 C CA . GLU A 1 333 ? -14.914 15.676 -2.059 1.00 92.75 333 GLU A CA 1
ATOM 2613 C C . GLU A 1 333 ? -15.736 14.722 -2.933 1.00 92.75 333 GLU A C 1
ATOM 2615 O O . GLU A 1 333 ? -16.846 14.357 -2.536 1.00 92.75 333 GLU A O 1
ATOM 2620 N N . LEU A 1 334 ? -15.160 14.270 -4.050 1.00 92.69 334 LEU A N 1
ATOM 2621 C CA . LEU A 1 334 ? -15.777 13.354 -5.015 1.00 92.69 334 LEU A CA 1
ATOM 2622 C C . LEU A 1 334 ? -16.011 11.927 -4.492 1.00 92.69 334 LEU A C 1
ATOM 2624 O O . LEU A 1 334 ? -16.841 11.211 -5.053 1.00 92.69 334 LEU A O 1
ATOM 2628 N N . PHE A 1 335 ? -15.323 11.508 -3.427 1.00 93.62 335 PHE A N 1
ATOM 2629 C CA . PHE A 1 335 ? -15.408 10.145 -2.891 1.00 93.62 335 PHE A CA 1
ATOM 2630 C C . PHE A 1 335 ? -15.926 10.134 -1.454 1.00 93.62 335 PHE A C 1
ATOM 2632 O O . PHE A 1 335 ? -15.641 11.066 -0.709 1.00 93.62 335 PHE A O 1
ATOM 2639 N N . PRO A 1 336 ? -16.618 9.078 -0.999 1.00 95.12 336 PRO A N 1
ATOM 2640 C CA . PRO A 1 336 ? -16.990 8.949 0.406 1.00 95.12 336 PRO A CA 1
ATOM 2641 C C . PRO A 1 336 ? -15.770 8.971 1.320 1.00 95.12 336 PRO A C 1
ATOM 2643 O O . PRO A 1 336 ? -14.723 8.407 0.992 1.00 95.12 336 PRO A O 1
ATOM 2646 N N . ARG A 1 337 ? -15.925 9.607 2.485 1.00 95.62 337 ARG A N 1
ATOM 2647 C CA . ARG A 1 337 ? -14.833 9.851 3.435 1.00 95.62 337 ARG A CA 1
ATOM 2648 C C . ARG A 1 337 ? -15.193 9.378 4.835 1.00 95.62 337 ARG A C 1
ATOM 2650 O O . ARG A 1 337 ? -16.194 9.811 5.402 1.00 95.62 337 ARG A O 1
ATOM 2657 N N . LEU A 1 338 ? -14.336 8.553 5.422 1.00 96.00 338 LEU A N 1
ATOM 2658 C CA . LEU A 1 338 ? -14.378 8.184 6.832 1.00 96.00 338 LEU A CA 1
ATOM 2659 C C . LEU A 1 338 ? -13.194 8.827 7.560 1.00 96.00 338 LEU A C 1
ATOM 2661 O O . LEU A 1 338 ? -12.059 8.386 7.414 1.00 96.00 338 LEU A O 1
ATOM 2665 N N . ALA A 1 339 ? -13.457 9.860 8.350 1.00 95.56 339 ALA A N 1
ATOM 2666 C CA . ALA A 1 339 ? -12.469 10.459 9.239 1.00 95.56 339 ALA A CA 1
ATOM 2667 C C . ALA A 1 339 ? -12.356 9.649 10.537 1.00 95.56 339 ALA A C 1
ATOM 2669 O O . ALA A 1 339 ? -13.376 9.288 11.133 1.00 95.56 339 ALA A O 1
ATOM 2670 N N . LEU A 1 340 ? -11.125 9.362 10.959 1.00 95.88 340 LEU A N 1
ATOM 2671 C CA . LEU A 1 340 ? -10.807 8.637 12.185 1.00 95.88 340 LEU A CA 1
ATOM 2672 C C . LEU A 1 340 ? -9.995 9.533 13.121 1.00 95.88 340 LEU A C 1
ATOM 2674 O O . LEU A 1 340 ? -8.873 9.914 12.795 1.00 95.88 340 LEU A O 1
ATOM 2678 N N . GLU A 1 341 ? -10.534 9.810 14.305 1.00 94.25 341 GLU A N 1
ATOM 2679 C CA . GLU A 1 341 ? -9.940 10.749 15.262 1.00 94.25 341 GLU A CA 1
ATOM 2680 C C . GLU A 1 341 ? -9.745 10.131 16.641 1.00 94.25 341 GLU A C 1
ATOM 2682 O O . GLU A 1 341 ? -10.593 9.387 17.158 1.00 94.25 341 GLU A O 1
ATOM 2687 N N . HIS A 1 342 ? -8.649 10.504 17.295 1.00 91.25 342 HIS A N 1
ATOM 2688 C CA . HIS A 1 342 ? -8.456 10.192 18.702 1.00 91.25 342 HIS A CA 1
ATOM 2689 C C . HIS A 1 342 ? -9.395 11.004 19.594 1.00 91.25 342 HIS A C 1
ATOM 2691 O O . HIS A 1 342 ? -10.100 10.442 20.436 1.00 91.25 342 HIS A O 1
ATOM 2697 N N . LEU A 1 343 ? -9.446 12.319 19.385 1.00 85.56 343 LEU A N 1
ATOM 2698 C CA . LEU A 1 343 ? -10.315 13.237 20.113 1.00 85.56 343 LEU A CA 1
ATOM 2699 C C . LEU A 1 343 ? -11.343 13.819 19.158 1.00 85.56 343 LEU A C 1
ATOM 2701 O O . LEU A 1 343 ? -10.997 14.230 18.065 1.00 85.56 343 LEU A O 1
ATOM 2705 N N . ALA A 1 344 ? -12.599 13.874 19.596 1.00 75.44 344 ALA A N 1
ATOM 2706 C CA . ALA A 1 344 ? -13.675 14.441 18.799 1.00 75.44 344 ALA A CA 1
ATOM 2707 C C . ALA A 1 344 ? -13.407 15.922 18.520 1.00 75.44 344 ALA A C 1
ATOM 2709 O O . ALA A 1 344 ? -13.469 16.743 19.442 1.00 75.44 344 ALA A O 1
ATOM 2710 N N . MET A 1 345 ? -13.162 16.257 17.257 1.00 66.69 345 MET A N 1
ATOM 2711 C CA . MET A 1 345 ? -13.018 17.638 16.814 1.00 66.69 345 MET A CA 1
ATOM 2712 C C . MET A 1 345 ? -14.271 18.091 16.069 1.00 66.69 345 MET A C 1
ATOM 2714 O O . MET A 1 345 ? -14.909 17.338 15.330 1.00 66.69 345 MET A O 1
ATOM 2718 N N . ALA A 1 346 ? -14.675 19.341 16.294 1.00 60.22 346 ALA A N 1
ATOM 2719 C CA . ALA A 1 346 ? -15.868 19.900 15.672 1.00 60.22 346 ALA A CA 1
ATOM 2720 C C . ALA A 1 346 ? -15.611 20.167 14.181 1.00 60.22 346 ALA A C 1
ATOM 2722 O O . ALA A 1 346 ? -15.114 21.225 13.803 1.00 60.22 346 ALA A O 1
ATOM 2723 N N . HIS A 1 347 ? -15.978 19.210 13.334 1.00 60.47 347 HIS A N 1
ATOM 2724 C CA . HIS A 1 347 ? -15.871 19.338 11.885 1.00 60.47 347 HIS A CA 1
ATOM 2725 C C . HIS A 1 347 ? -17.067 20.097 11.298 1.00 60.47 347 HIS A C 1
ATOM 2727 O O . HIS A 1 347 ? -18.210 19.957 11.746 1.00 60.47 347 HIS A O 1
ATOM 2733 N N . LYS A 1 348 ? -16.830 20.886 10.241 1.00 56.53 348 LYS A N 1
ATOM 2734 C CA . LYS A 1 348 ? -17.910 21.476 9.438 1.00 56.53 348 LYS A CA 1
ATOM 2735 C C . LYS A 1 348 ? -18.651 20.352 8.698 1.00 56.53 348 LYS A C 1
ATOM 2737 O O . LYS A 1 348 ? -18.174 19.889 7.672 1.00 56.53 348 LYS A O 1
ATOM 2742 N N . GLY A 1 349 ? -19.816 19.925 9.193 1.00 58.22 349 GLY A N 1
ATOM 2743 C CA . GLY A 1 349 ? -20.758 19.119 8.398 1.00 58.22 349 GLY A CA 1
ATOM 2744 C C . GLY A 1 349 ? -21.529 18.018 9.129 1.00 58.22 349 GLY A C 1
ATOM 2745 O O . GLY A 1 349 ? -22.646 17.722 8.717 1.00 58.22 349 GLY A O 1
ATOM 2746 N N . ALA A 1 350 ? -21.007 17.447 10.219 1.00 62.31 350 ALA A N 1
ATOM 2747 C CA . ALA A 1 350 ? -21.728 16.478 11.055 1.00 62.31 350 ALA A CA 1
ATOM 2748 C C . ALA A 1 350 ? -21.042 16.315 12.420 1.00 62.31 350 ALA A C 1
ATOM 2750 O O . ALA A 1 350 ? -19.822 16.433 12.518 1.00 62.31 350 ALA A O 1
ATOM 2751 N N . ALA A 1 351 ? -21.816 16.037 13.473 1.00 77.12 351 ALA A N 1
ATOM 2752 C CA . ALA A 1 351 ? -21.247 15.715 14.779 1.00 77.12 351 ALA A CA 1
ATOM 2753 C C . ALA A 1 351 ? -20.521 14.355 14.711 1.00 77.12 351 ALA A C 1
ATOM 2755 O O . ALA A 1 351 ? -21.058 13.426 14.102 1.00 77.12 351 ALA A O 1
ATOM 2756 N N . PRO A 1 352 ? -19.330 14.216 15.317 1.00 85.19 352 PRO A N 1
ATOM 2757 C CA . PRO A 1 352 ? -18.592 12.962 15.282 1.00 85.19 352 PRO A CA 1
ATOM 2758 C C . PRO A 1 352 ? -19.340 11.861 16.041 1.00 85.19 352 PRO A C 1
ATOM 2760 O O . PRO A 1 352 ? -19.868 12.074 17.137 1.00 85.19 352 PRO A O 1
ATOM 2763 N N . LEU A 1 353 ? -19.352 10.662 15.463 1.00 90.81 353 LEU A N 1
ATOM 2764 C CA . LEU A 1 353 ? -19.888 9.459 16.084 1.00 90.81 353 LEU A CA 1
ATOM 2765 C C . LEU A 1 353 ? -18.844 8.919 17.068 1.00 90.81 353 LEU A C 1
ATOM 2767 O O . LEU A 1 353 ? -17.742 8.522 16.693 1.00 90.81 353 LEU A O 1
ATOM 2771 N N . ALA A 1 354 ? -19.171 8.937 18.357 1.00 90.88 354 ALA A N 1
ATOM 2772 C CA . ALA A 1 354 ? -18.221 8.570 19.399 1.00 90.88 354 ALA A CA 1
ATOM 2773 C C . ALA A 1 354 ? -18.125 7.046 19.569 1.00 90.88 354 ALA A C 1
ATOM 2775 O O . ALA A 1 354 ? -19.086 6.390 19.981 1.00 90.88 354 ALA A O 1
ATOM 2776 N N . LEU A 1 355 ? -16.933 6.492 19.353 1.00 90.94 355 LEU A N 1
ATOM 2777 C CA . LEU A 1 355 ? -16.573 5.129 19.724 1.00 90.94 355 LEU A CA 1
ATOM 2778 C C . LEU A 1 355 ? -15.508 5.190 20.817 1.00 90.94 355 LEU A C 1
ATOM 2780 O O . LEU A 1 355 ? -14.358 5.520 20.563 1.00 90.94 355 LEU A O 1
ATOM 2784 N N . ARG A 1 356 ? -15.884 4.866 22.057 1.00 88.06 356 ARG A N 1
ATOM 2785 C CA . ARG A 1 356 ? -14.943 4.894 23.182 1.00 88.06 356 ARG A CA 1
ATOM 2786 C C . ARG A 1 356 ? -13.988 3.713 23.103 1.00 88.06 356 ARG A C 1
ATOM 2788 O O . ARG A 1 356 ? -14.400 2.572 23.307 1.00 88.06 356 ARG A O 1
ATOM 2795 N N . THR A 1 357 ? -12.718 4.005 22.874 1.00 92.06 357 THR A N 1
ATOM 2796 C CA . THR A 1 357 ? -11.640 3.018 22.919 1.00 92.06 357 THR A CA 1
ATOM 2797 C C . THR A 1 357 ? -10.605 3.428 23.961 1.00 92.06 357 THR A C 1
ATOM 2799 O O . THR A 1 357 ? -10.536 4.587 24.371 1.00 92.06 357 THR A O 1
ATOM 2802 N N . GLN A 1 358 ? -9.845 2.460 24.461 1.00 89.75 358 GLN A N 1
ATOM 2803 C CA . GLN A 1 358 ? -8.832 2.681 25.488 1.00 89.75 358 GLN A CA 1
ATOM 2804 C C . GLN A 1 358 ? -7.541 2.000 25.067 1.00 89.75 358 GLN A C 1
ATOM 2806 O O . GLN A 1 358 ? -7.566 0.906 24.499 1.00 89.75 358 GLN A O 1
ATOM 2811 N N . SER A 1 359 ? -6.415 2.654 25.338 1.00 86.25 359 SER A N 1
ATOM 2812 C CA . SER A 1 359 ? -5.107 2.062 25.088 1.00 86.25 359 SER A CA 1
ATOM 2813 C C . SER A 1 359 ? -4.876 0.933 26.079 1.00 86.25 359 SER A C 1
ATOM 2815 O O . SER A 1 359 ? -5.178 1.063 27.265 1.00 86.25 359 SER A O 1
ATOM 2817 N N . THR A 1 360 ? -4.319 -0.171 25.599 1.00 84.88 360 THR A N 1
ATOM 2818 C CA . THR A 1 360 ? -3.860 -1.250 26.471 1.00 84.88 360 THR A CA 1
ATOM 2819 C C . THR A 1 360 ? -2.683 -0.771 27.317 1.00 84.88 360 THR A C 1
ATOM 2821 O O . THR A 1 360 ? -1.816 -0.039 26.828 1.00 84.88 360 THR A O 1
ATOM 2824 N N . ALA A 1 361 ? -2.632 -1.198 28.579 1.00 87.12 361 ALA A N 1
ATOM 2825 C CA . ALA A 1 361 ? -1.508 -0.903 29.456 1.00 87.12 361 ALA A CA 1
ATOM 2826 C C . ALA A 1 361 ? -0.197 -1.489 28.897 1.00 87.12 361 ALA A C 1
ATOM 2828 O O . ALA A 1 361 ? -0.185 -2.533 28.242 1.00 87.12 361 ALA A O 1
ATOM 2829 N N . ARG A 1 362 ? 0.922 -0.803 29.157 1.00 89.44 362 ARG A N 1
ATOM 2830 C CA . ARG A 1 362 ? 2.268 -1.299 28.844 1.00 89.44 362 ARG A CA 1
ATOM 2831 C C . ARG A 1 362 ? 2.882 -1.889 30.105 1.00 89.44 362 ARG A C 1
ATOM 2833 O O . ARG A 1 362 ? 3.154 -1.161 31.055 1.00 89.44 362 ARG A O 1
ATOM 2840 N N . TYR A 1 363 ? 3.144 -3.190 30.085 1.00 89.50 363 TYR A N 1
ATOM 2841 C CA . TYR A 1 363 ? 3.586 -3.925 31.273 1.00 89.50 363 TYR A CA 1
ATOM 2842 C C . TYR A 1 363 ? 5.110 -4.010 31.428 1.00 89.50 363 TYR A C 1
ATOM 2844 O O . TYR A 1 363 ? 5.583 -4.385 32.488 1.00 89.50 363 TYR A O 1
ATOM 2852 N N . HIS A 1 364 ? 5.897 -3.646 30.406 1.00 89.62 364 HIS A N 1
ATOM 2853 C CA . HIS A 1 364 ? 7.372 -3.601 30.467 1.00 89.62 364 HIS A CA 1
ATOM 2854 C C . HIS A 1 364 ? 8.029 -4.884 31.025 1.00 89.62 364 HIS A C 1
ATOM 2856 O O . HIS A 1 364 ? 9.018 -4.820 31.748 1.00 89.62 364 HIS A O 1
ATOM 2862 N N . GLY A 1 365 ? 7.473 -6.053 30.691 1.00 86.44 365 GLY A N 1
ATOM 2863 C CA . GLY A 1 365 ? 7.952 -7.352 31.179 1.00 86.44 365 GLY A CA 1
ATOM 2864 C C . GLY A 1 365 ? 7.322 -7.824 32.494 1.00 86.44 365 GLY A C 1
ATOM 2865 O O . GLY A 1 365 ? 7.605 -8.941 32.917 1.00 86.44 365 GLY A O 1
ATOM 2866 N N . ASP A 1 366 ? 6.439 -7.038 33.118 1.00 92.62 366 ASP A N 1
ATOM 2867 C CA . ASP A 1 366 ? 5.648 -7.470 34.274 1.00 92.62 366 ASP A CA 1
ATOM 2868 C C . ASP A 1 366 ? 4.504 -8.402 33.844 1.00 92.62 366 ASP A C 1
ATOM 2870 O O . ASP A 1 366 ? 3.353 -8.008 33.629 1.00 92.62 366 ASP A O 1
ATOM 2874 N N . VAL A 1 367 ? 4.858 -9.674 33.686 1.00 92.44 367 VAL A N 1
ATOM 2875 C CA . VAL A 1 367 ? 3.938 -10.748 33.310 1.00 92.44 367 VAL A CA 1
ATOM 2876 C C . VAL A 1 367 ? 2.845 -10.945 34.361 1.00 92.44 367 VAL A C 1
ATOM 2878 O O . VAL A 1 367 ? 1.688 -11.168 34.008 1.00 92.44 367 VAL A O 1
ATOM 2881 N N . ALA A 1 368 ? 3.176 -10.825 35.649 1.00 92.88 368 ALA A N 1
ATOM 2882 C CA . ALA A 1 368 ? 2.217 -11.033 36.728 1.00 92.88 368 ALA A CA 1
ATOM 2883 C C . ALA A 1 368 ? 1.105 -9.974 36.700 1.00 92.88 368 ALA A C 1
ATOM 2885 O O . ALA A 1 368 ? -0.074 -10.321 36.821 1.00 92.88 368 ALA A O 1
ATOM 2886 N N . ALA A 1 369 ? 1.463 -8.704 36.479 1.00 93.50 369 ALA A N 1
ATOM 2887 C CA . ALA A 1 369 ? 0.496 -7.621 36.320 1.00 93.50 369 ALA A CA 1
ATOM 2888 C C . ALA A 1 369 ? -0.411 -7.834 35.099 1.00 93.50 369 ALA A C 1
ATOM 2890 O O . ALA A 1 369 ? -1.630 -7.689 35.211 1.00 93.50 369 ALA A O 1
ATOM 2891 N N . PHE A 1 370 ? 0.157 -8.244 33.959 1.00 94.00 370 PHE A N 1
ATOM 2892 C CA . PHE A 1 370 ? -0.626 -8.569 32.764 1.00 94.00 370 PHE A CA 1
ATOM 2893 C C . PHE A 1 370 ? -1.622 -9.708 33.017 1.00 94.00 370 PHE A C 1
ATOM 2895 O O . PHE A 1 370 ? -2.806 -9.573 32.706 1.00 94.00 370 PHE A O 1
ATOM 2902 N N . MET A 1 371 ? -1.174 -10.809 33.627 1.00 94.38 371 MET A N 1
ATOM 2903 C CA . MET A 1 371 ? -2.036 -11.962 33.909 1.00 94.38 371 MET A CA 1
ATOM 2904 C C . MET A 1 371 ? -3.146 -11.625 34.909 1.00 94.38 371 MET A C 1
ATOM 2906 O O . MET A 1 371 ? -4.274 -12.106 34.767 1.00 94.38 371 MET A O 1
ATOM 2910 N N . ALA A 1 372 ? -2.860 -10.775 35.899 1.00 93.31 372 ALA A N 1
ATOM 2911 C CA . ALA A 1 372 ? -3.868 -10.283 36.833 1.00 93.31 372 ALA A CA 1
ATOM 2912 C C . ALA A 1 372 ? -4.937 -9.434 36.124 1.00 93.31 372 ALA A C 1
ATOM 2914 O O . ALA A 1 372 ? -6.131 -9.655 36.347 1.00 93.31 372 ALA A O 1
ATOM 2915 N N . GLU A 1 373 ? -4.536 -8.517 35.234 1.00 93.75 373 GLU A N 1
ATOM 2916 C CA . GLU A 1 373 ? -5.481 -7.723 34.440 1.00 93.75 373 GLU A CA 1
ATOM 2917 C C . GLU A 1 373 ? -6.310 -8.612 33.503 1.00 93.75 373 GLU A C 1
ATOM 2919 O O . GLU A 1 373 ? -7.539 -8.507 33.480 1.00 93.75 373 GLU A O 1
ATOM 2924 N N . ALA A 1 374 ? -5.666 -9.533 32.781 1.00 93.88 374 ALA A N 1
ATOM 2925 C CA . ALA A 1 374 ? -6.346 -10.461 31.882 1.00 93.88 374 ALA A CA 1
ATOM 2926 C C . ALA A 1 374 ? -7.385 -11.310 32.629 1.00 93.88 374 ALA A C 1
ATOM 2928 O O . ALA A 1 374 ? -8.530 -11.415 32.186 1.00 93.88 374 ALA A O 1
ATOM 2929 N N . ARG A 1 375 ? -7.037 -11.851 33.807 1.00 95.31 375 ARG A N 1
ATOM 2930 C CA . ARG A 1 375 ? -7.983 -12.595 34.654 1.00 95.31 375 ARG A CA 1
ATOM 2931 C C . ARG A 1 375 ? -9.147 -11.722 35.112 1.00 95.31 375 ARG A C 1
ATOM 2933 O O . ARG A 1 375 ? -10.285 -12.184 35.089 1.00 95.31 375 ARG A O 1
ATOM 2940 N N . GLY A 1 376 ? -8.876 -10.478 35.509 1.00 94.62 376 GLY A N 1
ATOM 2941 C CA . GLY A 1 376 ? -9.905 -9.517 35.905 1.00 94.62 376 GLY A CA 1
ATOM 2942 C C . GLY A 1 376 ? -10.908 -9.248 34.780 1.00 94.62 376 GLY A C 1
ATOM 2943 O O . GLY A 1 376 ? -12.116 -9.338 35.000 1.00 94.62 376 GLY A O 1
ATOM 2944 N N . ARG A 1 377 ? -10.413 -9.009 33.560 1.00 93.69 377 ARG A N 1
ATOM 2945 C CA . ARG A 1 377 ? -11.243 -8.794 32.362 1.00 93.69 377 ARG A CA 1
ATOM 2946 C C . ARG A 1 377 ? -12.073 -10.026 32.003 1.00 93.69 377 ARG A C 1
ATOM 2948 O O . ARG A 1 377 ? -13.281 -9.912 31.810 1.00 93.69 377 ARG A O 1
ATOM 2955 N N . LEU A 1 378 ? -11.461 -11.212 31.995 1.00 93.94 378 LEU A N 1
ATOM 2956 C CA . LEU A 1 378 ? -12.182 -12.471 31.767 1.00 93.94 378 LEU A CA 1
ATOM 2957 C C . LEU A 1 378 ? -13.258 -12.712 32.841 1.00 93.94 378 LEU A C 1
ATOM 2959 O O . LEU A 1 378 ? -14.367 -13.130 32.517 1.00 93.94 378 LEU A O 1
ATOM 2963 N N . GLY A 1 379 ? -12.965 -12.397 34.108 1.00 94.19 379 GLY A N 1
ATOM 2964 C CA . GLY A 1 379 ? -13.922 -12.479 35.218 1.00 94.19 379 GLY A CA 1
ATOM 2965 C C . GLY A 1 379 ? -15.103 -11.511 35.087 1.00 94.19 379 GLY A C 1
ATOM 2966 O O . GLY A 1 379 ? -16.204 -11.828 35.533 1.00 94.19 379 GLY A O 1
ATOM 2967 N N . ALA A 1 380 ? -14.906 -10.370 34.421 1.00 94.88 380 ALA A N 1
ATOM 2968 C CA . ALA A 1 380 ? -15.968 -9.431 34.055 1.00 94.88 380 ALA A CA 1
ATOM 2969 C C . ALA A 1 380 ? -16.771 -9.866 32.808 1.00 94.88 380 ALA A C 1
ATOM 2971 O O . ALA A 1 380 ? -17.696 -9.166 32.396 1.00 94.88 380 ALA A O 1
ATOM 2972 N N . GLY A 1 381 ? -16.439 -11.014 32.205 1.00 92.44 381 GLY A N 1
ATOM 2973 C CA . GLY A 1 381 ? -17.071 -11.519 30.986 1.00 92.44 381 GLY A CA 1
ATOM 2974 C C . GLY A 1 381 ? -16.545 -10.884 29.695 1.00 92.44 381 GLY A C 1
ATOM 2975 O O . GLY A 1 381 ? -17.130 -11.099 28.630 1.00 92.44 381 GLY A O 1
ATOM 2976 N N . GLU A 1 382 ? -15.455 -10.113 29.759 1.00 91.44 382 GLU A N 1
ATOM 2977 C CA . GLU A 1 382 ? -14.793 -9.583 28.567 1.00 91.44 382 GLU A CA 1
ATOM 2978 C C . GLU A 1 382 ? -14.054 -10.694 27.807 1.00 91.44 382 GLU A C 1
ATOM 2980 O O . GLU A 1 382 ? -13.743 -11.761 28.338 1.00 91.44 382 GLU A O 1
ATOM 2985 N N . GLN A 1 383 ? -13.764 -10.436 26.534 1.00 89.31 383 GLN A N 1
ATOM 2986 C CA . GLN A 1 383 ? -12.913 -11.293 25.713 1.00 89.31 383 GLN A CA 1
ATOM 2987 C C . GLN A 1 383 ? -11.558 -10.612 25.556 1.00 89.31 383 GLN A C 1
ATOM 2989 O O . GLN A 1 383 ? -11.496 -9.436 25.199 1.00 89.31 383 GLN A O 1
ATOM 2994 N N . VAL A 1 384 ? -10.483 -11.356 25.807 1.00 90.31 384 VAL A N 1
ATOM 2995 C CA . VAL A 1 384 ? -9.110 -10.857 25.696 1.00 90.31 384 VAL A CA 1
ATOM 2996 C C . VAL A 1 384 ? -8.452 -11.542 24.508 1.00 90.31 384 VAL A C 1
ATOM 2998 O O . VAL A 1 384 ? -8.385 -12.768 24.453 1.00 90.31 384 VAL A O 1
ATOM 3001 N N . ILE A 1 385 ? -7.982 -10.744 23.552 1.00 89.00 385 ILE A N 1
ATOM 3002 C CA . ILE A 1 385 ? -7.189 -11.220 22.418 1.00 89.00 385 ILE A CA 1
ATOM 3003 C C . ILE A 1 385 ? -5.758 -10.758 22.647 1.00 89.00 385 ILE A C 1
ATOM 3005 O O . ILE A 1 385 ? -5.516 -9.574 22.878 1.00 89.00 385 ILE A O 1
ATOM 3009 N N . VAL A 1 386 ? -4.821 -11.695 22.555 1.00 87.94 386 VAL A N 1
ATOM 3010 C CA . VAL A 1 386 ? -3.389 -11.410 22.589 1.00 87.94 386 VAL A CA 1
ATOM 3011 C C . VAL A 1 386 ? -2.798 -11.870 21.266 1.00 87.94 386 VAL A C 1
ATOM 3013 O O . VAL A 1 386 ? -3.121 -12.955 20.787 1.00 87.94 386 VAL A O 1
ATOM 3016 N N . SER A 1 387 ? -1.972 -11.023 20.660 1.00 85.62 387 SER A N 1
ATOM 3017 C CA . SER A 1 387 ? -1.244 -11.339 19.432 1.00 85.62 387 SER A CA 1
ATOM 3018 C C . SER A 1 387 ? 0.256 -11.298 19.705 1.00 85.62 387 SER A C 1
ATOM 3020 O O . SER A 1 387 ? 0.708 -10.579 20.596 1.00 85.62 387 SER A O 1
ATOM 3022 N N . ALA A 1 388 ? 1.005 -12.100 18.955 1.00 85.69 388 ALA A N 1
ATOM 3023 C CA . ALA A 1 388 ? 2.455 -12.215 19.031 1.00 85.69 388 ALA A CA 1
ATOM 3024 C C . ALA A 1 388 ? 3.043 -12.153 17.614 1.00 85.69 388 ALA A C 1
ATOM 3026 O O . ALA A 1 388 ? 2.336 -12.460 16.649 1.00 85.69 388 ALA A O 1
ATOM 3027 N N . ALA A 1 389 ? 4.311 -11.756 17.484 1.00 83.38 389 ALA A N 1
ATOM 3028 C CA . ALA A 1 389 ? 4.941 -11.562 16.177 1.00 83.38 389 ALA A CA 1
ATOM 3029 C C . ALA A 1 389 ? 5.409 -12.881 15.541 1.00 83.38 389 ALA A C 1
ATOM 3031 O O . ALA A 1 389 ? 5.655 -12.931 14.340 1.00 83.38 389 ALA A O 1
ATOM 3032 N N . SER A 1 390 ? 5.531 -13.956 16.326 1.00 84.69 390 SER A N 1
ATOM 3033 C CA . SER A 1 390 ? 5.945 -15.274 15.835 1.00 84.69 390 SER A CA 1
ATOM 3034 C C . SER A 1 390 ? 5.253 -16.421 16.568 1.00 84.69 390 SER A C 1
ATOM 3036 O O . SER A 1 390 ? 4.809 -16.266 17.708 1.00 84.69 390 SER A O 1
ATOM 3038 N N . THR A 1 391 ? 5.230 -17.605 15.947 1.00 83.94 391 THR A N 1
ATOM 3039 C CA . THR A 1 391 ? 4.726 -18.838 16.575 1.00 83.94 391 THR A CA 1
ATOM 3040 C C . THR A 1 391 ? 5.469 -19.145 17.877 1.00 83.94 391 THR A C 1
ATOM 3042 O O . THR A 1 391 ? 4.835 -19.404 18.890 1.00 83.94 391 THR A O 1
ATOM 3045 N N . GLY A 1 392 ? 6.798 -18.989 17.912 1.00 87.06 392 GLY A N 1
ATOM 3046 C CA . GLY A 1 392 ? 7.581 -19.233 19.129 1.00 87.06 392 GLY A CA 1
ATOM 3047 C C . GLY A 1 392 ? 7.338 -18.217 20.256 1.00 87.06 392 GLY A C 1
ATOM 3048 O O . GLY A 1 392 ? 7.569 -18.516 21.425 1.00 87.06 392 GLY A O 1
ATOM 3049 N N . GLU A 1 393 ? 6.896 -16.992 19.957 1.00 89.44 393 GLU A N 1
ATOM 3050 C CA . GLU A 1 393 ? 6.401 -16.065 20.990 1.00 89.44 393 GLU A CA 1
ATOM 3051 C C . GLU A 1 393 ? 5.009 -16.454 21.487 1.00 89.44 393 GLU A C 1
ATOM 3053 O O . GLU A 1 393 ? 4.737 -16.344 22.683 1.00 89.44 393 GLU A O 1
ATOM 3058 N N . LEU A 1 394 ? 4.147 -16.928 20.587 1.00 88.19 394 LEU A N 1
ATOM 3059 C CA . LEU A 1 394 ? 2.807 -17.392 20.927 1.00 88.19 394 LEU A CA 1
ATOM 3060 C C . LEU A 1 394 ? 2.849 -18.636 21.829 1.00 88.19 394 LEU A C 1
ATOM 3062 O O . LEU A 1 394 ? 2.126 -18.683 22.820 1.00 88.19 394 LEU A O 1
ATOM 3066 N N . GLU A 1 395 ? 3.722 -19.600 21.529 1.00 89.44 395 GLU A N 1
ATOM 3067 C CA . GLU A 1 395 ? 3.968 -20.789 22.358 1.00 89.44 395 GLU A CA 1
ATOM 3068 C C . GLU A 1 395 ? 4.474 -20.401 23.750 1.00 89.44 395 GLU A C 1
ATOM 3070 O O . GLU A 1 395 ? 3.902 -20.815 24.754 1.00 89.44 395 GLU A O 1
ATOM 3075 N N . ARG A 1 396 ? 5.468 -19.504 23.825 1.00 90.69 396 ARG A N 1
ATOM 3076 C CA . ARG A 1 396 ? 5.955 -18.977 25.109 1.00 90.69 396 ARG A CA 1
ATOM 3077 C C . ARG A 1 396 ? 4.843 -18.305 25.912 1.00 90.69 396 ARG A C 1
ATOM 3079 O O . ARG A 1 396 ? 4.761 -18.491 27.120 1.00 90.69 396 ARG A O 1
ATOM 3086 N N . LEU A 1 397 ? 3.974 -17.529 25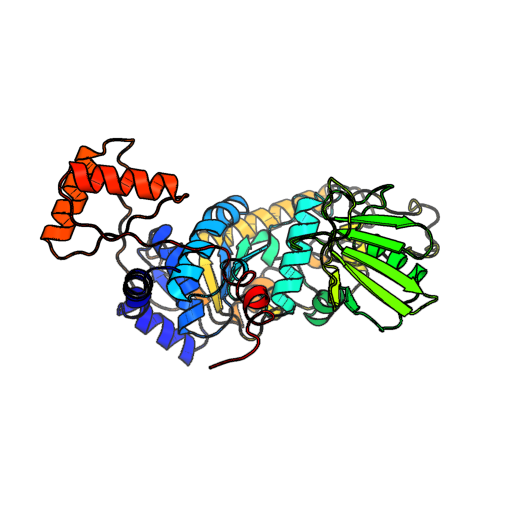.265 1.00 90.50 397 LEU A N 1
ATOM 3087 C CA . LEU A 1 397 ? 2.827 -16.921 25.938 1.00 90.50 397 LEU A CA 1
ATOM 3088 C C . LEU A 1 397 ? 1.825 -17.981 26.426 1.00 90.50 397 LEU A C 1
ATOM 3090 O O . LEU A 1 397 ? 1.255 -17.821 27.504 1.00 90.50 397 LEU A O 1
ATOM 3094 N N . ALA A 1 398 ? 1.619 -19.054 25.662 1.00 91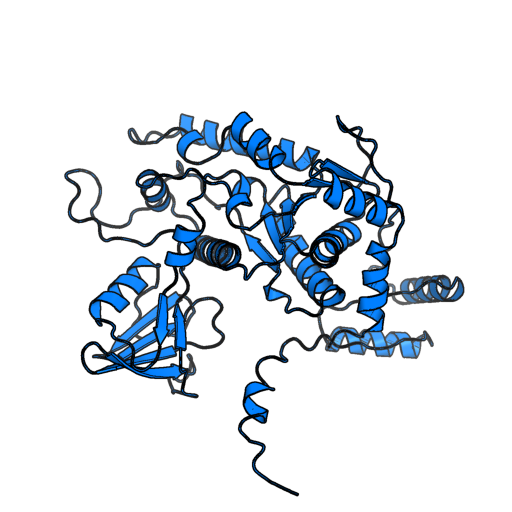.12 398 ALA A N 1
ATOM 3095 C CA . ALA A 1 398 ? 0.765 -20.177 26.042 1.00 91.12 398 ALA A CA 1
ATOM 3096 C C . ALA A 1 398 ? 1.278 -20.883 27.304 1.00 91.12 398 ALA A C 1
ATOM 3098 O O . ALA A 1 398 ? 0.490 -21.156 28.213 1.00 91.12 398 ALA A O 1
ATOM 3099 N N . ASP A 1 399 ? 2.591 -21.115 27.381 1.00 93.50 399 ASP A N 1
ATOM 3100 C CA . ASP A 1 399 ? 3.252 -21.704 28.548 1.00 93.50 399 ASP A CA 1
ATOM 3101 C C . ASP A 1 399 ? 3.066 -20.826 29.789 1.00 93.50 399 ASP A C 1
ATOM 3103 O O . ASP A 1 399 ? 2.679 -21.317 30.849 1.00 93.50 399 ASP A O 1
ATOM 3107 N N . ILE A 1 400 ? 3.241 -19.509 29.647 1.00 93.00 400 ILE A N 1
ATOM 3108 C CA . ILE A 1 400 ? 3.013 -18.560 30.743 1.00 93.00 400 ILE A CA 1
ATOM 3109 C C . ILE A 1 400 ? 1.532 -18.563 31.158 1.00 93.00 400 ILE A C 1
ATOM 3111 O O . ILE A 1 400 ? 1.219 -18.602 32.346 1.00 93.00 400 ILE A O 1
ATOM 3115 N N . CYS A 1 401 ? 0.588 -18.549 30.211 1.00 93.25 401 CYS A N 1
ATOM 3116 C CA . CYS A 1 401 ? -0.837 -18.655 30.539 1.00 93.25 401 CYS A CA 1
ATOM 3117 C C . CYS A 1 401 ? -1.148 -19.956 31.294 1.00 93.25 401 CYS A C 1
ATOM 3119 O O . CYS A 1 401 ? -1.972 -19.942 32.208 1.00 93.25 401 CYS A O 1
ATOM 3121 N N . HIS A 1 402 ? -0.487 -21.062 30.941 1.00 93.88 402 HIS A N 1
ATOM 3122 C CA . HIS A 1 402 ? -0.620 -22.335 31.642 1.00 93.88 402 HIS A CA 1
ATOM 3123 C C . HIS A 1 402 ? -0.066 -22.268 33.073 1.00 93.88 402 HIS A C 1
ATOM 3125 O O . HIS A 1 402 ? -0.769 -22.665 34.000 1.00 93.88 402 HIS A O 1
ATOM 3131 N N . GLU A 1 403 ? 1.134 -21.708 33.266 1.00 94.69 403 GLU A N 1
ATOM 3132 C CA . GLU A 1 403 ? 1.763 -21.520 34.585 1.00 94.69 403 GLU A CA 1
ATOM 3133 C C . GLU A 1 403 ? 0.891 -20.678 35.525 1.00 94.69 403 GLU A C 1
ATOM 3135 O O . GLU A 1 403 ? 0.735 -20.995 36.702 1.00 94.69 403 GLU A O 1
ATOM 3140 N N . TYR A 1 404 ? 0.273 -19.626 34.991 1.00 94.75 404 TYR A N 1
ATOM 3141 C CA . TYR A 1 404 ? -0.626 -18.763 35.748 1.00 94.75 404 TYR A CA 1
ATOM 3142 C C . TYR A 1 404 ? -2.059 -19.307 35.823 1.00 94.75 404 TYR A C 1
ATOM 3144 O O . TYR A 1 404 ? -2.921 -18.612 36.351 1.00 94.75 404 TYR A O 1
ATOM 3152 N N . GLU A 1 405 ? -2.369 -20.501 35.310 1.00 93.50 405 GLU A N 1
ATOM 3153 C CA . GLU A 1 405 ? -3.732 -21.062 35.284 1.00 93.50 405 GLU A CA 1
ATOM 3154 C C . GLU A 1 405 ? -4.770 -20.090 34.672 1.00 93.50 405 GLU A C 1
ATOM 3156 O O . GLU A 1 405 ? -5.879 -19.893 35.189 1.00 93.50 405 GLU A O 1
ATOM 3161 N N . LEU A 1 406 ? -4.393 -19.400 33.592 1.00 93.25 406 LEU A N 1
ATOM 3162 C CA . LEU A 1 406 ? -5.285 -18.548 32.810 1.00 93.25 406 LEU A CA 1
ATOM 3163 C C . LEU A 1 406 ? -5.861 -19.366 31.641 1.00 93.25 406 LEU A C 1
ATOM 3165 O O . LEU A 1 406 ? -5.091 -19.939 30.871 1.00 93.25 406 LEU A O 1
ATOM 3169 N N . PRO A 1 407 ? -7.191 -19.441 31.456 1.00 90.81 407 PRO A N 1
ATOM 3170 C CA . PRO A 1 407 ? -7.763 -20.181 30.336 1.00 90.81 407 PRO A CA 1
ATOM 3171 C C . PRO A 1 407 ? -7.448 -19.481 29.008 1.00 90.81 407 PRO A C 1
ATOM 3173 O O . PRO A 1 407 ? -7.690 -18.283 28.860 1.00 90.81 407 PRO A O 1
ATOM 3176 N N . TYR A 1 408 ? -6.959 -20.235 28.022 1.00 90.12 408 TYR A N 1
ATOM 3177 C CA . TYR A 1 408 ? -6.608 -19.712 26.701 1.00 90.12 408 TYR A CA 1
ATOM 3178 C C . TYR A 1 408 ? -7.001 -20.670 25.570 1.00 90.12 408 TYR A C 1
ATOM 3180 O O . TYR A 1 408 ? -7.320 -21.841 25.787 1.00 90.12 408 TYR A O 1
ATOM 3188 N N . ARG A 1 409 ? -6.984 -20.154 24.337 1.00 86.81 409 ARG A N 1
ATOM 3189 C CA . ARG A 1 409 ? -7.067 -20.931 23.093 1.00 86.81 409 ARG A CA 1
ATOM 3190 C C . ARG A 1 409 ? -6.047 -20.378 22.105 1.00 86.81 409 ARG A C 1
ATOM 3192 O O . ARG A 1 409 ? -5.988 -19.165 21.929 1.00 86.81 409 ARG A O 1
ATOM 3199 N N . LEU A 1 410 ? -5.275 -21.254 21.468 1.00 81.69 410 LEU A N 1
ATOM 3200 C CA . LEU A 1 410 ? -4.265 -20.864 20.482 1.00 81.69 410 LEU A CA 1
ATOM 3201 C C . LEU A 1 410 ? -4.843 -20.841 19.076 1.00 81.69 410 LEU A C 1
ATOM 3203 O O . LEU A 1 410 ? -5.625 -21.716 18.703 1.00 81.69 410 LEU A O 1
ATOM 3207 N N . GLY A 1 411 ? -4.439 -19.832 18.310 1.00 70.56 411 GLY A N 1
ATOM 3208 C CA . GLY A 1 411 ? -4.794 -19.669 16.912 1.00 70.56 411 GLY A CA 1
ATOM 3209 C C . GLY A 1 411 ? -3.583 -19.347 16.065 1.00 70.56 411 GLY A C 1
ATOM 3210 O O . GLY A 1 411 ? -2.886 -18.384 16.365 1.00 70.56 411 GLY A O 1
ATOM 3211 N N . GLU A 1 412 ? -3.359 -20.109 14.998 1.00 62.44 412 GLU A N 1
ATOM 3212 C CA . GLU A 1 412 ? -2.204 -19.916 14.120 1.00 62.44 412 GLU A CA 1
ATOM 3213 C C . GLU A 1 412 ? -2.570 -19.243 12.795 1.00 62.44 412 GLU A C 1
ATOM 3215 O O . GLU A 1 412 ? -3.356 -19.744 11.988 1.00 62.44 412 GLU A O 1
ATOM 3220 N N . LEU A 1 413 ? -1.916 -18.119 12.509 1.00 56.72 413 LEU A N 1
ATOM 3221 C CA . LEU A 1 413 ? -1.876 -17.520 11.178 1.00 56.72 413 LEU A CA 1
ATOM 3222 C C . LEU A 1 413 ? -0.903 -18.298 10.281 1.00 56.72 413 LEU A C 1
ATOM 3224 O O . LEU A 1 413 ? 0.239 -17.901 10.118 1.00 56.72 413 LEU A O 1
ATOM 3228 N N . GLU A 1 414 ? -1.334 -19.406 9.680 1.00 53.00 414 GLU A N 1
ATOM 3229 C CA . GLU A 1 414 ? -0.571 -19.971 8.553 1.00 53.00 414 GLU A CA 1
ATOM 3230 C C . GLU A 1 414 ? -0.442 -18.930 7.430 1.00 53.00 414 GLU A C 1
ATOM 3232 O O . GLU A 1 414 ? -1.444 -18.510 6.843 1.00 53.00 414 GLU A O 1
ATOM 3237 N N . GLU A 1 415 ? 0.789 -18.526 7.124 1.00 48.25 415 GLU A N 1
ATOM 3238 C CA . GLU A 1 415 ? 1.080 -17.517 6.103 1.00 48.25 415 GLU A CA 1
ATOM 3239 C C . GLU A 1 415 ? 1.088 -18.056 4.662 1.00 48.25 415 GLU A C 1
ATOM 3241 O O . GLU A 1 415 ? 1.132 -17.256 3.736 1.00 48.25 415 GLU A O 1
ATOM 3246 N N . ASN A 1 416 ? 0.949 -19.367 4.415 1.00 37.69 416 ASN A N 1
ATOM 3247 C CA . ASN A 1 416 ? 1.164 -19.934 3.072 1.00 37.69 416 ASN A CA 1
ATOM 3248 C C . ASN A 1 416 ? 0.233 -21.105 2.691 1.00 37.69 416 ASN A C 1
ATOM 3250 O O . ASN A 1 416 ? 0.692 -22.227 2.506 1.00 37.69 416 ASN A O 1
ATOM 3254 N N . VAL A 1 417 ? -1.068 -20.866 2.469 1.00 36.19 417 VAL A N 1
ATOM 3255 C CA . VAL A 1 417 ? -1.991 -21.923 1.966 1.00 36.19 417 VAL A CA 1
ATOM 3256 C C . VAL A 1 417 ? -2.246 -21.860 0.446 1.00 36.19 417 VAL A C 1
ATOM 3258 O O . VAL A 1 417 ? -2.978 -22.683 -0.091 1.00 36.19 417 VAL A O 1
ATOM 3261 N N . THR A 1 418 ? -1.591 -20.971 -0.313 1.00 35.69 418 THR A N 1
ATOM 3262 C CA . THR A 1 418 ? -1.752 -20.983 -1.792 1.00 35.69 418 THR A CA 1
ATOM 3263 C C . THR A 1 418 ? -0.693 -21.819 -2.528 1.00 35.69 418 THR A C 1
ATOM 3265 O O . THR A 1 418 ? -0.868 -22.095 -3.707 1.00 35.69 418 THR A O 1
ATOM 3268 N N . ILE A 1 419 ? 0.371 -22.290 -1.863 1.00 38.47 419 ILE A N 1
ATOM 3269 C CA . ILE A 1 419 ? 1.426 -23.083 -2.533 1.00 38.47 419 ILE A CA 1
ATOM 3270 C C . ILE A 1 419 ? 1.231 -24.599 -2.347 1.00 38.47 419 ILE A C 1
ATOM 3272 O O . ILE A 1 419 ? 1.521 -25.361 -3.262 1.00 38.47 419 ILE A O 1
ATOM 3276 N N . ALA A 1 420 ? 0.658 -25.059 -1.230 1.00 28.91 420 ALA A N 1
ATOM 3277 C CA . ALA A 1 420 ? 0.481 -26.498 -0.998 1.00 28.91 420 ALA A CA 1
ATOM 3278 C C . ALA A 1 420 ? -0.718 -27.109 -1.755 1.00 28.91 420 ALA A C 1
ATOM 3280 O O . ALA A 1 420 ? -0.638 -28.241 -2.223 1.00 28.91 420 ALA A O 1
ATOM 3281 N N . ARG A 1 421 ? -1.814 -26.361 -1.956 1.00 29.08 421 ARG A N 1
ATOM 3282 C CA . ARG A 1 421 ? -3.022 -26.916 -2.598 1.00 29.08 421 ARG A CA 1
ATOM 3283 C C . ARG A 1 421 ? -2.914 -27.115 -4.109 1.00 29.08 421 ARG A C 1
ATOM 3285 O O . ARG A 1 421 ? -3.565 -28.008 -4.629 1.00 29.08 421 ARG A O 1
ATOM 3292 N N . LEU A 1 422 ? -2.046 -26.368 -4.791 1.00 32.72 422 LEU A N 1
ATOM 3293 C CA . LEU A 1 422 ? -1.753 -26.607 -6.210 1.00 32.72 422 LEU A CA 1
ATOM 3294 C C . LEU A 1 422 ? -0.734 -27.741 -6.427 1.00 32.72 422 LEU A C 1
ATOM 3296 O O . LEU A 1 422 ? -0.621 -28.232 -7.540 1.00 32.72 422 LEU A O 1
ATOM 3300 N N . ALA A 1 423 ? -0.029 -28.191 -5.380 1.00 34.16 423 ALA A N 1
ATOM 3301 C CA . ALA A 1 423 ? 0.873 -29.345 -5.451 1.00 34.16 423 ALA A CA 1
ATOM 3302 C C . ALA A 1 423 ? 0.181 -30.673 -5.069 1.00 34.16 423 ALA A C 1
ATOM 3304 O O . ALA A 1 423 ? 0.569 -31.739 -5.547 1.00 34.16 423 ALA A O 1
ATOM 3305 N N . GLU A 1 424 ? -0.861 -30.629 -4.233 1.00 31.84 424 GLU A N 1
ATOM 3306 C CA . GLU A 1 424 ? -1.609 -31.830 -3.827 1.00 31.84 424 GLU A CA 1
ATOM 3307 C C . GLU A 1 424 ? -2.754 -32.195 -4.790 1.00 31.84 424 GLU A C 1
ATOM 3309 O O . GLU A 1 424 ? -3.057 -33.378 -4.943 1.00 31.84 424 GLU A O 1
ATOM 3314 N N . GLU A 1 425 ? -3.340 -31.235 -5.518 1.00 32.78 425 GLU A N 1
ATOM 3315 C CA . GLU A 1 425 ? -4.382 -31.538 -6.519 1.00 32.78 425 GLU A CA 1
ATOM 3316 C C . GLU A 1 425 ? -3.837 -32.212 -7.798 1.00 32.78 425 GLU A C 1
ATOM 3318 O O . GLU A 1 425 ? -4.600 -32.864 -8.509 1.00 32.78 425 GLU A O 1
ATOM 3323 N N . GLU A 1 426 ? -2.522 -32.173 -8.055 1.00 36.94 426 GLU A N 1
ATOM 3324 C CA . GLU A 1 426 ? -1.891 -32.895 -9.177 1.00 36.94 426 GLU A CA 1
ATOM 3325 C C . GLU A 1 426 ? -1.439 -34.329 -8.834 1.00 36.94 426 GLU A C 1
ATOM 3327 O O . GLU A 1 426 ? -1.109 -35.101 -9.736 1.00 36.94 426 GLU A O 1
ATOM 3332 N N . SER A 1 427 ? -1.454 -34.735 -7.556 1.00 35.88 427 SER A N 1
ATOM 3333 C CA . SER A 1 427 ? -1.002 -36.076 -7.128 1.00 35.88 427 SER A CA 1
ATOM 3334 C C . SER A 1 427 ? -2.125 -37.027 -6.681 1.00 35.88 427 SER A C 1
ATOM 3336 O O . SER A 1 427 ? -1.870 -38.195 -6.385 1.00 35.88 427 SER A O 1
ATOM 3338 N N . GLY A 1 428 ? -3.385 -36.589 -6.720 1.00 31.48 428 GLY A N 1
ATOM 3339 C CA . GLY A 1 428 ? -4.561 -37.391 -6.360 1.00 31.48 428 GLY A CA 1
ATOM 3340 C C . GLY A 1 428 ? -5.091 -38.297 -7.477 1.00 31.48 428 GLY A C 1
ATOM 3341 O O . GLY A 1 428 ? -6.255 -38.194 -7.861 1.00 31.48 428 GLY A O 1
ATOM 3342 N N . GLY A 1 429 ? -4.257 -39.188 -8.014 1.00 27.34 429 GLY A N 1
ATOM 3343 C CA . GLY A 1 429 ? -4.679 -40.232 -8.949 1.00 27.34 429 GLY A CA 1
ATOM 3344 C C . GLY A 1 429 ? -5.322 -41.442 -8.253 1.00 27.34 429 GLY A C 1
ATOM 3345 O O . GLY A 1 429 ? -4.640 -42.189 -7.567 1.00 27.34 429 GLY A O 1
ATOM 3346 N N . ASN A 1 430 ? -6.615 -41.653 -8.521 1.00 27.86 430 ASN A N 1
ATOM 3347 C CA . ASN A 1 430 ? -7.374 -42.918 -8.526 1.00 27.86 430 ASN A CA 1
ATOM 3348 C C . ASN A 1 430 ? -7.306 -43.911 -7.329 1.00 27.86 430 ASN A C 1
ATOM 3350 O O . ASN A 1 430 ? -6.443 -44.781 -7.279 1.00 27.86 430 ASN A O 1
ATOM 3354 N N . ALA A 1 431 ? -8.419 -43.901 -6.574 1.00 26.44 431 ALA A N 1
ATOM 3355 C CA . ALA A 1 431 ? -9.318 -45.025 -6.225 1.00 26.44 431 ALA A CA 1
ATOM 3356 C C . ALA A 1 431 ? -8.884 -46.130 -5.224 1.00 26.44 431 ALA A C 1
ATOM 3358 O O . ALA A 1 431 ? -7.706 -46.477 -5.158 1.00 26.44 431 ALA A O 1
ATOM 3359 N N . PRO A 1 432 ? -9.842 -46.819 -4.553 1.00 32.94 432 PRO A N 1
ATOM 3360 C CA . PRO A 1 432 ? -11.285 -46.560 -4.399 1.00 32.94 432 PRO A CA 1
ATOM 3361 C C . PRO A 1 432 ? -11.707 -46.093 -2.992 1.00 32.94 432 PRO A C 1
ATOM 3363 O O . PRO A 1 432 ? -10.941 -46.300 -2.023 1.00 32.94 432 PRO A O 1
#

Solvent-accessible surface area (backbone atoms only — not comparable to full-atom values): 23913 Å² total; per-residue (Å²): 81,63,39,70,67,58,23,52,60,59,48,49,56,55,70,35,68,48,46,39,54,45,52,54,45,46,75,72,67,39,46,78,43,42,41,12,29,37,36,72,71,52,52,40,41,47,54,40,49,47,25,62,76,68,73,34,33,26,40,37,35,29,53,33,56,69,56,35,60,70,43,47,62,55,31,21,51,38,29,26,42,60,64,75,47,69,37,75,29,48,32,60,33,64,44,78,86,55,54,80,57,68,62,40,56,61,54,65,69,60,33,24,44,33,20,44,32,48,26,33,35,36,68,66,55,33,47,29,38,37,27,10,46,77,38,54,41,33,50,24,57,54,37,68,57,42,51,63,55,42,46,79,48,42,52,76,37,77,48,51,65,67,57,54,51,48,46,40,52,12,21,59,36,43,85,38,95,64,45,64,49,68,43,22,25,18,78,59,88,56,32,39,33,37,18,33,60,98,51,95,58,29,36,38,38,33,40,60,78,45,26,27,70,40,33,26,30,30,43,51,88,76,72,45,72,68,53,78,41,68,62,51,71,41,53,25,38,32,86,55,69,52,67,84,75,72,81,66,98,50,98,80,63,75,91,74,92,53,61,25,47,68,55,57,56,60,69,78,52,85,53,88,31,44,61,66,66,32,39,76,76,34,37,38,32,31,46,38,59,67,53,33,52,53,38,49,54,52,50,52,52,52,51,49,54,39,50,76,69,39,84,57,91,84,67,73,63,64,71,79,50,27,56,49,74,67,53,48,51,50,64,54,64,77,34,24,30,41,35,41,23,53,62,75,63,94,54,98,86,57,83,53,33,69,43,89,56,75,79,78,86,85,57,89,83,43,58,67,62,50,52,53,52,51,51,53,40,47,74,73,69,50,86,88,86,86,87,62,98,43,71,73,52,44,50,52,49,49,53,51,32,55,76,68,72,47,92,83,83,90,63,50,74,62,89,67,74,78,66,56,58,70,60,52,71,77,67,72,76,78,87,134

Sequence (432 aa):
MILPLVSELLGRVARRPAVEEAFESLRRSGGQVCLAGLTDSAKALLAPVAAAELGRPVMLLVESNQRAEALAEPLRWFYRAVTGKPGRRVVHLPAHDVLPYENRSPHAEISEERACALWRVAMGEADLLIAPVQAALWRMHEPQFYRGLARVVARDEPIEHEALIGFLRGAGYDKQTTCEMPGQYAVRGGIIDVFSPEAPQPVRIELLGDTIESIRAFDPNTQRSTNPVERATLLPLTEFLRRAEPDRADAHAPAGFYPGWEFRALLGEERNAVLFDLAAEPLLVLDEPELLEEAVAKYRARIEESFEKCEEPRAEAPGRYILSEEEWSLARELFPRLALEHLAMAHKGAAPLALRTQSTARYHGDVAAFMAEARGRLGAGEQVIVSAASTGELERLADICHEYELPYRLGELEENVTIARLAEEESGGNAP

pLDDT: mean 87.88, std 15.96, range [26.44, 98.75]

Mean predicted aligned error: 7.78 Å

Secondary structure (DSSP, 8-state):
---HHHHHHHHGGGGSHHHHHHHHHHHHH-SEEEEES--HHHHHHHHHHHHHHH-S-EEEEES-HHHHHHHHHHHHHHHHHHH-S-GGGEEE-PPPSS-TTSS-PPPHHHHHHHHHHHHHHHTT--SEEEEEHHHHTB-B--HHHHHTTSEEEETT-B--HHHHHHHHHHTTPEE-SS--STTEEEEETTEEEE--TT-SS-EEEEESSSBEEEEEEE-TTT--EEEE-SEEEE--SSSS--------S-TTSPSS--TTHHHHHTTSS---B-GGGGSSSPEEEEESHHHHHHHHHHHHHHHHHHHHT---TTPPPGGGTB--HHHHHHHHHTS-EEEEESS----TTS--EE----PPP--TT-HHHHHHHHHHHHHTT-------SSHHHHHHHHHHHHHTT---------S-STTTHHHHTTT-----